Protein AF-A0A4R0RQE0-F1 (afdb_monomer)

Sequence (458 aa):
MPELWSTIYSCPIVSGVEYAELEHSMERSRGAFLHVQITDGPADEEVDDTISNGTEISLQTEKSGNPRQTRRSALELLGCHHDRIGSLSLTQRVEHMKDVLRVIPLNGPPLVTLNLYNRSLPNLHDDPPLMPDLSASQLLHLSLDGYCLSWPTRPFPTSLVTLQISEWRIFRTIRRRPWQELFDALGNLPQLTALKLSDDTLSPRDESQPFEFPLIKSTISFPRLSFVRLEGNVFAIVYFLEHLVAPPSTRLFLYLKNQFDTAITPRLVTSSTSITHIERTLGPFVLNISPSSFSALGLHTPVPSTTSLPLLSESPLDTAHLRINMMGVDFIDSWDESAAHFHLPELLQMCPYPWVRSARAIHIESNMLFSNKEAWRGLLRSTPHLQYIRAENMNFARAVFPSLLSESEDPNAKLGQDVLRPRTQQTESPILYSDVSGQAPSDGASADWRVVCDVQGA

Radius of gyration: 27.17 Å; Cα contacts (8 Å, |Δi|>4): 748; chains: 1; bounding box: 64×48×82 Å

Foldseek 3Di:
DVLVQQQPADAQADDPVCLVVVLVNLVSNVPAAEAEAEAEDDPPPDDPPPDDRGHYYYYYQDPDDPSVVSLVSVLVSCLVVLQRHQHYAYHEALVSVVSSCVSNPQLDPDHAYYHYAHPDPDPLPDDFSEDPQNQNGQYQYYAAHNHAYDQDQQSHHLNHAEYHYYQHEDRPPDPDDSLVSVQRNPQRRQNYAEYHYAYPHVPPPPPPDDPPDDDDDAAGEHANHAEYEYHEDLVSVLVNLVRYHYDLNHAYHYHHEADDDLVCLVSSLVSLCVRNVPCVNQPAWEWEDELFKTFTARPPLPDDDPPDDDPDDDDSSNRTSYMHGYDYPPCPPDPPPVPRPRCLLSVLSNQLDPVNLRHQEYEYEDPPQPPDLVSVLSNVVSNPNHAEYEYQDPCCVPPRVVVSPDDDPPVPPDDPPDDDDDPDDDDDDDDDDDDDDDDDDDDDDDRDHDYDYDDDDD

Structure (mmCIF, N/CA/C/O backbone):
data_AF-A0A4R0RQE0-F1
#
_entry.id   AF-A0A4R0RQE0-F1
#
loop_
_atom_site.group_PDB
_atom_site.id
_atom_site.type_symbol
_atom_site.label_atom_id
_atom_site.label_alt_id
_atom_site.label_comp_id
_atom_site.label_asym_id
_atom_site.label_entity_id
_atom_site.label_seq_id
_atom_site.pdbx_PDB_ins_code
_atom_site.Cartn_x
_atom_site.Cartn_y
_atom_site.Cartn_z
_atom_site.occupancy
_atom_site.B_iso_or_equiv
_atom_site.auth_seq_id
_atom_site.auth_comp_id
_atom_site.auth_asym_id
_atom_site.auth_atom_id
_atom_site.pdbx_PDB_model_num
ATOM 1 N N . MET A 1 1 ? -37.431 -6.409 6.593 1.00 37.78 1 MET A N 1
ATOM 2 C CA . MET A 1 1 ? -37.309 -4.967 6.910 1.00 37.78 1 MET A CA 1
ATOM 3 C C . MET A 1 1 ? -36.306 -4.584 8.019 1.00 37.78 1 MET A C 1
ATOM 5 O O . MET A 1 1 ? -36.105 -3.386 8.125 1.00 37.78 1 MET A O 1
ATOM 9 N N . PRO A 1 2 ? -35.616 -5.469 8.780 1.00 39.28 2 PRO A N 1
ATOM 10 C CA . PRO A 1 2 ? -34.507 -5.033 9.655 1.00 39.28 2 PRO A CA 1
ATOM 11 C C . PRO A 1 2 ? -33.279 -4.512 8.880 1.00 39.28 2 PRO A C 1
ATOM 13 O O . PRO A 1 2 ? -32.592 -3.614 9.344 1.00 39.28 2 PRO A O 1
ATOM 16 N N . GLU A 1 3 ? -33.051 -5.019 7.665 1.00 35.47 3 GLU A N 1
ATOM 17 C CA . GLU A 1 3 ? -31.907 -4.669 6.798 1.00 35.47 3 GLU A CA 1
ATOM 18 C C . GLU A 1 3 ? -31.978 -3.257 6.188 1.00 35.47 3 GLU A C 1
ATOM 20 O O . GLU A 1 3 ? -30.983 -2.754 5.689 1.00 35.47 3 GLU A O 1
ATOM 25 N N . LEU A 1 4 ? -33.138 -2.589 6.234 1.00 35.00 4 LEU A N 1
ATOM 26 C CA . LEU A 1 4 ? -33.285 -1.203 5.756 1.00 35.00 4 LEU A CA 1
ATOM 27 C C . LEU A 1 4 ? -32.888 -0.160 6.815 1.00 35.00 4 LEU A C 1
ATOM 29 O O . LEU A 1 4 ? -32.762 1.014 6.491 1.00 35.00 4 LEU A O 1
ATOM 33 N N . TRP A 1 5 ? -32.700 -0.580 8.071 1.00 37.88 5 TRP A N 1
ATOM 34 C CA . TRP A 1 5 ? -32.386 0.306 9.200 1.00 37.88 5 TRP A CA 1
ATOM 35 C C . TRP A 1 5 ? -30.919 0.219 9.637 1.00 37.88 5 TRP A C 1
ATOM 37 O O . TRP A 1 5 ? -30.485 1.031 10.448 1.00 37.88 5 TRP A O 1
ATOM 47 N N . SER A 1 6 ? -30.137 -0.722 9.091 1.00 35.84 6 SER A N 1
ATOM 48 C CA . SER A 1 6 ? -28.689 -0.825 9.343 1.00 35.84 6 SER A CA 1
ATOM 49 C C . SER A 1 6 ? -27.877 0.317 8.726 1.00 35.84 6 SER A C 1
ATOM 51 O O . SER A 1 6 ? -26.696 0.447 9.024 1.00 35.84 6 SER A O 1
ATOM 53 N N . THR A 1 7 ? -28.511 1.158 7.907 1.00 40.38 7 THR A N 1
ATOM 54 C CA . THR A 1 7 ? -27.878 2.264 7.180 1.00 40.38 7 THR A CA 1
ATOM 55 C C . THR A 1 7 ? -28.512 3.606 7.553 1.00 40.38 7 THR A C 1
ATOM 57 O O . THR A 1 7 ? -28.863 4.419 6.701 1.00 40.38 7 THR A O 1
ATOM 60 N N . ILE A 1 8 ? -28.716 3.851 8.850 1.00 40.59 8 ILE A N 1
ATOM 61 C CA . ILE A 1 8 ? -28.938 5.221 9.322 1.00 40.59 8 ILE A CA 1
ATOM 62 C C . ILE A 1 8 ? -27.568 5.903 9.345 1.00 40.59 8 ILE A C 1
ATOM 64 O O . ILE A 1 8 ? -26.802 5.738 10.293 1.00 40.59 8 ILE A O 1
ATOM 68 N N . TYR A 1 9 ? -27.275 6.656 8.283 1.00 42.78 9 TYR A N 1
ATOM 69 C CA . TYR A 1 9 ? -26.238 7.684 8.282 1.00 42.78 9 TYR A CA 1
ATOM 70 C C . TYR A 1 9 ? -26.744 8.849 9.126 1.00 42.78 9 TYR A C 1
ATOM 72 O O . TYR A 1 9 ? -27.347 9.797 8.628 1.00 42.78 9 TYR A O 1
ATOM 80 N N . SER A 1 10 ? -26.583 8.744 10.437 1.00 44.75 10 SER A N 1
ATOM 81 C CA . SER A 1 10 ? -26.655 9.915 11.294 1.00 44.75 10 SER A CA 1
ATOM 82 C C . SER A 1 10 ? -25.232 10.429 11.410 1.00 44.75 10 SER A C 1
ATOM 84 O O . SER A 1 10 ? -24.414 9.750 12.009 1.00 44.75 10 SER A O 1
ATOM 86 N N . CYS A 1 11 ? -24.929 11.609 10.882 1.00 47.50 11 CYS A N 1
ATOM 87 C CA . CYS A 1 11 ? -23.716 12.333 11.252 1.00 47.50 11 CYS A CA 1
ATOM 88 C C . CYS A 1 11 ? -24.108 13.388 12.298 1.00 47.50 11 CYS A C 1
ATOM 90 O O . CYS A 1 11 ? -24.221 14.563 11.947 1.00 47.50 11 CYS A O 1
ATOM 92 N N . PRO A 1 12 ? -24.453 13.003 13.550 1.00 50.38 12 PRO A N 1
ATOM 93 C CA . PRO A 1 12 ? -24.689 13.997 14.573 1.00 50.38 12 PRO A CA 1
ATOM 94 C C . PRO A 1 12 ? -23.328 14.604 14.891 1.00 50.38 12 PRO A C 1
ATOM 96 O O . PRO A 1 12 ? -22.506 13.991 15.568 1.00 50.38 12 PRO A O 1
ATOM 99 N N . ILE A 1 13 ? -23.086 15.812 14.395 1.00 53.03 13 ILE A N 1
ATOM 100 C CA . ILE A 1 13 ? -22.146 16.714 15.056 1.00 53.03 13 ILE A CA 1
ATOM 101 C C . ILE A 1 13 ? -22.686 16.843 16.489 1.00 53.03 13 ILE A C 1
ATOM 103 O O . ILE A 1 13 ? -23.894 16.885 16.670 1.00 53.03 13 ILE A O 1
ATOM 107 N N . VAL A 1 14 ? -21.849 16.744 17.525 1.00 51.34 14 VAL A N 1
ATOM 108 C CA . VAL A 1 14 ? -22.350 16.702 18.911 1.00 51.34 14 VAL A CA 1
ATOM 109 C C . VAL A 1 14 ? -22.119 18.040 19.602 1.00 51.34 14 VAL A C 1
ATOM 111 O O . VAL A 1 14 ? -21.090 18.256 20.243 1.00 51.34 14 VAL A O 1
ATOM 114 N N . SER A 1 15 ? -23.113 18.917 19.512 1.00 48.75 15 SER A N 1
ATOM 115 C CA . SER A 1 15 ? -23.389 20.028 20.426 1.00 48.75 15 SER A CA 1
ATOM 116 C C . SER A 1 15 ? -24.237 19.559 21.612 1.00 48.75 15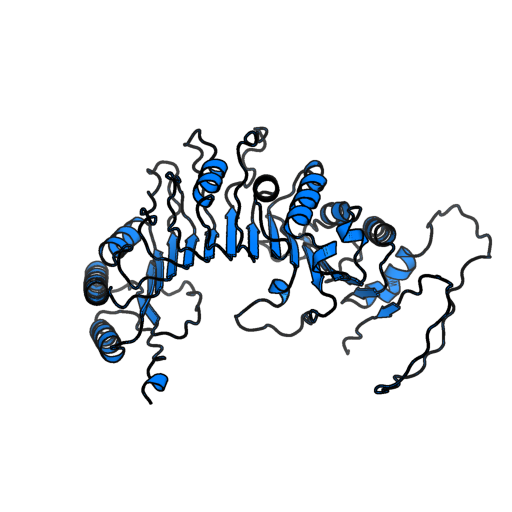 SER A C 1
ATOM 118 O O . SER A 1 15 ? -24.804 18.467 21.617 1.00 48.75 15 SER A O 1
ATOM 120 N N . GLY A 1 16 ? -24.352 20.371 22.666 1.00 47.84 16 GLY A N 1
ATOM 121 C CA . GLY A 1 16 ? -25.086 20.000 23.889 1.00 47.84 16 GLY A CA 1
ATOM 122 C C . GLY A 1 16 ? -26.558 19.582 23.694 1.00 47.84 16 GLY A C 1
ATOM 123 O O . GLY A 1 16 ? -27.100 18.900 24.561 1.00 47.84 16 GLY A O 1
ATOM 124 N N . VAL A 1 17 ? -27.198 19.949 22.574 1.00 50.62 17 VAL A N 1
ATOM 125 C CA . VAL A 1 17 ? -28.558 19.507 22.192 1.00 50.62 17 VAL A CA 1
ATOM 126 C C . VAL A 1 17 ? -28.527 18.157 21.453 1.00 50.62 17 VAL A C 1
ATOM 128 O O . VAL A 1 17 ? -29.452 17.359 21.572 1.00 50.62 17 VAL A O 1
ATOM 131 N N . GLU A 1 18 ? -27.421 17.854 20.779 1.00 61.12 18 GLU A N 1
ATOM 132 C CA . GLU A 1 18 ? -27.212 16.671 19.938 1.00 61.12 18 GLU A CA 1
ATOM 133 C C . GLU A 1 18 ? -26.720 15.446 20.740 1.00 61.12 18 GLU A C 1
ATOM 135 O O . GLU A 1 18 ? -26.704 14.333 20.222 1.00 61.12 18 GLU A O 1
ATOM 140 N N . TYR A 1 19 ? -26.399 15.585 22.037 1.00 67.19 19 TYR A N 1
ATOM 141 C CA . TYR A 1 19 ? -26.085 14.428 22.898 1.00 67.19 19 TYR A CA 1
ATOM 142 C C . TYR A 1 19 ? -27.281 13.476 23.057 1.00 67.19 19 TYR A C 1
ATOM 144 O O . TYR A 1 19 ? -27.121 12.260 22.981 1.00 67.19 19 TYR A O 1
ATOM 152 N N . ALA A 1 20 ? -28.490 14.021 23.234 1.00 72.62 20 ALA A N 1
ATOM 153 C CA . ALA A 1 20 ? -29.706 13.210 23.295 1.00 72.62 20 ALA A CA 1
ATOM 154 C C . ALA A 1 20 ? -29.992 12.529 21.946 1.00 72.62 20 ALA A C 1
ATOM 156 O O . ALA A 1 20 ? -30.505 11.414 21.911 1.00 72.62 20 ALA A O 1
ATOM 157 N N . GLU A 1 21 ? -29.632 13.173 20.832 1.00 73.00 21 GLU A N 1
ATOM 158 C CA . GLU A 1 21 ? -29.744 12.582 19.498 1.00 73.00 21 GLU A CA 1
ATOM 159 C C . GLU A 1 21 ? -28.718 11.468 19.277 1.00 73.00 21 GLU A C 1
ATOM 161 O O . GLU A 1 21 ? -29.057 10.446 18.679 1.00 73.00 21 GLU A O 1
ATOM 166 N N . LEU A 1 22 ? -27.498 11.618 19.802 1.00 76.88 22 LEU A N 1
ATOM 167 C CA . LEU A 1 22 ? -26.476 10.575 19.805 1.00 76.88 22 LEU A CA 1
ATOM 168 C C . LEU A 1 22 ? -26.928 9.359 20.621 1.00 76.88 22 LEU A C 1
ATOM 170 O O . LEU A 1 22 ? -26.889 8.239 20.113 1.00 76.88 22 LEU A O 1
ATOM 174 N N . GLU A 1 23 ? -27.390 9.578 21.855 1.00 81.50 23 GLU A N 1
ATOM 175 C CA . GLU A 1 23 ? -27.935 8.525 22.720 1.00 81.50 23 GLU A CA 1
ATOM 176 C C . GLU A 1 23 ? -29.096 7.812 22.019 1.00 81.50 23 GLU A C 1
ATOM 178 O O . GLU A 1 23 ? -29.069 6.594 21.841 1.00 81.50 23 GLU A O 1
ATOM 183 N N . HIS A 1 24 ? -30.051 8.571 21.479 1.00 81.88 24 HIS A N 1
ATOM 184 C CA . HIS A 1 24 ? -31.185 8.023 20.735 1.00 81.88 24 HIS A CA 1
ATOM 185 C C . HIS A 1 24 ? -30.769 7.258 19.469 1.00 81.88 24 HIS A C 1
ATOM 187 O O . HIS A 1 24 ? -31.365 6.233 19.132 1.00 81.88 24 HIS A O 1
ATOM 193 N N . SER A 1 25 ? -29.730 7.708 18.762 1.00 77.50 25 SER A N 1
ATOM 194 C CA . SER A 1 25 ? -29.188 7.023 17.579 1.00 77.50 25 SER A CA 1
ATOM 195 C C . SER A 1 25 ? -28.476 5.717 17.957 1.00 77.50 25 SER A C 1
ATOM 197 O O . SER A 1 25 ? -28.657 4.686 17.296 1.00 77.50 25 SER A O 1
ATOM 199 N N . MET A 1 26 ? -27.735 5.705 19.068 1.00 82.75 26 MET A N 1
ATOM 200 C CA . MET A 1 26 ? -27.133 4.490 19.626 1.00 82.75 26 MET A CA 1
ATOM 201 C C . MET A 1 26 ? -28.192 3.493 20.114 1.00 82.75 26 MET A C 1
ATOM 203 O O . MET A 1 26 ? -28.044 2.284 19.904 1.00 82.75 26 MET A O 1
ATOM 207 N N . GLU A 1 27 ? -29.284 3.976 20.709 1.00 84.88 27 GLU A N 1
ATOM 208 C CA . GLU A 1 27 ? -30.410 3.140 21.125 1.00 84.88 27 GLU A CA 1
ATOM 209 C C . GLU A 1 27 ? -31.197 2.574 19.937 1.00 84.88 27 GLU A C 1
ATOM 211 O O . GLU A 1 27 ? -31.591 1.406 19.959 1.00 84.88 27 GLU A O 1
ATOM 216 N N . ARG A 1 28 ? -31.408 3.360 18.876 1.00 79.25 28 ARG A N 1
ATOM 217 C CA . ARG A 1 28 ? -32.103 2.903 17.660 1.00 79.25 28 ARG A CA 1
ATOM 218 C C . ARG A 1 28 ? -31.314 1.867 16.873 1.00 79.25 28 ARG A C 1
ATOM 220 O O . ARG A 1 28 ? -31.914 0.967 16.295 1.00 79.25 28 ARG A O 1
ATOM 227 N N . SER A 1 29 ? -29.989 1.962 16.879 1.00 77.44 29 SER A N 1
ATOM 228 C CA . SER A 1 29 ? -29.105 1.022 16.182 1.00 77.44 29 SER A CA 1
ATOM 229 C C . SER A 1 29 ? -28.918 -0.313 16.919 1.00 77.44 29 SER A C 1
ATOM 231 O O . SER A 1 29 ? -28.085 -1.110 16.495 1.00 77.44 29 SER A O 1
ATOM 233 N N . ARG A 1 30 ? -29.652 -0.580 18.017 1.00 78.06 30 ARG A N 1
ATOM 234 C CA . ARG A 1 30 ? -29.543 -1.802 18.843 1.00 78.06 30 ARG A CA 1
ATOM 235 C C . ARG A 1 30 ? -29.341 -3.065 17.991 1.00 78.06 30 ARG A C 1
ATOM 237 O O . ARG A 1 30 ? -30.239 -3.496 17.274 1.00 78.06 30 ARG A O 1
ATOM 244 N N . GLY A 1 31 ? -28.153 -3.662 18.121 1.00 79.50 31 GLY A N 1
ATOM 245 C CA . GLY A 1 31 ? -27.734 -4.879 17.413 1.00 79.50 31 GLY A CA 1
ATOM 246 C C . GLY A 1 31 ? -26.785 -4.659 16.227 1.00 79.50 31 GLY A C 1
ATOM 247 O O . GLY A 1 31 ? -26.146 -5.614 15.801 1.00 79.50 31 GLY A O 1
ATOM 248 N N . ALA A 1 32 ? -26.644 -3.430 15.723 1.00 84.00 32 ALA A N 1
ATOM 249 C CA . ALA A 1 32 ? -25.681 -3.090 14.677 1.00 84.00 32 ALA A CA 1
ATOM 250 C C . ALA A 1 32 ? -24.304 -2.731 15.261 1.00 84.00 32 ALA A C 1
ATOM 252 O O . ALA A 1 32 ? -24.217 -2.156 16.358 1.00 84.00 32 ALA A O 1
ATOM 253 N N . PHE A 1 33 ? -23.250 -3.042 14.497 1.00 84.88 33 PHE A N 1
ATOM 254 C CA . PHE A 1 33 ? -21.893 -2.565 14.758 1.00 84.88 33 PHE A CA 1
ATOM 255 C C . PHE A 1 33 ? -21.801 -1.057 14.519 1.00 84.88 33 PHE A C 1
ATOM 257 O O . PHE A 1 33 ? -22.399 -0.525 13.584 1.00 84.88 33 PHE A O 1
ATOM 264 N N . LEU A 1 34 ? -21.042 -0.386 15.378 1.00 86.50 34 LEU A N 1
ATOM 265 C CA . LEU A 1 34 ? -20.809 1.050 15.318 1.00 86.50 34 LEU A CA 1
ATOM 266 C C . LEU A 1 34 ? -19.472 1.339 14.631 1.00 86.50 34 LEU A C 1
ATOM 268 O O . LEU A 1 34 ? -18.457 0.701 14.939 1.00 86.50 34 LEU A O 1
ATOM 272 N N . HIS A 1 35 ? -19.487 2.327 13.737 1.00 86.75 35 HIS A N 1
ATOM 273 C CA . HIS A 1 35 ? -18.301 2.951 13.165 1.00 86.75 35 HIS A CA 1
ATOM 274 C C . HIS A 1 35 ? -18.147 4.323 13.811 1.00 86.75 35 HIS A C 1
ATOM 276 O O . HIS A 1 35 ? -18.991 5.195 13.641 1.00 86.75 35 HIS A O 1
ATOM 282 N N . VAL A 1 36 ? -17.099 4.506 14.606 1.00 88.00 36 VAL A N 1
ATOM 283 C CA . VAL A 1 36 ? -16.913 5.724 15.397 1.00 88.00 36 VAL A CA 1
ATOM 284 C C . VAL A 1 36 ? -15.718 6.485 14.854 1.00 88.00 36 VAL A C 1
ATOM 286 O O . VAL A 1 36 ? -14.610 5.954 14.829 1.00 88.00 36 VAL A O 1
ATOM 289 N N . GLN A 1 37 ? -15.933 7.732 14.458 1.00 88.31 37 GLN A N 1
ATOM 290 C CA . GLN A 1 37 ? -14.903 8.675 14.059 1.00 88.31 37 GLN A CA 1
ATOM 291 C C . GLN A 1 37 ? -14.837 9.816 15.072 1.00 88.31 37 GLN A C 1
ATOM 293 O O . GLN A 1 37 ? -15.849 10.401 15.441 1.00 88.31 37 GLN A O 1
ATOM 298 N N . ILE A 1 38 ? -13.642 10.133 15.558 1.00 87.25 38 ILE A N 1
ATOM 299 C CA . ILE A 1 38 ? -13.433 11.222 16.514 1.00 87.25 38 ILE A CA 1
ATOM 300 C C . ILE A 1 38 ? -12.306 12.101 15.990 1.00 87.25 38 ILE A C 1
ATOM 302 O O . ILE A 1 38 ? -11.178 11.636 15.830 1.00 87.25 38 ILE A O 1
ATOM 306 N N . THR A 1 39 ? -12.595 13.374 15.741 1.00 85.50 39 THR A N 1
ATOM 307 C CA . THR A 1 39 ? -11.654 14.324 15.133 1.00 85.50 39 THR A CA 1
ATOM 308 C C . THR A 1 39 ? -11.435 15.533 16.043 1.00 85.50 39 THR A C 1
ATOM 310 O O . THR A 1 39 ? -12.397 16.158 16.487 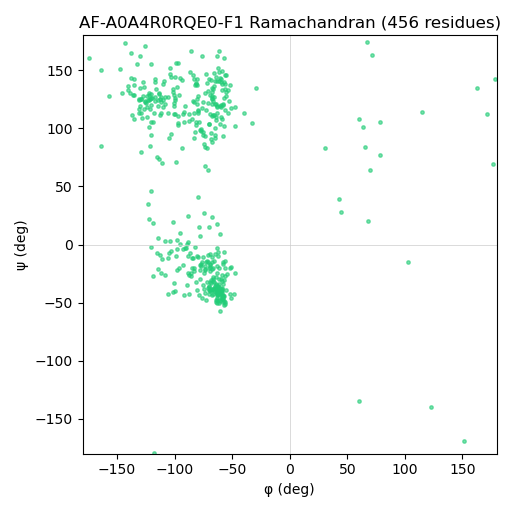1.00 85.50 39 THR A O 1
ATOM 313 N N . ASP A 1 40 ? -10.175 15.898 16.297 1.00 81.00 40 ASP A N 1
ATOM 314 C CA . ASP A 1 40 ? -9.812 17.165 16.939 1.00 81.00 40 ASP A CA 1
ATOM 315 C C . ASP A 1 40 ? -9.445 18.185 15.853 1.00 81.00 40 ASP A C 1
ATOM 317 O O . ASP A 1 40 ? -8.345 18.150 15.293 1.00 81.00 40 ASP A O 1
ATOM 321 N N . GLY A 1 41 ? -10.344 19.116 15.553 1.00 68.38 41 GLY A N 1
ATOM 322 C CA . GLY A 1 41 ? -10.088 20.156 14.562 1.00 68.38 41 GLY A CA 1
ATOM 323 C C . GLY A 1 41 ? -11.210 21.185 14.483 1.00 68.38 41 GLY A C 1
ATOM 324 O O . GLY A 1 41 ? -12.316 20.916 14.954 1.00 68.38 41 GLY A O 1
ATOM 325 N N . PRO A 1 42 ? -10.942 22.383 13.935 1.00 61.59 42 PRO A N 1
ATOM 326 C CA . PRO A 1 42 ? -12.017 23.267 13.508 1.00 61.59 42 PRO A CA 1
ATOM 327 C C . PRO A 1 42 ? -12.861 22.542 12.449 1.00 61.59 42 PRO A C 1
ATOM 329 O O . PRO A 1 42 ? -12.298 21.887 11.579 1.00 61.59 42 PRO A O 1
ATOM 332 N N . ALA A 1 43 ? -14.187 22.693 12.501 1.00 56.50 43 ALA A N 1
ATOM 333 C CA . ALA A 1 43 ? -15.133 22.077 11.557 1.00 56.50 43 ALA A CA 1
ATOM 334 C C . ALA A 1 43 ? -14.891 22.437 10.070 1.00 56.50 43 ALA A C 1
ATOM 336 O O . ALA A 1 43 ? -15.553 21.895 9.195 1.00 56.50 43 ALA A O 1
ATOM 337 N N . ASP A 1 44 ? -13.958 23.354 9.800 1.00 55.03 44 ASP A N 1
ATOM 338 C CA . ASP A 1 44 ? -13.636 23.883 8.476 1.00 55.03 44 ASP A CA 1
ATOM 339 C C . ASP A 1 44 ? -12.563 23.053 7.733 1.00 55.03 44 ASP A C 1
ATOM 341 O O . ASP A 1 44 ? -12.324 23.292 6.553 1.00 55.03 44 ASP A O 1
ATOM 345 N N . GLU A 1 45 ? -11.891 22.102 8.396 1.00 58.78 45 GLU A N 1
ATOM 346 C CA . GLU A 1 45 ? -11.039 21.124 7.705 1.00 58.78 45 GLU A CA 1
ATOM 347 C C . GLU A 1 45 ? -11.923 19.988 7.186 1.00 58.78 45 GLU A C 1
ATOM 349 O O . GLU A 1 45 ? -12.507 19.258 7.990 1.00 58.78 45 GLU A O 1
ATOM 354 N N . GLU A 1 46 ? -12.034 19.866 5.858 1.00 54.03 46 GLU A N 1
ATOM 355 C CA . GLU A 1 46 ? -12.800 18.809 5.190 1.00 54.03 46 GLU A CA 1
ATOM 356 C C . GLU A 1 46 ? -12.455 17.445 5.801 1.00 54.03 46 GLU A C 1
ATOM 358 O O . GLU A 1 46 ? -11.304 17.002 5.815 1.00 54.03 46 GLU A O 1
ATOM 363 N N . VAL A 1 47 ? -13.468 16.800 6.375 1.00 54.81 47 VAL A N 1
ATOM 364 C CA . VAL A 1 47 ? -13.366 15.418 6.824 1.00 54.81 47 VAL A CA 1
ATOM 365 C C . VAL A 1 47 ? -13.422 14.560 5.567 1.00 54.81 47 VAL A C 1
ATOM 367 O O . VAL A 1 47 ? -14.380 14.661 4.807 1.00 54.81 47 VAL A O 1
ATOM 370 N N . ASP A 1 48 ? -12.398 13.739 5.336 1.00 51.97 48 ASP A N 1
ATOM 371 C CA . ASP A 1 48 ? -12.442 12.714 4.291 1.00 51.97 48 ASP A CA 1
ATOM 372 C C . ASP A 1 48 ? -13.606 11.760 4.609 1.00 51.97 48 ASP A C 1
ATOM 374 O O . ASP A 1 48 ? -13.514 10.933 5.522 1.00 51.97 48 ASP A O 1
ATOM 378 N N . ASP A 1 49 ? -14.718 11.907 3.884 1.00 47.31 49 ASP A N 1
ATOM 379 C CA . ASP A 1 49 ? -15.910 11.068 4.013 1.00 47.31 49 ASP A CA 1
ATOM 380 C C . ASP A 1 49 ? -15.585 9.646 3.531 1.00 47.31 49 ASP A C 1
ATOM 382 O O . ASP A 1 49 ? -15.760 9.278 2.363 1.00 47.31 49 ASP A O 1
ATOM 386 N N . THR A 1 50 ? -15.093 8.799 4.434 1.00 47.75 50 THR A N 1
ATOM 387 C CA . THR A 1 50 ? -14.975 7.368 4.152 1.00 47.75 50 THR A CA 1
ATOM 388 C C . THR A 1 50 ? -16.347 6.715 4.261 1.00 47.75 50 THR A C 1
ATOM 390 O O . THR A 1 50 ? -16.796 6.376 5.351 1.00 47.75 50 THR A O 1
ATOM 393 N N . ILE A 1 51 ? -16.999 6.500 3.116 1.00 45.16 51 ILE A N 1
ATOM 394 C CA . ILE A 1 51 ? -18.299 5.822 3.010 1.00 45.16 51 ILE A CA 1
ATOM 395 C C . ILE A 1 51 ? -18.203 4.417 3.629 1.00 45.16 51 ILE A C 1
ATOM 397 O O . ILE A 1 51 ? -17.692 3.479 3.013 1.00 45.16 51 ILE A O 1
ATOM 401 N N . SER A 1 52 ? -18.709 4.254 4.853 1.00 47.06 52 SER A N 1
ATOM 402 C CA . SER A 1 52 ? -18.887 2.946 5.493 1.00 47.06 52 SER A CA 1
ATOM 403 C C . SER A 1 52 ? -20.361 2.530 5.440 1.00 47.06 52 SER A C 1
ATOM 405 O O . SER A 1 52 ? -21.253 3.364 5.548 1.00 47.06 52 SER A O 1
ATOM 407 N N . ASN A 1 53 ? -20.649 1.237 5.262 1.00 45.09 53 ASN A N 1
ATOM 408 C CA . ASN A 1 53 ? -22.024 0.708 5.199 1.00 45.09 53 ASN A CA 1
ATOM 409 C C . ASN A 1 53 ? -22.688 0.541 6.588 1.00 45.09 53 ASN A C 1
ATOM 411 O O . ASN A 1 53 ? -23.676 -0.187 6.703 1.00 45.09 53 ASN A O 1
ATOM 415 N N . GLY A 1 54 ? -22.139 1.148 7.645 1.00 56.34 54 GLY A N 1
ATOM 416 C CA . GLY A 1 54 ? -22.643 1.034 9.016 1.00 56.34 54 GLY A CA 1
ATOM 417 C C . GLY A 1 54 ? -23.106 2.365 9.608 1.00 56.34 54 GLY A C 1
ATOM 418 O O . GLY A 1 54 ? -23.058 3.404 8.956 1.00 56.34 54 GLY A O 1
ATOM 419 N N . THR A 1 55 ? -23.569 2.334 10.863 1.00 58.19 55 THR A N 1
ATOM 420 C CA . THR A 1 55 ? -23.889 3.563 11.604 1.00 58.19 55 THR A CA 1
ATOM 421 C C . THR A 1 55 ? -22.587 4.281 11.933 1.00 58.19 55 THR A C 1
ATOM 423 O O . THR A 1 55 ? -21.839 3.855 12.818 1.00 58.19 55 THR A O 1
ATOM 426 N N . GLU A 1 56 ? -22.323 5.344 11.188 1.00 65.94 56 GLU A N 1
ATOM 427 C CA . GLU A 1 56 ? -21.211 6.250 11.419 1.00 65.94 56 GLU A CA 1
ATOM 428 C C . GLU A 1 56 ? -21.561 7.237 12.533 1.00 65.94 56 GLU A C 1
ATOM 430 O O . GLU A 1 56 ? -22.681 7.730 12.610 1.00 65.94 56 GLU A O 1
ATOM 435 N N . ILE A 1 57 ? -20.624 7.490 13.439 1.00 68.88 57 ILE A N 1
ATOM 436 C CA . ILE A 1 57 ? -20.757 8.469 14.514 1.00 68.88 57 ILE A CA 1
ATOM 437 C C . ILE A 1 57 ? -19.524 9.355 14.443 1.00 68.88 57 ILE A C 1
ATOM 439 O O . ILE A 1 57 ? -18.437 8.896 14.784 1.00 68.88 57 ILE A O 1
ATOM 443 N N . SER A 1 58 ? -19.694 10.607 14.024 1.00 69.75 58 SER A N 1
ATOM 444 C CA . SER A 1 58 ? -18.609 11.587 13.960 1.00 69.75 58 SER A CA 1
ATOM 445 C C . SER A 1 58 ? -18.674 12.530 15.158 1.00 69.75 58 SER A C 1
ATOM 447 O O . SER A 1 58 ? -19.601 13.320 15.302 1.00 69.75 58 SER A O 1
ATOM 449 N N . LEU A 1 59 ? -17.693 12.444 16.053 1.00 68.75 59 LEU A N 1
ATOM 450 C CA . LEU A 1 59 ? -17.573 13.334 17.202 1.00 68.75 59 LEU A CA 1
ATOM 451 C C . LEU A 1 59 ? -16.599 14.469 16.877 1.00 68.75 59 LEU A C 1
ATOM 453 O O . LEU A 1 59 ? -15.378 14.283 16.909 1.00 68.75 59 LEU A O 1
ATOM 457 N N . GLN A 1 60 ? -17.148 15.656 16.623 1.00 66.19 60 GLN A N 1
ATOM 458 C CA . GLN A 1 60 ? -16.389 16.897 16.473 1.00 66.19 60 GLN A CA 1
ATOM 459 C C . GLN A 1 60 ? -16.477 17.737 17.753 1.00 66.19 60 GLN A C 1
ATOM 461 O O . GLN A 1 60 ? -17.549 17.916 18.328 1.00 66.19 60 GLN A O 1
ATOM 466 N N . THR A 1 61 ? -15.347 18.263 18.228 1.00 58.78 61 THR A N 1
ATOM 467 C CA . THR A 1 61 ? -15.328 19.165 19.389 1.00 58.78 61 THR A CA 1
ATOM 468 C C . THR A 1 61 ? -15.721 20.587 18.979 1.00 58.78 61 THR A C 1
ATOM 470 O O . THR A 1 61 ? -14.983 21.232 18.236 1.00 58.78 61 THR A O 1
ATOM 473 N N . GLU A 1 62 ? -16.841 21.102 19.492 1.00 57.09 62 GLU A N 1
ATOM 474 C CA . GLU A 1 62 ? -17.299 22.473 19.217 1.00 57.09 62 GLU A CA 1
ATOM 475 C C . GLU A 1 62 ? -16.334 23.574 19.699 1.00 57.09 62 GLU A C 1
ATOM 477 O O . GLU A 1 62 ? -15.656 23.446 20.724 1.00 57.09 62 GLU A O 1
ATOM 482 N N . LYS A 1 63 ? -16.371 24.726 19.008 1.00 58.88 63 LYS A N 1
ATOM 483 C CA . LYS A 1 63 ? -15.732 25.984 19.446 1.00 58.88 63 LYS A CA 1
ATOM 484 C C . LYS A 1 63 ? -16.533 26.721 20.539 1.00 58.88 63 LYS A C 1
ATOM 486 O O . LYS A 1 63 ? -15.941 27.515 21.268 1.00 58.88 63 LYS A O 1
ATOM 491 N N . SER A 1 64 ? -17.843 26.485 20.679 1.00 48.66 64 SER A N 1
ATOM 492 C CA . SER A 1 64 ? -18.721 27.199 21.625 1.00 48.66 64 SER A CA 1
ATOM 493 C C . SER A 1 64 ? -19.395 26.254 22.624 1.00 48.66 64 SER A C 1
ATOM 495 O O . SER A 1 64 ? -20.337 25.559 22.281 1.00 48.66 64 SER A O 1
ATOM 497 N N . GLY A 1 65 ? -18.936 26.249 23.878 1.00 63.03 65 GLY A N 1
ATOM 498 C CA . GLY A 1 65 ? -19.472 25.404 24.953 1.00 63.03 65 GLY A CA 1
ATOM 499 C C . GLY A 1 65 ? -18.405 25.075 26.000 1.00 63.03 65 GLY A C 1
ATOM 500 O O . GLY A 1 65 ? -17.326 25.665 25.986 1.00 63.03 65 GLY A O 1
ATOM 501 N N . ASN A 1 66 ? -18.680 24.133 26.910 1.00 70.25 66 ASN A N 1
ATOM 502 C CA . ASN A 1 66 ? -17.643 23.499 27.735 1.00 70.25 66 ASN A CA 1
ATOM 503 C C . ASN A 1 66 ? -17.187 22.198 27.040 1.00 70.25 66 ASN A C 1
ATOM 505 O O . ASN A 1 66 ? -17.681 21.123 27.392 1.00 70.25 66 ASN A O 1
ATOM 509 N N . PRO A 1 67 ? -16.263 22.255 26.058 1.00 69.81 67 PRO A N 1
ATOM 510 C CA . PRO A 1 67 ? -15.927 21.123 25.184 1.00 69.81 67 PRO A CA 1
ATOM 511 C C . PRO A 1 67 ? -15.421 19.903 25.957 1.00 69.81 67 PRO A C 1
ATOM 513 O O . PRO A 1 67 ? -15.592 18.767 25.524 1.00 69.81 67 PRO A O 1
ATOM 516 N N . ARG A 1 68 ? -14.836 20.119 27.142 1.00 76.50 68 ARG A N 1
ATOM 517 C CA . ARG A 1 68 ? -14.380 19.037 28.020 1.00 76.50 68 ARG A CA 1
ATOM 518 C C . ARG A 1 68 ? -15.536 18.206 28.563 1.00 76.50 68 ARG A C 1
ATOM 520 O O . ARG A 1 68 ? -15.395 16.994 28.683 1.00 76.50 68 ARG A O 1
ATOM 527 N N . GLN A 1 69 ? -16.655 18.845 28.902 1.00 77.50 69 GLN A N 1
ATOM 528 C CA . GLN A 1 69 ? -17.818 18.152 29.446 1.00 77.50 69 GLN A CA 1
ATOM 529 C C . GLN A 1 69 ? -18.527 17.348 28.356 1.00 77.50 69 GLN A C 1
ATOM 531 O O . GLN A 1 69 ? -18.744 16.158 28.555 1.00 77.50 69 GLN A O 1
ATOM 536 N N . THR A 1 70 ? -18.782 17.949 27.189 1.00 71.69 70 THR A N 1
ATOM 537 C CA . THR A 1 70 ? -19.388 17.251 26.042 1.00 71.69 70 THR A CA 1
ATOM 538 C C . THR A 1 70 ? -18.537 16.061 25.603 1.00 71.69 70 THR A C 1
ATOM 540 O O . THR A 1 70 ? -19.053 14.955 25.467 1.00 71.69 70 THR A O 1
ATOM 543 N N . ARG A 1 71 ? -17.212 16.246 25.482 1.00 80.00 71 ARG A N 1
ATOM 544 C CA . ARG A 1 71 ? -16.275 15.156 25.173 1.00 80.00 71 ARG A CA 1
ATOM 545 C C . ARG A 1 71 ? -16.348 14.042 26.212 1.00 80.00 71 ARG A C 1
ATOM 547 O O . ARG A 1 71 ? -16.420 12.877 25.846 1.00 80.00 71 ARG A O 1
ATOM 554 N N . ARG A 1 72 ? -16.329 14.383 27.504 1.00 85.06 72 ARG A N 1
ATOM 555 C CA . ARG A 1 72 ? -16.394 13.391 28.581 1.00 85.06 72 ARG A CA 1
ATOM 556 C C . ARG A 1 72 ? -17.692 12.588 28.531 1.00 85.06 72 ARG A C 1
ATOM 558 O O . ARG A 1 72 ? -17.617 11.369 28.584 1.00 85.06 72 ARG A O 1
ATOM 565 N N . SER A 1 73 ? -18.841 13.245 28.387 1.00 82.38 73 SER A N 1
ATOM 566 C CA . SER A 1 73 ? -20.136 12.563 28.291 1.00 82.38 73 SER A CA 1
ATOM 567 C C . SER A 1 73 ? -20.219 11.674 27.049 1.00 82.38 73 SER A C 1
ATOM 569 O O . SER A 1 73 ? -20.651 10.532 27.150 1.00 82.38 73 SER A O 1
ATOM 571 N N . ALA A 1 74 ? -19.738 12.142 25.891 1.00 83.88 74 ALA A N 1
ATOM 572 C CA . ALA A 1 74 ? -19.694 11.330 24.675 1.00 83.88 74 ALA A CA 1
ATOM 573 C C . ALA A 1 74 ? -18.791 10.093 24.834 1.00 83.88 74 ALA A C 1
ATOM 575 O O . ALA A 1 74 ? -19.153 9.004 24.395 1.00 83.88 74 ALA A O 1
ATOM 576 N N . LEU A 1 75 ? -17.642 10.233 25.504 1.00 87.31 75 LEU A N 1
ATOM 577 C CA . LEU A 1 75 ? -16.777 9.097 25.821 1.00 87.31 75 LEU A CA 1
ATOM 578 C C . LEU A 1 75 ? -17.431 8.141 26.819 1.00 87.31 75 LEU A C 1
ATOM 580 O O . LEU A 1 75 ? -17.366 6.938 26.608 1.00 87.31 75 LEU A O 1
ATOM 584 N N . GLU A 1 76 ? -18.086 8.641 27.867 1.00 89.06 76 GLU A N 1
ATOM 585 C CA . GLU A 1 76 ? -18.834 7.806 28.816 1.00 89.06 76 GLU A CA 1
ATOM 586 C C . GLU A 1 76 ? -19.911 6.980 28.090 1.00 89.06 76 GLU A C 1
ATOM 588 O O . GLU A 1 76 ? -19.985 5.767 28.290 1.00 89.06 76 GLU A O 1
ATOM 593 N N . LEU A 1 77 ? -20.653 7.598 27.165 1.00 86.50 77 LEU A N 1
ATOM 594 C CA . LEU A 1 77 ? -21.642 6.915 26.330 1.00 86.50 77 LEU A CA 1
ATOM 595 C C . LEU A 1 77 ? -21.007 5.856 25.412 1.00 86.50 77 LEU A C 1
ATOM 597 O O . LEU A 1 77 ? -21.484 4.723 25.353 1.00 86.50 77 LEU A O 1
ATOM 601 N N . LEU A 1 78 ? -19.900 6.184 24.736 1.00 88.19 78 LEU A N 1
ATOM 602 C CA . LEU A 1 78 ? -19.144 5.217 23.930 1.00 88.19 78 LEU A CA 1
ATOM 603 C C . LEU A 1 78 ? -18.618 4.052 24.777 1.00 88.19 78 LEU A C 1
ATOM 605 O O . LEU A 1 78 ? -18.647 2.910 24.330 1.00 88.19 78 LEU A O 1
ATOM 609 N N . GLY A 1 79 ? -18.189 4.319 26.010 1.00 89.62 79 GLY A N 1
ATOM 610 C CA . GLY A 1 79 ? -17.773 3.299 26.970 1.00 89.62 79 GLY A CA 1
ATOM 611 C C . GLY A 1 79 ? -18.906 2.345 27.340 1.00 89.62 79 GLY A C 1
ATOM 612 O O . GLY A 1 79 ? -18.681 1.141 27.457 1.00 89.62 79 GLY A O 1
ATOM 613 N N . CYS A 1 80 ? -20.141 2.839 27.454 1.00 90.25 80 CYS A N 1
ATOM 614 C CA . CYS A 1 80 ? -21.321 1.998 27.674 1.00 90.25 80 CYS A CA 1
ATOM 615 C C . CYS A 1 80 ? -21.665 1.095 26.476 1.00 90.25 80 CYS A C 1
ATOM 617 O O . CYS A 1 80 ? -22.335 0.083 26.669 1.00 90.25 80 CYS A O 1
ATOM 619 N N . HIS A 1 81 ? -21.199 1.436 25.271 1.00 89.12 81 HIS A N 1
ATOM 620 C CA . HIS A 1 81 ? -21.471 0.711 24.025 1.00 89.12 81 HIS A CA 1
ATOM 621 C C . HIS A 1 81 ? -20.209 0.148 23.349 1.00 89.12 81 HIS A C 1
ATOM 623 O O . HIS A 1 81 ? -20.231 -0.165 22.156 1.00 89.12 81 HIS A O 1
ATOM 629 N N . HIS A 1 82 ? -19.097 0.026 24.082 1.00 90.38 82 HIS A N 1
ATOM 630 C CA . HIS A 1 82 ? -17.811 -0.407 23.524 1.00 90.38 82 HIS A CA 1
ATOM 631 C C . HIS A 1 82 ? -17.873 -1.810 22.900 1.00 90.38 82 HIS A C 1
ATOM 633 O O . HIS A 1 82 ? -17.176 -2.086 21.927 1.00 90.38 82 HIS A O 1
ATOM 639 N N . ASP A 1 83 ? -18.755 -2.666 23.415 1.00 91.00 83 ASP A N 1
ATOM 640 C CA . ASP A 1 83 ? -19.048 -4.021 22.941 1.00 91.00 83 ASP A CA 1
ATOM 641 C C . ASP A 1 83 ? -19.675 -4.062 21.538 1.00 91.00 83 ASP A C 1
ATOM 643 O O . ASP A 1 83 ? -19.821 -5.136 20.954 1.00 91.00 83 ASP A O 1
ATOM 647 N N . ARG A 1 84 ? -20.035 -2.902 20.980 1.00 90.12 84 ARG A N 1
ATOM 648 C CA . ARG A 1 84 ? -20.603 -2.750 19.635 1.00 90.12 84 ARG A CA 1
ATOM 649 C C . ARG A 1 84 ? -19.684 -2.014 18.666 1.00 90.12 84 ARG A C 1
ATOM 651 O O . ARG A 1 84 ? -19.993 -1.969 17.476 1.00 90.12 84 ARG A O 1
ATOM 658 N N . ILE A 1 85 ? -18.583 -1.425 19.130 1.00 90.94 85 ILE A N 1
ATOM 659 C CA . ILE A 1 85 ? -17.689 -0.620 18.286 1.00 90.94 85 ILE A CA 1
ATOM 660 C C . ILE A 1 85 ? -16.819 -1.555 17.444 1.00 90.94 85 ILE A C 1
ATOM 662 O O . ILE A 1 85 ? -15.822 -2.091 17.918 1.00 90.94 85 ILE A O 1
ATOM 666 N N . GLY A 1 86 ? -17.214 -1.762 16.185 1.00 90.44 86 GLY A N 1
ATOM 667 C CA . GLY A 1 86 ? -16.489 -2.613 15.236 1.00 90.44 86 GLY A CA 1
ATOM 668 C C . GLY A 1 86 ? -15.367 -1.874 14.503 1.00 90.44 86 GLY A C 1
ATOM 669 O O . GLY A 1 86 ? -14.394 -2.492 14.067 1.00 90.44 86 GLY A O 1
ATOM 670 N N . SER A 1 87 ? -15.478 -0.550 14.393 1.00 92.81 87 SER A N 1
ATOM 671 C CA . SER A 1 87 ? -14.498 0.308 13.730 1.00 92.81 87 SER A CA 1
ATOM 672 C C . SER A 1 87 ? -14.312 1.605 14.503 1.00 92.81 87 SER A C 1
ATOM 674 O O . SER A 1 87 ? -15.294 2.263 14.845 1.00 92.81 87 SER A O 1
ATOM 676 N N . LEU A 1 88 ? -13.060 1.993 14.733 1.00 92.81 88 LEU A N 1
ATOM 677 C CA . LEU A 1 88 ? -12.694 3.226 15.423 1.00 92.81 88 LEU A CA 1
ATOM 678 C C . LEU A 1 88 ? -11.673 4.012 14.594 1.00 92.81 88 LEU A C 1
ATOM 680 O O . LEU A 1 88 ? -10.619 3.480 14.256 1.00 92.81 88 LEU A O 1
ATOM 684 N N . SER A 1 89 ? -11.971 5.273 14.295 1.00 92.81 89 SER A N 1
ATOM 685 C CA . SER A 1 89 ? -11.094 6.208 13.591 1.00 92.81 89 SER A CA 1
ATOM 686 C C . SER A 1 89 ? -10.828 7.431 14.464 1.00 92.81 89 SER A C 1
ATOM 688 O O . SER A 1 89 ? -11.757 8.148 14.828 1.00 92.81 89 SER A O 1
ATOM 690 N N . LEU A 1 90 ? -9.573 7.662 14.848 1.00 91.69 90 LEU A N 1
ATOM 691 C CA . LEU A 1 90 ? -9.174 8.764 15.723 1.00 91.69 90 LEU A CA 1
ATOM 692 C C . LEU A 1 90 ? -8.225 9.700 14.990 1.00 91.69 90 LEU A C 1
ATOM 694 O O . LEU A 1 90 ? -7.080 9.345 14.741 1.00 91.69 90 LEU A O 1
ATOM 698 N N . THR A 1 91 ? -8.673 10.921 14.739 1.00 89.88 91 THR A N 1
ATOM 699 C CA . THR A 1 91 ? -7.922 11.972 14.048 1.00 89.88 91 THR A CA 1
ATOM 700 C C . THR A 1 91 ? -7.670 13.110 15.030 1.00 89.88 91 THR A C 1
ATOM 702 O O . THR A 1 91 ? -8.369 14.120 15.057 1.00 89.88 91 THR A O 1
ATOM 705 N N . GLN A 1 92 ? -6.731 12.896 15.947 1.00 86.50 92 GLN A N 1
ATOM 706 C CA . GLN A 1 92 ? -6.619 13.640 17.205 1.00 86.50 92 GLN A CA 1
ATOM 707 C C . GLN A 1 92 ? -5.167 13.897 17.610 1.00 86.50 92 GLN A C 1
ATOM 709 O O . GLN A 1 92 ? -4.226 13.390 17.002 1.00 86.50 92 GLN A O 1
ATOM 714 N N . ARG A 1 93 ? -4.975 14.679 18.676 1.00 84.31 93 ARG A N 1
ATOM 715 C CA . ARG A 1 93 ? -3.678 14.733 19.368 1.00 84.31 93 ARG A CA 1
ATOM 716 C C . ARG A 1 93 ? -3.462 13.445 20.170 1.00 84.31 93 ARG A C 1
ATOM 718 O O . ARG A 1 93 ? -4.408 12.917 20.750 1.00 84.31 93 ARG A O 1
ATOM 725 N N . VAL A 1 94 ? -2.216 12.980 20.303 1.00 83.81 94 VAL A N 1
ATOM 726 C CA . VAL A 1 94 ? -1.906 11.735 21.046 1.00 83.81 94 VAL A CA 1
ATOM 727 C C . VAL A 1 94 ? -2.500 11.696 22.460 1.00 83.81 94 VAL A C 1
ATOM 729 O O . VAL A 1 94 ? -3.006 10.661 22.891 1.00 83.81 94 VAL A O 1
ATOM 732 N N . GLU A 1 95 ? -2.434 12.801 23.206 1.00 83.31 95 GLU A N 1
ATOM 733 C CA . GLU A 1 95 ? -2.952 12.869 24.582 1.00 83.31 95 GLU A CA 1
ATOM 734 C C . GLU A 1 95 ? -4.443 12.521 24.644 1.00 83.31 95 GLU A C 1
ATOM 736 O O . GLU A 1 95 ? -4.876 11.728 25.475 1.00 83.31 95 GLU A O 1
ATOM 741 N N . HIS A 1 96 ? -5.200 13.054 23.692 1.00 85.75 96 HIS A N 1
ATOM 742 C CA . HIS A 1 96 ? -6.632 12.858 23.548 1.00 85.75 96 HIS A CA 1
ATOM 743 C C . HIS A 1 96 ? -6.983 11.434 23.105 1.00 85.75 96 HIS A C 1
ATOM 745 O O . HIS A 1 96 ? -7.954 10.862 23.600 1.00 85.75 96 HIS A O 1
ATOM 751 N N . MET A 1 97 ? -6.165 10.833 22.238 1.00 87.75 97 MET A N 1
ATOM 752 C CA . MET A 1 97 ? 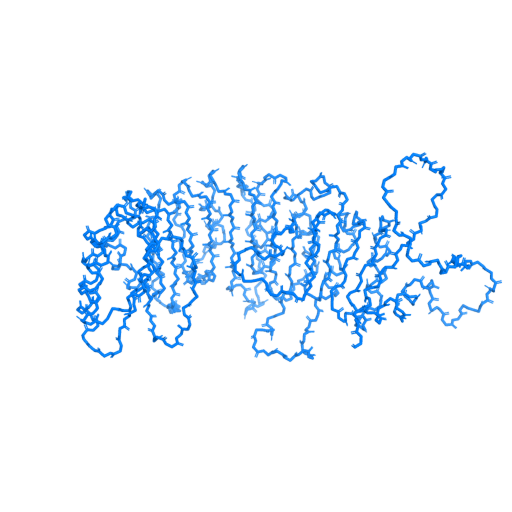-6.330 9.438 21.816 1.00 87.75 97 MET A CA 1
ATOM 753 C C . MET A 1 97 ? -6.167 8.472 22.986 1.00 87.75 97 MET A C 1
ATOM 755 O O . MET A 1 97 ? -6.928 7.515 23.096 1.00 87.75 97 MET A O 1
ATOM 759 N N . LYS A 1 98 ? -5.213 8.725 23.893 1.00 87.06 98 LYS A N 1
ATOM 760 C CA . LYS A 1 98 ? -5.023 7.887 25.089 1.00 87.06 98 LYS A CA 1
ATOM 761 C C . LYS A 1 98 ? -6.284 7.841 25.947 1.00 87.06 98 LYS A C 1
ATOM 763 O O . LYS A 1 98 ? -6.613 6.781 26.469 1.00 87.06 98 LYS A O 1
ATOM 768 N N . ASP A 1 99 ? -6.994 8.958 26.073 1.00 87.44 99 ASP A N 1
ATOM 769 C CA . ASP A 1 99 ? -8.246 9.001 26.826 1.00 87.44 99 ASP A CA 1
ATOM 770 C C . ASP A 1 99 ? -9.356 8.198 26.142 1.00 87.44 99 ASP A C 1
ATOM 772 O O . ASP A 1 99 ? -10.073 7.467 26.820 1.00 87.44 99 ASP A O 1
ATOM 776 N N . VAL A 1 100 ? -9.449 8.246 24.809 1.00 88.62 100 VAL A N 1
ATOM 777 C CA . VAL A 1 100 ? -10.407 7.422 24.052 1.00 88.62 100 VAL A CA 1
ATOM 778 C C . VAL A 1 100 ? -10.096 5.931 24.205 1.00 88.62 100 VAL A C 1
ATOM 780 O O . VAL A 1 100 ? -10.972 5.140 24.545 1.00 88.62 100 VAL A O 1
ATOM 783 N N . LEU A 1 101 ? -8.835 5.545 24.006 1.00 89.50 101 LEU A N 1
ATOM 784 C CA . LEU A 1 101 ? -8.388 4.149 24.046 1.00 89.50 101 LEU A CA 1
ATOM 785 C C . LEU A 1 101 ? -8.422 3.536 25.456 1.00 89.50 101 LEU A C 1
ATOM 787 O O . LEU A 1 101 ? -8.397 2.316 25.600 1.00 89.50 101 LEU A O 1
ATOM 791 N N . ARG A 1 102 ? -8.497 4.358 26.512 1.00 88.69 102 ARG A N 1
ATOM 792 C CA . ARG A 1 102 ? -8.789 3.890 27.879 1.00 88.69 102 ARG A CA 1
ATOM 793 C C . ARG A 1 102 ? -10.244 3.467 28.049 1.00 88.69 102 ARG A C 1
ATOM 795 O O . ARG A 1 102 ? -10.520 2.589 28.860 1.00 88.69 102 ARG A O 1
ATOM 802 N N . VAL A 1 103 ? -11.154 4.123 27.334 1.00 88.19 103 VAL A N 1
ATOM 803 C CA . VAL A 1 103 ? -12.599 3.902 27.443 1.00 88.19 103 VAL A CA 1
ATOM 804 C C . VAL A 1 103 ? -13.069 2.806 26.488 1.00 88.19 103 VAL A C 1
ATOM 806 O O . VAL A 1 103 ? -13.950 2.030 26.844 1.00 88.19 103 VAL A O 1
ATOM 809 N N . ILE A 1 104 ? -12.455 2.711 25.306 1.00 87.19 104 ILE A N 1
ATOM 810 C CA . ILE A 1 104 ? -12.727 1.670 24.312 1.00 87.19 104 ILE A CA 1
ATOM 811 C C . ILE A 1 104 ? -11.583 0.644 24.372 1.00 87.19 104 ILE A C 1
ATOM 813 O O . ILE A 1 104 ? -10.529 0.870 23.771 1.00 87.19 104 ILE A O 1
ATOM 817 N N . PRO A 1 105 ? -11.736 -0.464 25.123 1.00 83.56 105 PRO A N 1
ATOM 818 C CA . PRO A 1 105 ? -10.659 -1.421 25.328 1.00 83.56 105 PRO A CA 1
ATOM 819 C C . PRO A 1 105 ? -10.304 -2.146 24.026 1.00 83.56 105 PRO A C 1
ATOM 821 O O . PRO A 1 105 ? -11.130 -2.820 23.420 1.00 83.56 105 PRO A O 1
ATOM 824 N N . LEU A 1 106 ? -9.029 -2.083 23.647 1.00 86.81 106 LEU A N 1
ATOM 825 C CA . LEU A 1 106 ? -8.495 -2.720 22.434 1.00 86.81 106 LEU A CA 1
ATOM 826 C C . LEU A 1 106 ? -8.454 -4.257 22.506 1.00 86.81 106 LEU A C 1
ATOM 828 O O . LEU A 1 106 ? -8.384 -4.929 21.481 1.00 86.81 106 LEU A O 1
ATOM 832 N N . ASN A 1 107 ? -8.495 -4.813 23.720 1.00 82.94 107 ASN A N 1
ATOM 833 C CA . ASN A 1 107 ? -8.389 -6.254 23.977 1.00 82.94 107 ASN A CA 1
ATOM 834 C C . ASN A 1 107 ? -9.757 -6.950 24.113 1.00 82.94 107 ASN A C 1
ATOM 836 O O . ASN A 1 107 ? -9.816 -8.104 24.538 1.00 82.94 107 ASN A O 1
ATOM 840 N N . GLY A 1 108 ? -10.855 -6.259 23.795 1.00 76.44 108 GLY A N 1
ATOM 841 C CA . GLY A 1 108 ? -12.202 -6.826 23.800 1.00 76.44 108 GLY A CA 1
ATOM 842 C C . GLY A 1 108 ? -12.720 -7.111 22.384 1.00 76.44 108 GLY A C 1
ATOM 843 O O . GLY A 1 108 ? -12.341 -6.411 21.445 1.00 76.44 108 GLY A O 1
ATOM 844 N N . PRO A 1 109 ? -13.611 -8.101 22.194 1.00 71.31 109 PRO A N 1
ATOM 845 C CA . PRO A 1 109 ? -14.496 -8.091 21.030 1.00 71.31 109 PRO A CA 1
ATOM 846 C C . PRO A 1 109 ? -15.413 -6.852 21.128 1.00 71.31 109 PRO A C 1
ATOM 848 O O . PRO A 1 109 ? -15.831 -6.532 22.243 1.00 71.31 109 PRO A O 1
ATOM 851 N N . PRO A 1 110 ? -15.731 -6.135 20.029 1.00 83.81 110 PRO A N 1
ATOM 852 C CA . PRO A 1 110 ? -15.695 -6.555 18.629 1.00 83.81 110 PRO A CA 1
ATOM 853 C C . PRO A 1 110 ? -14.788 -5.692 17.729 1.00 83.81 110 PRO A C 1
ATOM 855 O O . PRO A 1 110 ? -15.027 -5.634 16.526 1.00 83.81 110 PRO A O 1
ATOM 858 N N . LEU A 1 111 ? -13.810 -4.963 18.273 1.00 92.88 111 LEU A N 1
ATOM 859 C CA . LEU A 1 111 ? -13.068 -3.984 17.478 1.00 92.88 111 LEU A CA 1
ATOM 860 C C . LEU A 1 111 ? -12.234 -4.677 16.384 1.00 92.88 111 LEU A C 1
ATOM 862 O O . LEU A 1 111 ? -11.259 -5.369 16.671 1.00 92.88 111 LEU A O 1
ATOM 866 N N . VAL A 1 112 ? -12.628 -4.478 15.123 1.00 93.25 112 VAL A N 1
ATOM 867 C CA . VAL A 1 112 ? -12.009 -5.085 13.934 1.00 93.25 112 VAL A CA 1
ATOM 868 C C . VAL A 1 112 ? -11.060 -4.109 13.243 1.00 93.25 112 VAL A C 1
ATOM 870 O O . VAL A 1 112 ? -9.989 -4.511 12.783 1.00 93.25 112 VAL A O 1
ATOM 873 N N . THR A 1 113 ? -11.457 -2.836 13.168 1.00 94.06 113 THR A N 1
ATOM 874 C CA . THR A 1 113 ? -10.732 -1.786 12.442 1.00 94.06 113 THR A CA 1
ATOM 875 C C . THR A 1 113 ? -10.327 -0.663 13.382 1.00 94.06 113 THR A C 1
ATOM 877 O O . THR A 1 113 ? -11.163 -0.130 14.111 1.00 94.06 113 THR A O 1
ATOM 880 N N . LEU A 1 114 ? -9.053 -0.284 13.336 1.00 95.00 114 LEU A N 1
ATOM 881 C CA . LEU A 1 114 ? -8.510 0.838 14.087 1.00 95.00 114 LEU A CA 1
ATOM 882 C C . LEU A 1 114 ? -7.694 1.739 13.160 1.00 95.00 114 LEU A C 1
ATOM 884 O O . LEU A 1 114 ? -6.657 1.329 12.643 1.00 95.00 114 LEU A O 1
ATOM 888 N N . ASN A 1 115 ? -8.147 2.976 12.993 1.00 94.12 115 ASN A N 1
ATOM 889 C CA . ASN A 1 115 ? -7.430 4.021 12.278 1.00 94.12 115 ASN A CA 1
ATOM 890 C C . ASN A 1 115 ? -7.011 5.090 13.278 1.00 94.12 115 ASN A C 1
ATOM 892 O O . ASN A 1 115 ? -7.835 5.618 14.021 1.00 94.12 115 ASN A O 1
ATOM 896 N N . LEU A 1 116 ? -5.726 5.400 13.310 1.00 92.75 116 LEU A N 1
ATOM 897 C CA . LEU A 1 116 ? -5.165 6.400 14.193 1.00 92.75 116 LEU A CA 1
ATOM 898 C C . LEU A 1 116 ? -4.371 7.401 13.357 1.00 92.75 116 LEU A C 1
ATOM 900 O O . LEU A 1 116 ? -3.367 7.035 12.757 1.00 92.75 116 LEU A O 1
ATOM 904 N N . TYR A 1 117 ? -4.803 8.655 13.354 1.00 90.50 117 TYR A N 1
ATOM 905 C CA . TYR A 1 117 ? -4.163 9.767 12.666 1.00 90.50 117 TYR A CA 1
ATOM 906 C C . TYR A 1 117 ? -3.749 10.831 13.682 1.00 90.50 117 TYR A C 1
ATOM 908 O O . TYR A 1 117 ? -4.582 11.547 14.252 1.00 90.50 117 TYR A O 1
ATOM 916 N N . ASN A 1 118 ? -2.452 10.906 13.961 1.00 87.69 118 ASN A N 1
ATOM 917 C CA . ASN A 1 118 ? -1.909 11.851 14.922 1.00 87.69 118 ASN A CA 1
ATOM 918 C C . ASN A 1 118 ? -1.648 13.211 14.261 1.00 87.69 118 ASN A C 1
ATOM 920 O O . ASN A 1 118 ? -0.669 13.393 13.545 1.00 87.69 118 ASN A O 1
ATOM 924 N N . ARG A 1 119 ? -2.476 14.201 14.601 1.00 82.00 119 ARG A N 1
ATOM 925 C CA . ARG A 1 119 ? -2.331 15.591 14.125 1.00 82.00 119 ARG A CA 1
ATOM 926 C C . ARG A 1 119 ? -1.183 16.353 14.781 1.00 82.00 119 ARG A C 1
ATOM 928 O O . ARG A 1 119 ? -0.779 17.411 14.300 1.00 82.00 119 ARG A O 1
ATOM 935 N N . SER A 1 120 ? -0.687 15.882 15.923 1.00 79.69 120 SER A N 1
ATOM 936 C CA . SER A 1 120 ? 0.396 16.565 16.619 1.00 79.69 120 SER A CA 1
ATOM 937 C C . SER A 1 120 ? 1.723 16.227 15.962 1.00 79.69 120 SER A C 1
ATOM 939 O O . SER A 1 120 ? 2.187 15.094 16.080 1.00 79.69 120 SER A O 1
ATOM 941 N N . LEU A 1 121 ? 2.381 17.231 15.379 1.00 68.00 121 LEU A N 1
ATOM 942 C CA . LEU A 1 121 ? 3.818 17.182 15.122 1.00 68.00 121 LEU A CA 1
ATOM 943 C C . LEU A 1 121 ? 4.517 17.017 16.477 1.00 68.00 121 LEU A C 1
ATOM 945 O O . LEU A 1 121 ? 4.472 17.945 17.289 1.00 68.00 121 LEU A O 1
ATOM 949 N N . PRO A 1 122 ? 5.119 15.857 16.773 1.00 63.97 122 PRO A N 1
ATOM 950 C CA . PRO A 1 122 ? 5.775 15.685 18.052 1.00 63.97 122 PRO A CA 1
ATOM 951 C C . PRO A 1 122 ? 6.989 16.613 18.093 1.00 63.97 122 PRO A C 1
ATOM 953 O O . PRO A 1 122 ? 7.779 16.655 17.142 1.00 63.97 122 PRO A O 1
ATOM 956 N N . ASN A 1 123 ? 7.142 17.377 19.177 1.00 69.62 123 ASN A N 1
ATOM 957 C CA . ASN A 1 123 ? 8.373 18.131 19.364 1.00 69.62 123 ASN A CA 1
ATOM 958 C C . ASN A 1 123 ? 9.530 17.137 19.459 1.00 69.62 123 ASN A C 1
ATOM 960 O O . ASN A 1 123 ? 9.427 16.106 20.120 1.00 69.62 123 ASN A O 1
ATOM 964 N N . LEU A 1 124 ? 10.668 17.480 18.854 1.00 64.38 124 LEU A N 1
ATOM 965 C CA . LEU A 1 124 ? 11.899 16.677 18.897 1.00 64.38 124 LEU A CA 1
ATOM 966 C C . LEU A 1 124 ? 12.409 16.371 20.318 1.00 64.38 124 LEU A C 1
ATOM 968 O O . LEU A 1 124 ? 13.285 15.522 20.474 1.00 64.38 124 LEU A O 1
ATOM 972 N N . HIS A 1 125 ? 11.895 17.077 21.325 1.00 69.50 125 HIS A N 1
ATOM 973 C CA . HIS A 1 125 ? 12.315 16.992 22.720 1.00 69.50 125 HIS A CA 1
ATOM 974 C C . HIS A 1 125 ? 11.335 16.246 23.629 1.00 69.50 125 HIS A C 1
ATOM 976 O O . HIS A 1 125 ? 11.710 15.945 24.760 1.00 69.50 125 HIS A O 1
ATOM 982 N N . ASP A 1 126 ? 10.122 15.951 23.160 1.00 69.12 126 ASP A N 1
ATOM 983 C CA . ASP A 1 126 ? 9.137 15.234 23.966 1.00 69.12 126 ASP A CA 1
ATOM 984 C C . ASP A 1 126 ? 9.391 13.725 23.870 1.00 69.12 126 ASP A C 1
ATOM 986 O O . ASP A 1 126 ? 9.820 13.218 22.826 1.00 69.12 126 ASP A O 1
ATOM 990 N N . ASP A 1 127 ? 9.138 12.999 24.965 1.00 68.25 127 ASP A N 1
ATOM 991 C CA . ASP A 1 127 ? 9.225 11.540 24.958 1.00 68.25 127 ASP A CA 1
ATOM 992 C C . ASP A 1 127 ? 8.345 10.988 23.828 1.00 68.25 127 ASP A C 1
ATOM 994 O O . ASP A 1 127 ? 7.188 11.411 23.687 1.00 68.25 127 ASP A O 1
ATOM 998 N N . PRO A 1 128 ? 8.863 10.051 23.009 1.00 65.56 128 PRO A N 1
ATOM 999 C CA . PRO A 1 128 ? 8.116 9.527 21.886 1.00 65.56 128 PRO A CA 1
ATOM 1000 C C . PRO A 1 128 ? 6.782 8.977 22.394 1.00 65.56 128 PRO A C 1
ATOM 1002 O O . PRO A 1 128 ? 6.761 8.235 23.385 1.00 65.56 128 PRO A O 1
ATOM 1005 N N . PRO A 1 129 ? 5.659 9.337 21.755 1.00 64.69 129 PRO A N 1
ATOM 1006 C CA . PRO A 1 129 ? 4.370 8.814 22.147 1.00 64.69 129 PRO A CA 1
ATOM 1007 C C . PRO A 1 129 ? 4.396 7.288 22.039 1.00 64.69 129 PRO A C 1
ATOM 1009 O O . PRO A 1 129 ? 4.416 6.731 20.947 1.00 64.69 129 PRO A O 1
ATOM 1012 N N . LEU A 1 130 ? 4.419 6.611 23.191 1.00 67.50 130 LEU A N 1
ATOM 1013 C CA . LEU A 1 130 ? 4.365 5.155 23.242 1.00 67.50 130 LEU A CA 1
ATOM 1014 C C . LEU A 1 130 ? 3.055 4.695 22.606 1.00 67.50 130 LEU A C 1
ATOM 1016 O O . LEU A 1 130 ? 1.968 5.048 23.077 1.00 67.50 130 LEU A O 1
ATOM 1020 N N . MET A 1 131 ? 3.183 3.914 21.538 1.00 74.75 131 MET A N 1
ATOM 1021 C CA . MET A 1 131 ? 2.069 3.200 20.936 1.00 74.75 131 MET A CA 1
ATOM 1022 C C . MET A 1 131 ? 1.412 2.317 21.998 1.00 74.75 131 MET A C 1
ATOM 1024 O O . MET A 1 131 ? 2.133 1.684 22.779 1.00 74.75 131 MET A O 1
ATOM 1028 N N . PRO A 1 132 ? 0.073 2.246 22.048 1.00 78.62 132 PRO A N 1
ATOM 1029 C CA . PRO A 1 132 ? -0.575 1.203 22.824 1.00 78.62 132 PRO A CA 1
ATOM 1030 C C . PRO A 1 132 ? -0.086 -0.163 22.330 1.00 78.62 132 PRO A C 1
ATOM 1032 O O . PRO A 1 132 ? 0.075 -0.376 21.130 1.00 78.62 132 PRO A O 1
ATOM 1035 N N . ASP A 1 133 ? 0.155 -1.086 23.255 1.00 83.69 133 ASP A N 1
ATOM 1036 C CA . ASP A 1 133 ? 0.453 -2.467 22.892 1.00 83.69 133 ASP A CA 1
ATOM 1037 C C . ASP A 1 133 ? -0.805 -3.100 22.281 1.00 83.69 133 ASP A C 1
ATOM 1039 O O . ASP A 1 133 ? -1.810 -3.290 22.968 1.00 83.69 133 ASP A O 1
ATOM 1043 N N . LEU A 1 134 ? -0.758 -3.378 20.975 1.00 89.81 134 LEU A N 1
ATOM 1044 C CA . LEU A 1 134 ? -1.863 -3.981 20.228 1.00 89.81 134 LEU A CA 1
ATOM 1045 C C . LEU A 1 134 ? -1.721 -5.501 20.112 1.00 89.81 134 LEU A C 1
ATOM 1047 O O . LEU A 1 134 ? -2.575 -6.136 19.494 1.00 89.81 134 LEU A O 1
ATOM 1051 N N . SER A 1 135 ? -0.670 -6.099 20.680 1.00 89.06 135 SER A N 1
ATOM 1052 C CA . SER A 1 135 ? -0.328 -7.513 20.479 1.00 89.06 135 SER A CA 1
ATOM 1053 C C . SER A 1 135 ? -1.434 -8.484 20.909 1.00 89.06 135 SER A C 1
ATOM 1055 O O . SER A 1 135 ? -1.597 -9.539 20.293 1.00 89.06 135 SER A O 1
ATOM 1057 N N . ALA A 1 136 ? -2.217 -8.117 21.927 1.00 88.88 136 ALA A N 1
ATOM 1058 C CA . ALA A 1 136 ? -3.327 -8.910 22.457 1.00 88.88 136 ALA A CA 1
ATOM 1059 C C . ALA A 1 136 ? -4.693 -8.613 21.801 1.00 88.88 136 ALA A C 1
ATOM 1061 O O . ALA A 1 136 ? -5.682 -9.267 22.138 1.00 88.88 136 ALA A O 1
ATOM 1062 N N . SER A 1 137 ? -4.764 -7.648 20.879 1.00 91.12 137 SER A N 1
ATOM 1063 C CA . SER A 1 137 ? -6.015 -7.278 20.207 1.00 91.12 137 SER A CA 1
ATOM 1064 C C . SER A 1 137 ? -6.421 -8.290 19.124 1.00 91.12 137 SER A C 1
ATOM 1066 O O . SER A 1 137 ? -5.609 -9.087 18.654 1.00 91.12 137 SER A O 1
ATOM 1068 N N . GLN A 1 138 ? -7.691 -8.251 18.710 1.00 92.75 138 GLN A N 1
ATOM 1069 C CA . GLN A 1 138 ? -8.228 -9.062 17.604 1.00 92.75 138 GLN A CA 1
ATOM 1070 C C . GLN A 1 138 ? -8.376 -8.258 16.303 1.00 92.75 138 GLN A C 1
ATOM 1072 O O . GLN A 1 138 ? -9.130 -8.648 15.411 1.00 92.75 138 GLN A O 1
ATOM 1077 N N . LEU A 1 139 ? -7.666 -7.130 16.191 1.00 94.56 139 LEU A N 1
ATOM 1078 C CA . LEU A 1 139 ? -7.767 -6.246 15.034 1.00 94.56 139 LEU A CA 1
ATOM 1079 C C . LEU A 1 139 ? -7.405 -6.994 13.746 1.00 94.56 139 LEU A C 1
ATOM 1081 O O . LEU A 1 139 ? -6.429 -7.751 13.690 1.00 94.56 139 LEU A O 1
ATOM 1085 N N . LEU A 1 140 ? -8.188 -6.743 12.699 1.00 95.12 140 LEU A N 1
ATOM 1086 C CA . LEU A 1 140 ? -7.909 -7.197 11.337 1.00 95.12 140 LEU A CA 1
ATOM 1087 C C . LEU A 1 140 ? -7.321 -6.064 10.496 1.00 95.12 140 LEU A C 1
ATOM 1089 O O . LEU A 1 140 ? -6.479 -6.316 9.635 1.00 95.12 140 LEU A O 1
ATOM 1093 N N . HIS A 1 141 ? -7.730 -4.824 10.761 1.00 96.00 141 HIS A N 1
ATOM 1094 C CA . HIS A 1 141 ? -7.329 -3.656 9.988 1.00 96.00 141 HIS A CA 1
ATOM 1095 C C . HIS A 1 141 ? -6.729 -2.598 10.910 1.00 96.00 141 HIS A C 1
ATOM 1097 O O . HIS A 1 141 ? -7.375 -2.157 11.861 1.00 96.00 141 HIS A O 1
ATOM 1103 N N . LEU A 1 142 ? -5.488 -2.202 10.628 1.00 95.62 142 LEU A N 1
ATOM 1104 C CA . LEU A 1 142 ? -4.781 -1.170 11.377 1.00 95.62 142 LEU A CA 1
ATOM 1105 C C . LEU A 1 142 ? -4.202 -0.134 10.419 1.00 95.62 142 LEU A C 1
ATOM 1107 O O . LEU A 1 142 ? -3.419 -0.485 9.533 1.00 95.62 142 LEU A O 1
ATOM 1111 N N . SER A 1 143 ? -4.544 1.130 10.644 1.00 94.38 143 SER A N 1
ATOM 1112 C CA . SER A 1 143 ? -3.912 2.277 9.999 1.00 94.38 143 SER A CA 1
ATOM 1113 C C . SER A 1 143 ? -3.311 3.191 11.059 1.00 94.38 143 SER A C 1
ATOM 1115 O O . SER A 1 143 ? -4.000 3.593 11.996 1.00 94.38 143 SER A O 1
ATOM 1117 N N . LEU A 1 144 ? -2.024 3.492 10.928 1.00 92.12 144 LEU A N 1
ATOM 1118 C CA . LEU A 1 144 ? -1.277 4.392 11.799 1.00 92.12 144 LEU A CA 1
ATOM 1119 C C . LEU A 1 144 ? -0.702 5.518 10.949 1.00 92.12 144 LEU A C 1
ATOM 1121 O O . LEU A 1 144 ? 0.029 5.247 10.002 1.00 92.12 144 LEU A O 1
ATOM 1125 N N . ASP A 1 145 ? -0.986 6.761 11.307 1.00 89.12 145 ASP A N 1
ATOM 1126 C CA . ASP A 1 145 ? -0.520 7.930 10.571 1.00 89.12 145 ASP A CA 1
ATOM 1127 C C . ASP A 1 145 ? 0.010 9.018 11.514 1.00 89.12 145 ASP A C 1
ATOM 1129 O O . ASP A 1 145 ? -0.558 9.262 12.583 1.00 89.12 145 ASP A O 1
ATOM 1133 N N . GLY A 1 146 ? 1.134 9.636 11.153 1.00 82.19 146 GLY A N 1
ATOM 1134 C CA . GLY A 1 146 ? 1.769 10.702 11.933 1.00 82.19 146 GLY A CA 1
ATOM 1135 C C . GLY A 1 146 ? 2.368 1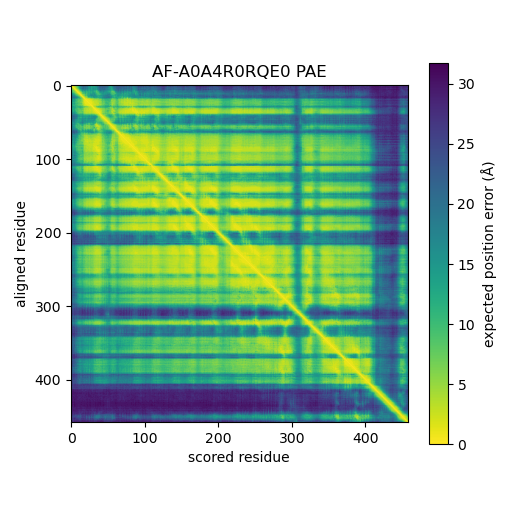0.252 13.274 1.00 82.19 146 GLY A C 1
ATOM 1136 O O . GLY A 1 146 ? 2.557 11.064 14.187 1.00 82.19 146 GLY A O 1
ATOM 1137 N N . TYR A 1 147 ? 2.651 8.959 13.453 1.00 76.38 147 TYR A N 1
ATOM 1138 C CA . TYR A 1 147 ? 3.206 8.434 14.704 1.00 76.38 147 TYR A CA 1
ATOM 1139 C C . TYR A 1 147 ? 4.733 8.352 14.698 1.00 76.38 147 TYR A C 1
ATOM 1141 O O . TYR A 1 147 ? 5.362 7.920 13.735 1.00 76.38 147 TYR A O 1
ATOM 1149 N N . CYS A 1 148 ? 5.339 8.674 15.839 1.00 68.88 148 CYS A N 1
ATOM 1150 C CA . CYS A 1 148 ? 6.726 8.324 16.115 1.00 68.88 148 CYS A CA 1
ATOM 1151 C C . CYS A 1 148 ? 6.774 7.052 16.948 1.00 68.88 148 CYS A C 1
ATOM 1153 O O . CYS A 1 148 ? 6.398 7.069 18.120 1.00 68.88 148 CYS A O 1
ATOM 1155 N N . LEU A 1 149 ? 7.239 5.960 16.355 1.00 66.88 149 LEU A N 1
ATOM 1156 C CA . LEU A 1 149 ? 7.105 4.640 16.954 1.00 66.88 149 LEU A CA 1
ATOM 1157 C C . LEU A 1 149 ? 8.486 4.092 17.299 1.00 66.88 149 LEU A C 1
ATOM 1159 O O . LEU A 1 149 ? 9.335 3.912 16.429 1.00 66.88 149 LEU A O 1
ATOM 1163 N N . SER A 1 150 ? 8.707 3.833 18.588 1.00 70.44 150 SER A N 1
ATOM 1164 C CA . SER A 1 150 ? 9.631 2.783 18.998 1.00 70.44 150 SER A CA 1
ATOM 1165 C C . SER A 1 150 ? 8.853 1.477 18.936 1.00 70.44 150 SER A C 1
ATOM 1167 O O . SER A 1 150 ? 7.782 1.353 19.533 1.00 70.44 150 SER A O 1
ATOM 1169 N N . TRP A 1 151 ? 9.348 0.516 18.165 1.00 74.38 151 TRP A N 1
ATOM 1170 C CA . TRP A 1 151 ? 8.639 -0.740 17.972 1.00 74.38 151 TRP A CA 1
ATOM 1171 C C . TRP A 1 151 ? 9.116 -1.739 19.027 1.00 74.38 151 TRP A C 1
ATOM 1173 O O . TRP A 1 151 ? 10.242 -2.239 18.925 1.00 74.38 151 TRP A O 1
ATOM 1183 N N . PRO A 1 152 ? 8.319 -2.038 20.075 1.00 71.81 152 PRO A N 1
ATOM 1184 C CA . PRO A 1 152 ? 8.653 -3.141 20.959 1.00 71.81 152 PRO A CA 1
ATOM 1185 C C . PRO A 1 152 ? 8.662 -4.446 20.157 1.00 71.81 152 PRO A C 1
ATOM 1187 O O . PRO A 1 152 ? 8.180 -4.526 19.028 1.00 71.81 152 PRO A O 1
ATOM 1190 N N . THR A 1 153 ? 9.215 -5.504 20.738 1.00 69.88 153 THR A N 1
ATOM 1191 C CA . THR A 1 153 ? 9.212 -6.816 20.090 1.00 69.88 153 THR A CA 1
ATOM 1192 C C . THR A 1 153 ? 7.767 -7.304 19.954 1.00 69.88 153 THR A C 1
ATOM 1194 O O . THR A 1 153 ? 7.157 -7.683 20.946 1.00 69.88 153 THR A O 1
ATOM 1197 N N . ARG A 1 154 ? 7.252 -7.337 18.714 1.00 83.06 154 ARG A N 1
ATOM 1198 C CA . ARG A 1 154 ? 5.897 -7.801 18.333 1.00 83.06 154 ARG A CA 1
ATOM 1199 C C . ARG A 1 154 ? 4.749 -6.879 18.796 1.00 83.06 154 ARG A C 1
ATOM 1201 O O . ARG A 1 154 ? 3.897 -7.315 19.561 1.00 83.06 154 ARG A O 1
ATOM 1208 N N . PRO A 1 155 ? 4.679 -5.634 18.296 1.00 88.19 155 PRO A N 1
ATOM 1209 C CA . PRO A 1 155 ? 3.660 -4.663 18.705 1.00 88.19 155 PRO A CA 1
ATOM 1210 C C . PRO A 1 155 ? 2.280 -4.929 18.092 1.00 88.19 155 PRO A C 1
ATOM 1212 O O . PRO A 1 155 ? 1.291 -4.342 18.523 1.00 88.19 155 PRO A O 1
ATOM 1215 N N . PHE A 1 156 ? 2.212 -5.767 17.058 1.00 92.81 156 PHE A N 1
ATOM 1216 C CA . PHE A 1 156 ? 1.018 -5.963 16.249 1.00 92.81 156 PHE A CA 1
ATOM 1217 C C . PHE A 1 156 ? 0.303 -7.278 16.583 1.00 92.81 156 PHE A C 1
ATOM 1219 O O . PHE A 1 156 ? 0.964 -8.281 16.877 1.00 92.81 156 PHE A O 1
ATOM 1226 N N . PRO A 1 157 ? -1.034 -7.310 16.479 1.00 93.62 157 PRO A N 1
ATOM 1227 C CA . PRO A 1 157 ? -1.804 -8.531 16.654 1.00 93.62 157 PRO A CA 1
ATOM 1228 C C . PRO A 1 157 ? -1.570 -9.502 15.493 1.00 93.62 157 PRO A C 1
ATOM 1230 O O . PRO A 1 157 ? -1.479 -9.117 14.329 1.00 93.62 157 PRO A O 1
ATOM 1233 N N . THR A 1 158 ? -1.521 -10.798 15.794 1.00 94.81 158 THR A N 1
ATOM 1234 C CA . THR A 1 158 ? -1.279 -11.845 14.777 1.00 94.81 158 THR A CA 1
ATOM 1235 C C . THR A 1 158 ? -2.460 -12.067 13.820 1.00 94.81 158 THR A C 1
ATOM 1237 O O . THR A 1 158 ? -2.286 -12.682 12.766 1.00 94.81 158 THR A O 1
ATOM 1240 N N . SER A 1 159 ? -3.648 -11.562 14.171 1.00 95.25 159 SER A N 1
ATOM 1241 C CA . SER A 1 159 ? -4.876 -11.601 13.364 1.00 95.25 159 SER A CA 1
ATOM 1242 C C . SER A 1 159 ? -4.886 -10.607 12.205 1.00 95.25 159 SER A C 1
ATOM 1244 O O . SER A 1 159 ? -5.771 -10.673 11.357 1.00 95.25 159 SER A O 1
ATOM 1246 N N . LEU A 1 160 ? -3.926 -9.685 12.171 1.00 96.56 160 LEU A N 1
ATOM 1247 C CA . LEU A 1 160 ? -3.947 -8.530 11.290 1.00 96.56 160 LEU A CA 1
ATOM 1248 C C . LEU A 1 160 ? -3.850 -8.933 9.810 1.00 96.56 160 LEU A C 1
ATOM 1250 O O . LEU A 1 160 ? -2.947 -9.659 9.393 1.00 96.56 160 LEU A O 1
ATOM 1254 N N . VAL A 1 161 ? -4.807 -8.438 9.029 1.00 96.62 161 VAL A N 1
ATOM 1255 C CA . VAL A 1 161 ? -4.986 -8.696 7.595 1.00 96.62 161 VAL A CA 1
ATOM 1256 C C . VAL A 1 161 ? -4.457 -7.525 6.774 1.00 96.62 161 VAL A C 1
ATOM 1258 O O . VAL A 1 161 ? -3.783 -7.739 5.767 1.00 96.62 161 VAL A O 1
ATOM 1261 N N . THR A 1 162 ? -4.708 -6.288 7.209 1.00 96.38 162 THR A N 1
ATOM 1262 C CA . THR A 1 162 ? -4.205 -5.090 6.525 1.00 96.38 162 THR A CA 1
ATOM 1263 C C . THR A 1 162 ? -3.476 -4.169 7.487 1.00 96.38 162 THR A C 1
ATOM 1265 O O . THR A 1 162 ? -4.047 -3.763 8.502 1.00 96.38 162 THR A O 1
ATOM 1268 N N . LEU A 1 163 ? -2.249 -3.794 7.129 1.00 96.19 163 LEU A N 1
ATOM 1269 C CA . LEU A 1 163 ? -1.441 -2.836 7.872 1.00 96.19 163 LEU A CA 1
ATOM 1270 C C . LEU A 1 163 ? -1.114 -1.634 6.998 1.00 96.19 163 LEU A C 1
ATOM 1272 O O . LEU A 1 163 ? -0.535 -1.795 5.923 1.00 96.19 163 LEU A O 1
ATOM 1276 N N . GLN A 1 164 ? -1.431 -0.445 7.491 1.00 94.25 164 GLN A N 1
ATOM 1277 C CA . GLN A 1 164 ? -0.998 0.816 6.917 1.00 94.25 164 GLN A CA 1
ATOM 1278 C C . GLN A 1 164 ? -0.234 1.624 7.964 1.00 94.25 164 GLN A C 1
ATOM 1280 O O . GLN A 1 164 ? -0.705 1.804 9.083 1.00 94.25 164 GLN A O 1
ATOM 1285 N N . ILE A 1 165 ? 0.958 2.082 7.597 1.00 91.81 165 ILE A N 1
ATOM 1286 C CA . ILE A 1 165 ? 1.774 2.991 8.399 1.00 91.81 165 ILE A CA 1
ATOM 1287 C C . ILE A 1 165 ? 2.207 4.127 7.479 1.00 91.81 165 ILE A C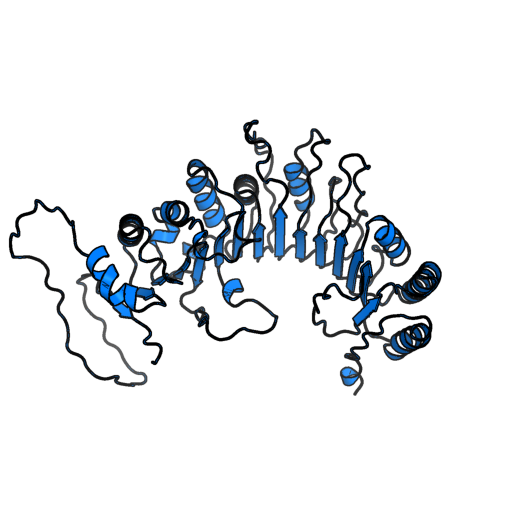 1
ATOM 1289 O O . ILE A 1 165 ? 2.963 3.896 6.535 1.00 91.81 165 ILE A O 1
ATOM 1293 N N . SER A 1 166 ? 1.715 5.328 7.748 1.00 88.81 166 SER A N 1
ATOM 1294 C CA . SER A 1 166 ? 1.975 6.545 6.982 1.00 88.81 166 SER A CA 1
ATOM 1295 C C . SER A 1 166 ? 2.620 7.616 7.858 1.00 88.81 166 SER A C 1
ATOM 1297 O O . SER A 1 166 ? 2.518 7.562 9.084 1.00 88.81 166 SER A O 1
ATOM 1299 N N . GLU A 1 167 ? 3.351 8.534 7.217 1.00 79.88 167 GLU A N 1
ATOM 1300 C CA . GLU A 1 167 ? 3.988 9.722 7.816 1.00 79.88 167 GLU A CA 1
ATOM 1301 C C . GLU A 1 167 ? 4.721 9.478 9.147 1.00 79.88 167 GLU A C 1
ATOM 1303 O O . GLU A 1 167 ? 4.851 10.361 10.003 1.00 79.88 167 GLU A O 1
ATOM 1308 N N . TRP A 1 168 ? 5.214 8.259 9.349 1.00 75.75 168 TRP A N 1
ATOM 1309 C CA . TRP A 1 168 ? 5.844 7.888 10.602 1.00 75.75 168 TRP A CA 1
ATOM 1310 C C . TRP A 1 168 ? 7.213 8.545 10.674 1.00 75.75 168 TRP A C 1
ATOM 1312 O O . TRP A 1 168 ? 8.003 8.481 9.731 1.00 75.75 168 TRP A O 1
ATOM 1322 N N . ARG A 1 169 ? 7.499 9.206 11.799 1.00 68.94 169 ARG A N 1
ATOM 1323 C CA . ARG A 1 169 ? 8.768 9.910 11.963 1.00 68.94 169 ARG A CA 1
ATOM 1324 C C . ARG A 1 169 ? 9.749 9.110 12.781 1.00 68.94 169 ARG A C 1
ATOM 1326 O O . ARG A 1 169 ? 9.488 8.703 13.913 1.00 68.94 169 ARG A O 1
ATOM 1333 N N . ILE A 1 170 ? 10.936 8.967 12.219 1.00 61.00 170 ILE A N 1
ATOM 1334 C CA . ILE A 1 170 ? 12.088 8.446 12.929 1.00 61.00 170 ILE A CA 1
ATOM 1335 C C . ILE A 1 170 ? 12.672 9.574 13.779 1.00 61.00 170 ILE A C 1
ATOM 1337 O O . ILE A 1 170 ? 13.244 10.536 13.259 1.00 61.00 170 ILE A O 1
ATOM 1341 N N . PHE A 1 171 ? 12.600 9.453 15.103 1.00 54.72 171 PHE A N 1
ATOM 1342 C CA . PHE A 1 171 ? 13.386 10.331 15.962 1.00 54.72 171 PHE A CA 1
ATOM 1343 C C . PHE A 1 171 ? 14.879 10.033 15.796 1.00 54.72 171 PHE A C 1
ATOM 1345 O O . PHE A 1 171 ? 15.352 8.944 16.121 1.00 54.72 171 PHE A O 1
ATOM 1352 N N . ARG A 1 172 ? 15.646 11.048 15.380 1.00 52.81 172 ARG A N 1
ATOM 1353 C CA . ARG A 1 172 ? 17.121 11.011 15.317 1.00 52.81 172 ARG A CA 1
ATOM 1354 C C . ARG A 1 172 ? 17.790 10.710 16.666 1.00 52.81 172 ARG A C 1
ATOM 1356 O O . ARG A 1 172 ? 18.983 10.424 16.709 1.00 52.81 172 ARG A O 1
ATOM 1363 N N . THR A 1 173 ? 17.056 10.816 17.774 1.00 49.47 173 THR A N 1
ATOM 1364 C CA . THR A 1 173 ? 17.587 10.641 19.132 1.00 49.47 173 THR A CA 1
ATOM 1365 C C . THR A 1 173 ? 17.868 9.180 19.476 1.00 49.47 173 THR A C 1
ATOM 1367 O O . THR A 1 173 ? 18.738 8.904 20.305 1.00 49.47 173 THR A O 1
ATOM 1370 N N . ILE A 1 174 ? 17.199 8.225 18.824 1.00 54.59 174 ILE A N 1
ATOM 1371 C CA . ILE A 1 174 ? 17.428 6.806 19.078 1.00 54.59 174 ILE A CA 1
ATOM 1372 C C . ILE A 1 174 ? 18.579 6.350 18.177 1.00 54.59 174 ILE A C 1
ATOM 1374 O O . ILE A 1 174 ? 18.436 6.254 16.966 1.00 54.59 174 ILE A O 1
ATOM 1378 N N . ARG A 1 175 ? 19.729 5.997 18.770 1.00 55.66 175 ARG A N 1
ATOM 1379 C CA . ARG A 1 175 ? 20.895 5.395 18.076 1.00 55.66 175 ARG A CA 1
ATOM 1380 C C . ARG A 1 175 ? 20.605 4.043 17.389 1.00 55.66 175 ARG A C 1
ATOM 1382 O O . ARG A 1 175 ? 21.535 3.337 17.003 1.00 55.66 175 ARG A O 1
ATOM 1389 N N . ARG A 1 176 ? 19.344 3.621 17.312 1.00 58.19 176 ARG A N 1
ATOM 1390 C CA . ARG A 1 176 ? 18.922 2.349 16.728 1.00 58.19 176 ARG A CA 1
ATOM 1391 C C . ARG A 1 176 ? 18.434 2.569 15.309 1.00 58.19 176 ARG A C 1
ATOM 1393 O O . ARG A 1 176 ? 18.042 3.666 14.944 1.00 58.19 176 ARG A O 1
ATOM 1400 N N . ARG A 1 177 ? 18.491 1.506 14.509 1.00 70.88 177 ARG A N 1
ATOM 1401 C CA . ARG A 1 177 ? 18.049 1.503 13.116 1.00 70.88 177 ARG A CA 1
ATOM 1402 C C . ARG A 1 177 ? 16.526 1.305 13.099 1.00 70.88 177 ARG A C 1
ATOM 1404 O O . ARG A 1 177 ? 16.080 0.166 13.189 1.00 70.88 177 ARG A O 1
ATOM 1411 N N . PRO A 1 178 ? 15.728 2.374 13.003 1.00 72.06 178 PRO A N 1
ATOM 1412 C CA . PRO A 1 178 ? 14.269 2.336 13.193 1.00 72.06 178 PRO A CA 1
ATOM 1413 C C . PRO A 1 178 ? 13.566 1.436 12.173 1.00 72.06 178 PRO A C 1
ATOM 1415 O O . PRO A 1 178 ? 12.607 0.744 12.491 1.00 72.06 178 PRO A O 1
ATOM 1418 N N . TRP A 1 179 ? 14.096 1.391 10.953 1.00 75.44 179 TRP A N 1
ATOM 1419 C CA . TRP A 1 179 ? 13.628 0.519 9.889 1.00 75.44 179 TRP A CA 1
ATOM 1420 C C . TRP A 1 179 ? 13.824 -0.952 10.212 1.00 75.44 179 TRP A C 1
ATOM 1422 O O . TRP A 1 179 ? 12.976 -1.763 9.868 1.00 75.44 179 TRP A O 1
ATOM 1432 N N . GLN A 1 180 ? 14.918 -1.295 10.893 1.00 77.88 180 GLN A N 1
ATOM 1433 C CA . GLN A 1 180 ? 15.149 -2.660 11.340 1.00 77.88 180 GLN A CA 1
ATOM 1434 C C . GLN A 1 180 ? 14.161 -3.039 12.446 1.00 77.88 180 GLN A C 1
ATOM 1436 O O . GLN A 1 180 ? 13.616 -4.132 12.403 1.00 77.88 180 GLN A O 1
ATOM 1441 N N . GLU A 1 181 ? 13.864 -2.127 13.376 1.00 81.12 181 GLU A N 1
ATOM 1442 C CA . GLU A 1 181 ? 12.847 -2.371 14.406 1.00 81.12 181 GLU A CA 1
ATOM 1443 C C . GLU A 1 181 ? 11.448 -2.553 13.799 1.00 81.12 181 GLU A C 1
ATOM 1445 O O . GLU A 1 181 ? 10.741 -3.485 14.176 1.00 81.12 181 GLU A O 1
ATOM 1450 N N . LEU A 1 182 ? 11.072 -1.720 12.819 1.00 84.88 182 LEU A N 1
ATOM 1451 C CA . LEU A 1 182 ? 9.829 -1.895 12.065 1.00 84.88 182 LEU A CA 1
ATOM 1452 C C . LEU A 1 182 ? 9.821 -3.245 11.339 1.00 84.88 182 LEU A C 1
ATOM 1454 O O . LEU A 1 182 ? 8.864 -4.003 11.442 1.00 84.88 182 LEU A O 1
ATOM 1458 N N . PHE A 1 183 ? 10.899 -3.571 10.630 1.00 85.69 183 PHE A N 1
ATOM 1459 C CA . PHE A 1 183 ? 11.023 -4.824 9.893 1.00 85.69 183 PHE A CA 1
ATOM 1460 C C . PHE A 1 183 ? 10.882 -6.051 10.813 1.00 85.69 183 PHE A C 1
ATOM 1462 O O . PHE A 1 183 ? 10.119 -6.970 10.514 1.00 85.69 183 PHE A O 1
ATOM 1469 N N . ASP A 1 184 ? 11.537 -6.028 11.976 1.00 85.25 184 ASP A N 1
ATOM 1470 C CA . ASP A 1 184 ? 11.438 -7.075 12.995 1.00 85.25 184 ASP A CA 1
ATOM 1471 C C . ASP A 1 184 ? 10.020 -7.154 13.596 1.00 85.25 184 ASP A C 1
ATOM 1473 O O . ASP A 1 184 ? 9.500 -8.249 13.843 1.00 85.25 184 ASP A O 1
ATOM 1477 N N . ALA A 1 185 ? 9.358 -6.009 13.795 1.00 87.56 185 ALA A N 1
ATOM 1478 C CA . ALA A 1 185 ? 7.983 -5.931 14.284 1.00 87.56 185 ALA A CA 1
ATOM 1479 C C . ALA A 1 185 ? 6.970 -6.559 13.314 1.00 87.56 185 ALA A C 1
ATOM 1481 O O . ALA A 1 185 ? 6.006 -7.187 13.758 1.00 87.56 185 ALA A O 1
ATOM 1482 N N . LEU A 1 186 ? 7.210 -6.446 12.006 1.00 91.31 186 LEU A N 1
ATOM 1483 C CA . LEU A 1 186 ? 6.354 -7.023 10.969 1.00 91.31 186 LEU A CA 1
ATOM 1484 C C . LEU A 1 186 ? 6.483 -8.551 10.853 1.00 91.31 186 LEU A C 1
ATOM 1486 O O . LEU A 1 186 ? 5.566 -9.204 10.359 1.00 91.31 186 LEU A O 1
ATOM 1490 N N . GLY A 1 187 ? 7.583 -9.147 11.329 1.00 90.06 187 GLY A N 1
ATOM 1491 C CA . GLY A 1 187 ? 7.925 -10.557 11.095 1.00 90.06 187 GLY A CA 1
ATOM 1492 C C . GLY A 1 187 ? 6.961 -11.613 11.663 1.00 90.06 187 GLY A C 1
ATOM 1493 O O . GLY A 1 187 ? 7.185 -12.800 11.447 1.00 90.06 187 GLY A O 1
ATOM 1494 N N . ASN A 1 188 ? 5.901 -11.225 12.383 1.00 86.69 188 ASN A N 1
ATOM 1495 C CA . ASN A 1 188 ? 4.938 -12.143 13.011 1.00 86.69 188 ASN A CA 1
ATOM 1496 C C . ASN A 1 188 ? 3.482 -11.909 12.561 1.00 86.69 188 ASN A C 1
ATOM 1498 O O . ASN A 1 188 ? 2.558 -12.087 13.353 1.00 86.69 188 ASN A O 1
ATOM 1502 N N . LEU A 1 189 ? 3.268 -11.530 11.297 1.00 95.19 189 LEU A N 1
ATOM 1503 C CA . LEU A 1 189 ? 1.936 -11.263 10.736 1.00 95.19 189 LEU A CA 1
ATOM 1504 C C . LEU A 1 189 ? 1.553 -12.293 9.653 1.00 95.19 189 LEU A C 1
ATOM 1506 O O . LEU A 1 189 ? 1.558 -11.980 8.463 1.00 95.19 189 LEU A O 1
ATOM 1510 N N . PRO A 1 190 ? 1.215 -13.544 10.027 1.00 94.75 190 PRO A N 1
ATOM 1511 C CA . PRO A 1 190 ? 0.978 -14.621 9.060 1.00 94.75 190 PRO A CA 1
ATOM 1512 C C . PRO A 1 190 ? -0.297 -14.432 8.223 1.00 94.75 190 PRO A C 1
ATOM 1514 O O . PRO A 1 190 ? -0.442 -15.066 7.176 1.00 94.75 190 PRO A O 1
ATOM 1517 N N . GLN A 1 191 ? -1.229 -13.598 8.694 1.00 96.38 191 GLN A N 1
ATOM 1518 C CA . GLN A 1 191 ? -2.508 -13.318 8.036 1.00 96.38 191 GLN A CA 1
ATOM 1519 C C . GLN A 1 191 ? -2.468 -12.104 7.107 1.00 96.38 191 GLN A C 1
ATOM 1521 O O . GLN A 1 191 ? -3.459 -11.837 6.431 1.00 96.38 191 GLN A O 1
ATOM 1526 N N . LEU A 1 192 ? -1.336 -11.398 7.043 1.00 97.12 192 LEU A N 1
ATOM 1527 C CA . LEU A 1 192 ? -1.231 -10.139 6.321 1.00 97.12 192 LEU A CA 1
ATOM 1528 C C . LEU A 1 192 ? -1.427 -10.347 4.813 1.00 97.12 192 LEU A C 1
ATOM 1530 O O . LEU A 1 192 ? -0.671 -11.079 4.170 1.00 97.12 192 LEU A O 1
ATOM 1534 N N . THR A 1 193 ? -2.434 -9.680 4.252 1.00 95.94 193 THR A N 1
ATOM 1535 C CA . THR A 1 193 ? -2.754 -9.683 2.818 1.00 95.94 193 THR A CA 1
ATOM 1536 C C . THR A 1 193 ? -2.424 -8.357 2.145 1.00 95.94 193 THR A C 1
ATOM 1538 O O . THR A 1 193 ? -2.134 -8.358 0.945 1.00 95.94 193 THR A O 1
ATOM 1541 N N . ALA A 1 194 ? -2.420 -7.251 2.895 1.00 95.12 194 ALA A N 1
ATOM 1542 C CA . ALA A 1 194 ? -2.061 -5.928 2.399 1.00 95.12 194 ALA A CA 1
ATOM 1543 C C . ALA A 1 194 ? -1.122 -5.196 3.367 1.00 95.12 194 ALA A C 1
ATOM 1545 O O . ALA A 1 194 ? -1.425 -5.049 4.552 1.00 95.12 194 ALA A O 1
ATOM 1546 N N . LEU A 1 195 ? -0.003 -4.700 2.837 1.00 95.38 195 LEU A N 1
ATOM 1547 C CA . LEU A 1 195 ? 0.973 -3.891 3.564 1.00 95.38 195 LEU A CA 1
ATOM 1548 C C . LEU A 1 195 ? 1.165 -2.550 2.853 1.00 95.38 195 LEU A C 1
ATOM 1550 O O . LEU A 1 195 ? 1.507 -2.523 1.672 1.00 95.38 195 LEU A O 1
ATOM 1554 N N . LYS A 1 196 ? 0.966 -1.443 3.566 1.00 93.94 196 LYS A N 1
ATOM 1555 C CA . LYS A 1 196 ? 1.225 -0.084 3.085 1.00 93.94 196 LYS A CA 1
ATOM 1556 C C . LYS A 1 196 ? 2.184 0.610 4.041 1.00 93.94 196 LYS A C 1
ATOM 1558 O O . LYS A 1 196 ? 1.855 0.778 5.209 1.00 93.94 196 LYS A O 1
ATOM 1563 N N . LEU A 1 197 ? 3.349 1.006 3.551 1.00 92.00 197 LEU A N 1
ATOM 1564 C CA . LEU A 1 197 ? 4.339 1.757 4.316 1.00 92.00 197 LEU A CA 1
ATOM 1565 C C . LEU A 1 197 ? 4.663 3.036 3.548 1.00 92.00 197 LEU A C 1
ATOM 1567 O O . LEU A 1 197 ? 5.098 2.947 2.404 1.00 92.00 197 LEU A O 1
ATOM 1571 N N . SER A 1 198 ? 4.460 4.198 4.161 1.00 88.50 198 SER A N 1
ATOM 1572 C CA . SER A 1 198 ? 4.884 5.493 3.626 1.00 88.50 198 SER A CA 1
ATOM 1573 C C . SER A 1 198 ? 5.827 6.165 4.602 1.00 88.50 198 SER A C 1
ATOM 1575 O O . SER A 1 198 ? 5.452 6.414 5.744 1.00 88.50 198 SER A O 1
ATOM 1577 N N . ASP A 1 199 ? 7.045 6.451 4.159 1.00 78.62 199 ASP A N 1
ATOM 1578 C CA . ASP A 1 199 ? 8.025 7.215 4.916 1.00 78.62 199 ASP A CA 1
ATOM 1579 C C . ASP A 1 199 ? 8.290 8.578 4.274 1.00 78.62 199 ASP A C 1
ATOM 1581 O O . ASP A 1 199 ? 8.902 8.695 3.210 1.00 78.62 199 ASP A O 1
ATOM 1585 N N . ASP A 1 200 ? 7.882 9.616 4.993 1.00 67.75 200 ASP A N 1
ATOM 1586 C CA . ASP A 1 200 ? 8.069 11.014 4.607 1.00 67.75 200 ASP A CA 1
ATOM 1587 C C . ASP A 1 200 ? 9.285 11.639 5.303 1.00 67.75 200 ASP A C 1
ATOM 1589 O O . ASP A 1 200 ? 9.650 12.788 5.051 1.00 67.75 200 ASP A O 1
ATOM 1593 N N . THR A 1 201 ? 9.944 10.893 6.193 1.00 57.12 201 THR A N 1
ATOM 1594 C CA . THR A 1 201 ? 10.970 11.438 7.088 1.00 57.12 201 THR A CA 1
ATOM 1595 C C . THR A 1 201 ? 12.399 11.233 6.644 1.00 57.12 201 THR A C 1
ATOM 1597 O O . THR A 1 201 ? 13.297 11.885 7.179 1.00 57.12 201 THR A O 1
ATOM 1600 N N . LEU A 1 202 ? 12.616 10.419 5.616 1.00 50.84 202 LEU A N 1
ATOM 1601 C CA . LEU A 1 202 ? 13.914 10.265 4.970 1.00 50.84 202 LEU A CA 1
ATOM 1602 C C . LEU A 1 202 ? 14.164 11.259 3.827 1.00 50.84 202 LEU A C 1
ATOM 1604 O O . LEU A 1 202 ? 14.993 10.994 2.951 1.00 50.84 202 LEU A O 1
ATOM 1608 N N . SER A 1 203 ? 13.504 12.419 3.840 1.00 51.84 203 SER A N 1
ATOM 1609 C CA . SER A 1 203 ? 13.963 13.551 3.036 1.00 51.84 203 SER A CA 1
ATOM 1610 C C . SER A 1 203 ? 15.414 13.874 3.422 1.00 51.84 203 SER A C 1
ATOM 1612 O O . SER A 1 203 ? 15.700 14.044 4.616 1.00 51.84 203 SER A O 1
ATOM 1614 N N . PRO A 1 204 ? 16.345 13.931 2.454 1.00 47.81 204 PRO A N 1
ATOM 1615 C CA . PRO A 1 204 ? 17.776 14.082 2.690 1.00 47.81 204 PRO A CA 1
ATOM 1616 C C . PRO A 1 204 ? 18.096 15.514 3.136 1.00 47.81 204 PRO A C 1
ATOM 1618 O O . PRO A 1 204 ? 18.734 16.280 2.434 1.00 47.81 204 PRO A O 1
ATOM 1621 N N . ARG A 1 205 ? 17.654 15.923 4.330 1.00 50.22 205 ARG A N 1
ATOM 1622 C CA . ARG A 1 205 ? 18.104 17.194 4.918 1.00 50.22 205 ARG A CA 1
ATOM 1623 C C . ARG A 1 205 ? 19.549 17.133 5.411 1.00 50.22 205 ARG A C 1
ATOM 1625 O O . ARG A 1 205 ? 20.133 18.178 5.654 1.00 50.22 205 ARG A O 1
ATOM 1632 N N . ASP A 1 206 ? 20.120 15.936 5.541 1.00 49.62 206 ASP A N 1
ATOM 1633 C CA . ASP A 1 206 ? 21.537 15.728 5.844 1.00 49.62 206 ASP A CA 1
ATOM 1634 C C . ASP A 1 206 ? 22.152 14.752 4.833 1.00 49.62 206 ASP A C 1
ATOM 1636 O O . ASP A 1 206 ? 22.354 13.576 5.119 1.00 49.62 206 ASP A O 1
ATOM 1640 N N . GLU A 1 207 ? 22.481 15.250 3.642 1.00 51.41 207 GLU A N 1
ATOM 1641 C CA . GLU A 1 207 ? 23.283 14.539 2.626 1.00 51.41 207 GLU A CA 1
ATOM 1642 C C . GLU A 1 207 ? 24.715 14.210 3.101 1.00 51.41 207 GLU A C 1
ATOM 1644 O O . GLU A 1 207 ? 25.480 13.540 2.412 1.00 51.41 207 GLU A O 1
ATOM 1649 N N . SER A 1 208 ? 25.107 14.694 4.282 1.00 52.28 208 SER A N 1
ATOM 1650 C CA . SER A 1 208 ? 26.483 14.651 4.777 1.00 52.28 208 SER A CA 1
ATOM 1651 C C . SER A 1 208 ? 26.905 13.315 5.393 1.00 52.28 208 SER A C 1
ATOM 1653 O O . SER A 1 208 ? 28.095 13.128 5.656 1.00 52.28 208 SER A O 1
ATOM 1655 N N . GLN A 1 209 ? 25.978 12.377 5.623 1.00 54.84 209 GLN A N 1
ATOM 1656 C CA . GLN A 1 209 ? 26.318 11.047 6.129 1.00 54.84 209 GLN A CA 1
ATOM 1657 C C . GLN A 1 209 ? 25.998 9.965 5.095 1.00 54.84 209 GLN A C 1
ATOM 1659 O O . GLN A 1 209 ? 24.848 9.861 4.664 1.00 54.84 209 GLN A O 1
ATOM 1664 N N . PRO A 1 210 ? 26.979 9.123 4.712 1.00 55.91 210 PRO A N 1
ATOM 1665 C CA . PRO A 1 210 ? 26.690 7.950 3.905 1.00 55.91 210 PRO A CA 1
ATOM 1666 C C . PRO A 1 210 ? 25.706 7.074 4.684 1.00 55.91 210 PRO A C 1
ATOM 1668 O O . PRO A 1 210 ? 25.992 6.647 5.804 1.00 55.91 210 PRO A O 1
ATOM 1671 N N . PHE A 1 211 ? 24.527 6.837 4.109 1.00 58.69 211 PHE A N 1
ATOM 1672 C CA . PHE A 1 211 ? 23.533 5.940 4.685 1.00 58.69 211 PHE A CA 1
ATOM 1673 C C . PHE A 1 211 ? 24.097 4.512 4.699 1.00 58.69 211 PHE A C 1
ATOM 1675 O O . PHE A 1 211 ? 23.970 3.758 3.736 1.00 58.69 211 PHE A O 1
ATOM 1682 N N . GLU A 1 212 ? 24.741 4.123 5.799 1.00 58.06 212 GLU A N 1
ATOM 1683 C CA . GLU A 1 212 ? 25.115 2.733 6.042 1.00 58.06 212 GLU A CA 1
ATOM 1684 C C . GLU A 1 212 ? 23.862 1.933 6.402 1.00 58.06 212 GLU A C 1
ATOM 1686 O O . GLU A 1 212 ? 23.438 1.860 7.564 1.00 58.06 212 GLU A O 1
ATOM 1691 N N . PHE A 1 213 ? 23.257 1.316 5.387 1.00 60.22 213 PHE A N 1
ATOM 1692 C CA . PHE A 1 213 ? 22.170 0.376 5.612 1.00 60.22 213 PHE A CA 1
ATOM 1693 C C . PHE A 1 213 ? 22.641 -0.786 6.489 1.00 60.22 213 PHE A C 1
ATOM 1695 O O . PHE A 1 213 ? 23.784 -1.243 6.373 1.00 60.22 213 PHE A O 1
ATOM 1702 N N . PRO A 1 214 ? 21.780 -1.275 7.397 1.00 60.25 214 PRO A N 1
ATOM 1703 C CA . PRO A 1 214 ? 22.100 -2.446 8.184 1.00 60.25 214 PRO A CA 1
ATOM 1704 C C . PRO A 1 214 ? 22.534 -3.623 7.325 1.00 60.25 214 PRO A C 1
ATOM 1706 O O . PRO A 1 214 ? 21.893 -3.945 6.330 1.00 60.25 214 PRO A O 1
ATOM 1709 N N . LEU A 1 215 ? 23.588 -4.311 7.776 1.00 64.62 215 LEU A N 1
ATOM 1710 C CA . LEU A 1 215 ? 23.872 -5.656 7.301 1.00 64.62 215 LEU A CA 1
ATOM 1711 C C . LEU A 1 215 ? 22.638 -6.533 7.521 1.00 64.62 215 LEU A C 1
ATOM 1713 O O . LEU A 1 215 ? 22.106 -6.615 8.631 1.00 64.62 215 LEU A O 1
ATOM 1717 N N . ILE A 1 216 ? 22.247 -7.180 6.432 1.00 60.44 216 ILE A N 1
ATOM 1718 C CA . ILE A 1 216 ? 21.160 -8.141 6.297 1.00 60.44 216 ILE A CA 1
ATOM 1719 C C . ILE A 1 216 ? 21.297 -9.228 7.367 1.00 60.44 216 ILE A C 1
ATOM 1721 O O . ILE A 1 216 ? 22.293 -9.953 7.385 1.00 60.44 216 ILE A O 1
ATOM 1725 N N . LYS A 1 217 ? 20.318 -9.344 8.273 1.00 67.38 217 LYS A N 1
ATOM 1726 C CA . LYS A 1 217 ? 20.312 -10.394 9.313 1.00 67.38 217 LYS A CA 1
ATOM 1727 C C . LYS A 1 217 ? 19.217 -11.440 9.128 1.00 67.38 217 LYS A C 1
ATOM 1729 O O . LYS A 1 217 ? 19.386 -12.558 9.606 1.00 67.38 217 LYS A O 1
ATOM 1734 N N . SER A 1 218 ? 18.123 -11.104 8.450 1.00 78.94 218 SER A N 1
ATOM 1735 C CA . SER A 1 218 ? 16.952 -11.976 8.334 1.00 78.94 218 SER A CA 1
ATOM 1736 C C . SER A 1 218 ? 16.025 -11.528 7.208 1.00 78.94 218 SER A C 1
ATOM 1738 O O . SER A 1 218 ? 15.931 -10.343 6.905 1.00 78.94 218 SER A O 1
ATOM 1740 N N . THR A 1 219 ? 15.319 -12.485 6.612 1.00 90.50 219 THR A N 1
ATOM 1741 C CA . THR A 1 219 ? 14.155 -12.239 5.757 1.00 90.50 219 THR A CA 1
ATOM 1742 C C . THR A 1 219 ? 12.872 -12.411 6.574 1.00 90.50 219 THR A C 1
ATOM 1744 O O . THR A 1 219 ? 12.866 -13.119 7.585 1.00 90.50 219 THR A O 1
ATOM 1747 N N . ILE A 1 220 ? 11.779 -11.782 6.141 1.00 91.56 220 ILE A N 1
ATOM 1748 C CA . ILE A 1 220 ? 10.433 -11.996 6.695 1.00 91.56 220 ILE A CA 1
ATOM 1749 C C . ILE A 1 220 ? 9.528 -12.563 5.610 1.00 91.56 220 ILE A C 1
ATOM 1751 O O . ILE A 1 220 ? 9.612 -12.158 4.453 1.00 91.56 220 ILE A O 1
ATOM 1755 N N . SER A 1 221 ? 8.672 -13.517 5.973 1.00 93.50 221 SER A N 1
ATOM 1756 C CA . SER A 1 221 ? 7.775 -14.177 5.025 1.00 93.50 221 SER A CA 1
ATOM 1757 C C . SER A 1 221 ? 6.320 -13.844 5.316 1.00 93.50 221 SER A C 1
ATOM 1759 O O . SER A 1 221 ? 5.852 -14.018 6.440 1.00 93.50 221 SER A O 1
ATOM 1761 N N . PHE A 1 222 ? 5.601 -13.423 4.276 1.00 95.44 222 PHE A N 1
ATOM 1762 C CA . PHE A 1 222 ? 4.169 -13.147 4.314 1.00 95.44 222 PHE A CA 1
ATOM 1763 C C . PHE A 1 222 ? 3.444 -14.027 3.291 1.00 95.44 222 PHE A C 1
ATOM 1765 O O . PHE A 1 222 ? 3.188 -13.594 2.169 1.00 95.44 222 PHE A O 1
ATOM 1772 N N . PRO A 1 223 ? 3.087 -15.273 3.640 1.00 95.25 223 PRO A N 1
ATOM 1773 C CA . PRO A 1 223 ? 2.579 -16.253 2.676 1.00 95.25 223 PRO A CA 1
ATOM 1774 C C . PRO A 1 223 ? 1.216 -15.894 2.064 1.00 95.25 223 PRO A C 1
ATOM 1776 O O . PRO A 1 223 ? 0.808 -16.519 1.089 1.00 95.25 223 PRO A O 1
ATOM 1779 N N . ARG A 1 224 ? 0.495 -14.922 2.635 1.00 95.31 224 ARG A N 1
ATOM 1780 C CA . ARG A 1 224 ? -0.826 -14.466 2.171 1.00 95.31 224 ARG A CA 1
ATOM 1781 C C . ARG A 1 224 ? -0.796 -13.079 1.529 1.00 95.31 224 ARG A C 1
ATOM 1783 O O . ARG A 1 224 ? -1.848 -12.566 1.152 1.00 95.31 224 ARG A O 1
ATOM 1790 N N . LEU A 1 225 ? 0.385 -12.478 1.396 1.00 94.88 225 LEU A N 1
ATOM 1791 C CA . LEU A 1 225 ? 0.511 -11.111 0.916 1.00 94.88 225 LEU A CA 1
ATOM 1792 C C . LEU A 1 225 ? 0.086 -11.018 -0.547 1.00 94.88 225 LEU A C 1
ATOM 1794 O O . LEU A 1 225 ? 0.612 -11.701 -1.421 1.00 94.88 225 LEU A O 1
ATOM 1798 N N . SER A 1 226 ? -0.880 -10.155 -0.814 1.00 91.81 226 SER A N 1
ATOM 1799 C CA . SER A 1 226 ? -1.443 -9.927 -2.148 1.00 91.81 226 SER A CA 1
ATOM 1800 C C . SER A 1 226 ? -1.143 -8.524 -2.666 1.00 91.81 226 SER A C 1
ATOM 1802 O O . SER A 1 226 ? -1.169 -8.288 -3.873 1.00 91.81 226 SER A O 1
ATOM 1804 N N . PHE A 1 227 ? -0.838 -7.595 -1.760 1.00 92.25 227 PHE A N 1
ATOM 1805 C CA . PHE A 1 227 ? -0.632 -6.193 -2.073 1.00 92.25 227 PHE A CA 1
ATOM 1806 C C . PHE A 1 227 ? 0.435 -5.581 -1.166 1.00 92.25 227 PHE A C 1
ATOM 1808 O O . PHE A 1 227 ? 0.371 -5.702 0.059 1.00 92.25 227 PHE A O 1
ATOM 1815 N N . VAL A 1 228 ? 1.389 -4.889 -1.780 1.00 93.88 228 VAL A N 1
ATOM 1816 C CA . VAL A 1 228 ? 2.425 -4.117 -1.099 1.00 93.88 228 VAL A CA 1
ATOM 1817 C C . VAL A 1 228 ? 2.490 -2.730 -1.715 1.00 93.88 228 VAL A C 1
ATOM 1819 O O . VAL A 1 228 ? 2.707 -2.597 -2.918 1.00 93.88 228 VAL A O 1
ATOM 1822 N N . ARG A 1 229 ? 2.357 -1.694 -0.888 1.00 92.81 229 ARG A N 1
ATOM 1823 C CA . ARG A 1 229 ? 2.671 -0.312 -1.253 1.00 92.81 229 ARG A CA 1
ATOM 1824 C C . ARG A 1 229 ? 3.810 0.191 -0.381 1.00 92.81 229 ARG A C 1
ATOM 1826 O O . ARG A 1 229 ? 3.685 0.175 0.839 1.00 92.81 229 ARG A O 1
ATOM 1833 N N . LEU A 1 230 ? 4.889 0.640 -1.006 1.00 92.31 230 LEU A N 1
ATOM 1834 C CA . LEU A 1 230 ? 6.019 1.268 -0.333 1.00 92.31 230 LEU A CA 1
ATOM 1835 C C . LEU A 1 230 ? 6.216 2.666 -0.910 1.00 92.31 230 LEU A C 1
ATOM 1837 O O . LEU A 1 230 ? 6.368 2.831 -2.118 1.00 92.31 230 LEU A O 1
ATOM 1841 N N . GLU A 1 231 ? 6.210 3.664 -0.048 1.00 89.25 231 GLU A N 1
ATOM 1842 C CA . GLU A 1 231 ? 6.343 5.068 -0.398 1.00 89.25 231 GLU A CA 1
ATOM 1843 C C . GLU A 1 231 ? 7.461 5.705 0.430 1.00 89.25 231 GLU A C 1
ATOM 1845 O O . GLU A 1 231 ? 7.623 5.383 1.606 1.00 89.25 231 GLU A O 1
ATOM 1850 N N . GLY A 1 232 ? 8.266 6.567 -0.192 1.00 86.31 232 GLY A N 1
ATOM 1851 C CA . GLY A 1 232 ? 9.356 7.276 0.472 1.00 86.31 232 GLY A CA 1
ATOM 1852 C C . GLY A 1 232 ? 10.722 7.048 -0.164 1.00 86.31 232 GLY A C 1
ATOM 1853 O O . GLY A 1 232 ? 10.880 7.052 -1.387 1.00 86.31 232 GLY A O 1
ATOM 1854 N N . ASN A 1 233 ? 11.739 6.895 0.683 1.00 82.31 233 ASN A N 1
ATOM 1855 C CA . ASN A 1 233 ? 13.135 6.790 0.270 1.00 82.31 233 ASN A CA 1
ATOM 1856 C C . ASN A 1 233 ? 13.431 5.476 -0.473 1.00 82.31 233 ASN A C 1
ATOM 1858 O O . ASN A 1 233 ? 13.174 4.382 0.036 1.00 82.31 233 ASN A O 1
ATOM 1862 N N . VAL A 1 234 ? 14.049 5.580 -1.656 1.00 84.50 234 VAL A N 1
ATOM 1863 C CA . VAL A 1 234 ? 14.329 4.421 -2.521 1.00 84.50 234 VAL A CA 1
ATOM 1864 C C . VAL A 1 234 ? 15.170 3.344 -1.839 1.00 84.50 234 VAL A C 1
ATOM 1866 O O . VAL A 1 234 ? 14.959 2.161 -2.082 1.00 84.50 234 VAL A O 1
ATOM 1869 N N . PHE A 1 235 ? 16.103 3.709 -0.963 1.00 82.12 235 PHE A N 1
ATOM 1870 C CA . PHE A 1 235 ? 16.970 2.727 -0.331 1.00 82.12 235 PHE A CA 1
ATOM 1871 C C . PHE A 1 235 ? 16.231 1.923 0.739 1.00 82.12 235 PHE A C 1
ATOM 1873 O O . PHE A 1 235 ? 16.442 0.716 0.844 1.00 82.12 235 PHE A O 1
ATOM 1880 N N . ALA A 1 236 ? 15.340 2.566 1.501 1.00 81.31 236 ALA A N 1
ATOM 1881 C CA . ALA A 1 236 ? 14.459 1.861 2.426 1.00 81.31 236 ALA A CA 1
ATOM 1882 C C . ALA A 1 236 ? 13.531 0.910 1.662 1.00 81.31 236 ALA A C 1
ATOM 1884 O O . ALA A 1 236 ? 13.399 -0.254 2.031 1.00 81.31 236 ALA A O 1
ATOM 1885 N N . ILE A 1 237 ? 12.973 1.371 0.541 1.00 87.38 237 ILE A N 1
ATOM 1886 C CA . ILE A 1 237 ? 12.158 0.543 -0.350 1.00 87.38 237 ILE A CA 1
ATOM 1887 C C . ILE A 1 237 ? 12.953 -0.677 -0.831 1.00 87.38 237 ILE A C 1
ATOM 1889 O O . ILE A 1 237 ? 12.501 -1.803 -0.646 1.00 87.38 237 ILE A O 1
ATOM 1893 N N . VAL A 1 238 ? 14.155 -0.485 -1.381 1.00 87.94 238 VAL A N 1
ATOM 1894 C CA . VAL A 1 238 ? 15.026 -1.584 -1.833 1.00 87.94 238 VAL A CA 1
ATOM 1895 C C . VAL A 1 238 ? 15.336 -2.549 -0.696 1.00 87.94 238 VAL A C 1
ATOM 1897 O O . VAL A 1 238 ? 15.211 -3.755 -0.885 1.00 87.94 238 VAL A O 1
ATOM 1900 N N . TYR A 1 239 ? 15.665 -2.038 0.492 1.00 85.25 239 TYR A N 1
ATOM 1901 C CA . TYR A 1 239 ? 15.887 -2.873 1.667 1.00 85.25 239 TYR A CA 1
ATOM 1902 C C . TYR A 1 239 ? 14.661 -3.743 1.972 1.00 85.25 239 TYR A C 1
ATOM 1904 O O . TYR A 1 239 ? 14.800 -4.953 2.111 1.00 85.25 239 TYR A O 1
ATOM 1912 N N . PHE A 1 240 ? 13.452 -3.176 2.010 1.00 88.12 240 PHE A N 1
ATOM 1913 C CA . PHE A 1 240 ? 12.235 -3.967 2.220 1.00 88.12 240 PHE A CA 1
ATOM 1914 C C . PHE A 1 240 ? 12.054 -5.035 1.147 1.00 88.12 240 PHE A C 1
ATOM 1916 O O . PHE A 1 240 ? 11.797 -6.188 1.480 1.00 88.12 240 PHE A O 1
ATOM 1923 N N . LEU A 1 241 ? 12.224 -4.673 -0.124 1.00 90.88 241 LEU A N 1
ATOM 1924 C CA . LEU A 1 241 ? 12.029 -5.598 -1.237 1.00 90.88 241 LEU A CA 1
ATOM 1925 C C . LEU A 1 241 ? 13.034 -6.758 -1.227 1.00 90.88 241 LEU A C 1
ATOM 1927 O O . LEU A 1 241 ? 12.664 -7.884 -1.534 1.00 90.88 241 LEU A O 1
ATOM 1931 N N . GLU A 1 242 ? 14.289 -6.515 -0.847 1.00 90.12 242 GLU A N 1
ATOM 1932 C CA . GLU A 1 242 ? 15.324 -7.559 -0.782 1.00 90.12 242 GLU A CA 1
ATOM 1933 C C . GLU A 1 242 ? 15.081 -8.581 0.341 1.00 90.12 242 GLU A C 1
ATOM 1935 O O . GLU A 1 242 ? 15.589 -9.700 0.278 1.00 90.12 242 GLU A O 1
ATOM 1940 N N . HIS A 1 243 ? 14.315 -8.211 1.370 1.00 89.44 243 HIS A N 1
ATOM 1941 C CA . HIS A 1 243 ? 14.150 -9.027 2.577 1.00 89.44 243 HIS A CA 1
ATOM 1942 C C . HIS A 1 243 ? 12.725 -9.541 2.789 1.00 89.44 243 HIS A C 1
ATOM 1944 O O . HIS A 1 243 ? 12.484 -10.355 3.686 1.00 89.44 243 HIS A O 1
ATOM 1950 N N . LEU A 1 244 ? 11.780 -9.083 1.975 1.00 91.62 244 LEU A N 1
ATOM 1951 C CA . LEU A 1 244 ? 10.388 -9.491 2.015 1.00 91.62 244 LEU A CA 1
ATOM 1952 C C . LEU A 1 244 ? 10.168 -10.689 1.088 1.00 91.62 244 LEU A C 1
ATOM 1954 O O . LEU A 1 244 ? 10.351 -10.614 -0.123 1.00 91.62 244 LEU A O 1
ATOM 1958 N N . VAL A 1 245 ? 9.734 -11.804 1.667 1.00 93.00 245 VAL A N 1
ATOM 1959 C CA . VAL A 1 245 ? 9.350 -13.011 0.935 1.00 93.00 245 VAL A CA 1
ATOM 1960 C C . VAL A 1 245 ? 7.831 -13.046 0.829 1.00 93.00 245 VAL A C 1
ATOM 1962 O O . VAL A 1 245 ? 7.136 -13.243 1.829 1.00 93.00 245 VAL A O 1
ATOM 1965 N N . ALA A 1 246 ? 7.319 -12.884 -0.386 1.00 92.38 246 ALA A N 1
ATOM 1966 C CA . ALA A 1 246 ? 5.892 -12.857 -0.680 1.00 92.38 246 ALA A CA 1
ATOM 1967 C C . ALA A 1 246 ? 5.529 -13.801 -1.844 1.00 92.38 246 ALA A C 1
ATOM 1969 O O . ALA A 1 246 ? 6.417 -14.236 -2.584 1.00 92.38 246 ALA A O 1
ATOM 1970 N N . PRO A 1 247 ? 4.244 -14.168 -1.997 1.00 91.81 247 PRO A N 1
ATOM 1971 C CA . PRO A 1 247 ? 3.769 -14.931 -3.140 1.00 91.81 247 PRO A CA 1
ATOM 1972 C C . PRO A 1 247 ? 4.088 -14.254 -4.486 1.00 91.81 247 PRO A C 1
ATOM 1974 O O . PRO A 1 247 ? 3.958 -13.042 -4.607 1.00 91.81 247 PRO A O 1
ATOM 1977 N N . PRO A 1 248 ? 4.367 -15.020 -5.554 1.00 85.25 248 PRO A N 1
ATOM 1978 C CA . PRO A 1 248 ? 4.559 -14.476 -6.906 1.00 85.25 248 PRO A CA 1
ATOM 1979 C C . PRO A 1 248 ? 3.375 -13.667 -7.464 1.00 85.25 248 PRO A C 1
ATOM 1981 O O . PRO A 1 248 ? 3.517 -12.969 -8.459 1.00 85.25 248 PRO A O 1
ATOM 1984 N N . SER A 1 249 ? 2.185 -13.791 -6.875 1.00 84.56 249 SER A N 1
ATOM 1985 C CA . SER A 1 249 ? 0.986 -13.040 -7.262 1.00 84.56 249 SER A CA 1
ATOM 1986 C C . SER A 1 249 ? 0.849 -11.694 -6.542 1.00 84.56 249 SER A C 1
ATOM 1988 O O . SER A 1 249 ? -0.167 -11.021 -6.705 1.00 84.56 249 SER A O 1
ATOM 1990 N N . THR A 1 250 ? 1.807 -11.318 -5.690 1.00 88.94 250 THR A N 1
ATOM 1991 C CA . THR A 1 250 ? 1.755 -10.058 -4.949 1.00 88.94 250 THR A CA 1
ATOM 1992 C C . THR A 1 250 ? 1.890 -8.872 -5.900 1.00 88.94 250 THR A C 1
ATOM 1994 O O . THR A 1 250 ? 2.845 -8.780 -6.670 1.00 88.94 250 THR A O 1
ATOM 1997 N N . ARG A 1 251 ? 0.947 -7.930 -5.810 1.00 89.19 251 ARG A N 1
ATOM 1998 C CA . ARG A 1 251 ? 1.009 -6.645 -6.513 1.00 89.19 251 ARG A CA 1
ATOM 1999 C C . ARG A 1 251 ? 1.897 -5.670 -5.751 1.00 89.19 251 ARG A C 1
ATOM 2001 O O . ARG A 1 251 ? 1.804 -5.592 -4.523 1.00 89.19 251 ARG A O 1
ATOM 2008 N N . LEU A 1 252 ? 2.709 -4.905 -6.474 1.00 89.62 252 LEU A N 1
ATOM 2009 C CA . LEU A 1 252 ? 3.680 -3.986 -5.895 1.00 89.62 252 LEU A CA 1
ATOM 2010 C C . LEU A 1 252 ? 3.491 -2.550 -6.392 1.00 89.62 252 LEU A C 1
ATOM 2012 O O . LEU A 1 252 ? 3.490 -2.294 -7.593 1.00 89.62 252 LEU A O 1
ATOM 2016 N N . PHE A 1 253 ? 3.399 -1.610 -5.456 1.00 90.19 253 PHE A N 1
ATOM 2017 C CA . PHE A 1 253 ? 3.237 -0.180 -5.707 1.00 90.19 253 PHE A CA 1
ATOM 2018 C C . PHE A 1 253 ? 4.354 0.591 -5.013 1.00 90.19 253 PHE A C 1
ATOM 2020 O O . PHE A 1 253 ? 4.391 0.677 -3.790 1.00 90.19 253 PHE A O 1
ATOM 2027 N N . LEU A 1 254 ? 5.271 1.149 -5.789 1.00 90.81 254 LEU A N 1
ATOM 2028 C CA . LEU A 1 254 ? 6.413 1.906 -5.300 1.00 90.81 254 LEU A CA 1
ATOM 2029 C C . LEU A 1 254 ? 6.203 3.385 -5.604 1.00 90.81 254 LEU A C 1
ATOM 2031 O O . LEU A 1 254 ? 5.952 3.741 -6.751 1.00 90.81 254 LEU A O 1
ATOM 2035 N N . TYR A 1 255 ? 6.322 4.234 -4.593 1.00 88.38 255 TYR A N 1
ATOM 2036 C CA . TYR A 1 255 ? 6.280 5.688 -4.721 1.00 88.38 255 TYR A CA 1
ATOM 2037 C C . TYR A 1 255 ? 7.597 6.252 -4.193 1.00 88.38 255 TYR A C 1
ATOM 2039 O O . TYR A 1 255 ? 7.790 6.435 -2.995 1.00 88.38 255 TYR A O 1
ATOM 2047 N N . LEU A 1 256 ? 8.536 6.466 -5.103 1.00 87.12 256 LEU A N 1
ATOM 2048 C CA . LEU A 1 256 ? 9.861 6.981 -4.811 1.00 87.12 256 LEU A CA 1
ATOM 2049 C C . LEU A 1 256 ? 9.769 8.500 -4.660 1.00 87.12 256 LEU A C 1
ATOM 2051 O O . LEU A 1 256 ? 9.348 9.198 -5.586 1.00 87.12 256 LEU A O 1
ATOM 2055 N N . LYS A 1 257 ? 10.152 8.993 -3.483 1.00 78.44 257 LYS A N 1
ATOM 2056 C CA . LYS A 1 257 ? 10.299 10.423 -3.205 1.00 78.44 257 LYS A CA 1
ATOM 2057 C C . LYS A 1 257 ? 11.757 10.824 -3.404 1.00 78.44 257 LYS A C 1
ATOM 2059 O O . LYS A 1 257 ? 12.655 10.099 -2.969 1.00 78.44 257 LYS A O 1
ATOM 2064 N N . ASN A 1 258 ? 11.965 12.029 -3.934 1.00 72.12 258 ASN A N 1
ATOM 2065 C CA . ASN A 1 258 ? 13.270 12.632 -4.227 1.00 72.12 258 ASN A CA 1
ATOM 2066 C C . ASN A 1 258 ? 14.009 12.001 -5.421 1.00 72.12 258 ASN A C 1
ATOM 2068 O O . ASN A 1 258 ? 13.740 10.876 -5.843 1.00 72.12 258 ASN A O 1
ATOM 2072 N N . GLN A 1 259 ? 14.997 12.739 -5.928 1.00 71.00 259 GLN A N 1
ATOM 2073 C CA . GLN A 1 259 ? 16.011 12.187 -6.822 1.00 71.00 259 GLN A CA 1
ATOM 2074 C C . GLN A 1 259 ? 16.836 11.138 -6.076 1.00 71.00 259 GLN A C 1
ATOM 2076 O O . GLN A 1 259 ? 17.119 11.280 -4.884 1.00 71.00 259 GLN A O 1
ATOM 2081 N N . PHE A 1 260 ? 17.237 10.086 -6.781 1.00 74.19 260 PHE A N 1
ATOM 2082 C CA . PHE A 1 260 ? 18.080 9.050 -6.214 1.00 74.19 260 PHE A CA 1
ATOM 2083 C C . PHE A 1 260 ? 19.249 8.704 -7.126 1.00 74.19 260 PHE A C 1
ATOM 2085 O O . PHE A 1 260 ? 19.189 8.881 -8.342 1.00 74.19 260 PHE A O 1
ATOM 2092 N N . ASP A 1 261 ? 20.316 8.180 -6.524 1.00 78.19 261 ASP A N 1
ATOM 2093 C CA . ASP A 1 261 ? 21.479 7.720 -7.269 1.00 78.19 261 ASP A CA 1
ATOM 2094 C C . ASP A 1 261 ? 21.098 6.554 -8.185 1.00 78.19 261 ASP A C 1
ATOM 2096 O O . ASP A 1 261 ? 20.710 5.477 -7.732 1.00 78.19 261 ASP A O 1
ATOM 2100 N N . THR A 1 262 ? 21.276 6.765 -9.484 1.00 78.50 262 THR A N 1
ATOM 2101 C CA . THR A 1 262 ? 21.113 5.779 -10.559 1.00 78.50 262 THR A CA 1
ATOM 2102 C C . THR A 1 262 ? 21.796 4.431 -10.290 1.00 78.50 262 THR A C 1
ATOM 2104 O O . THR A 1 262 ? 21.340 3.396 -10.781 1.00 78.50 262 THR A O 1
ATOM 2107 N N . ALA A 1 263 ? 22.838 4.396 -9.453 1.00 83.81 263 ALA A N 1
ATOM 2108 C CA . ALA A 1 263 ? 23.486 3.165 -9.014 1.00 83.81 263 ALA A CA 1
ATOM 2109 C C . ALA A 1 263 ? 22.554 2.215 -8.229 1.00 83.81 263 ALA A C 1
ATOM 2111 O O . ALA A 1 263 ? 22.838 1.017 -8.150 1.00 83.81 263 ALA A O 1
ATOM 2112 N N . ILE A 1 264 ? 21.437 2.702 -7.667 1.00 83.88 264 ILE A N 1
ATOM 2113 C CA . ILE A 1 264 ? 20.446 1.877 -6.953 1.00 83.88 264 ILE A CA 1
ATOM 2114 C C . ILE A 1 264 ? 19.417 1.230 -7.891 1.00 83.88 264 ILE A C 1
ATOM 2116 O O . ILE A 1 264 ? 18.814 0.215 -7.532 1.00 83.88 264 ILE A O 1
ATOM 2120 N N . THR A 1 265 ? 19.246 1.763 -9.107 1.00 84.25 265 THR A N 1
ATOM 2121 C CA . THR A 1 265 ? 18.282 1.278 -10.106 1.00 84.25 265 THR A CA 1
ATOM 2122 C C . THR A 1 265 ? 18.382 -0.234 -10.348 1.00 84.25 265 THR A C 1
ATOM 2124 O O . THR A 1 265 ? 17.343 -0.898 -10.302 1.00 84.25 265 THR A O 1
ATOM 2127 N N . PRO A 1 266 ? 19.581 -0.839 -10.516 1.00 85.88 266 PRO A N 1
ATOM 2128 C CA . PRO A 1 266 ? 19.695 -2.287 -10.687 1.00 85.88 266 PRO A CA 1
ATOM 2129 C C . PRO A 1 266 ? 19.120 -3.090 -9.524 1.00 85.88 266 PRO A C 1
ATOM 2131 O O . PRO A 1 266 ? 18.438 -4.095 -9.740 1.00 85.88 266 PRO A O 1
ATOM 2134 N N . ARG A 1 267 ? 19.355 -2.640 -8.287 1.00 87.56 267 ARG A N 1
ATOM 2135 C CA . ARG A 1 267 ? 18.852 -3.311 -7.082 1.00 87.56 267 ARG A CA 1
ATOM 2136 C C . ARG A 1 267 ? 17.344 -3.158 -6.952 1.00 87.56 267 ARG A C 1
ATOM 2138 O O . ARG A 1 267 ? 16.660 -4.143 -6.681 1.00 87.56 267 ARG A O 1
ATOM 2145 N N . LEU A 1 268 ? 16.815 -1.966 -7.225 1.00 88.88 268 LEU A N 1
ATOM 2146 C CA . LEU A 1 268 ? 15.375 -1.701 -7.241 1.00 88.88 268 LEU A CA 1
ATOM 2147 C C . LEU A 1 268 ? 14.639 -2.594 -8.244 1.00 88.88 268 LEU A C 1
ATOM 2149 O O . LEU A 1 268 ? 13.651 -3.242 -7.891 1.00 88.88 268 LEU A O 1
ATOM 2153 N N . VAL A 1 269 ? 15.135 -2.669 -9.480 1.00 86.44 269 VAL A N 1
ATOM 2154 C CA . VAL A 1 269 ? 14.532 -3.509 -10.521 1.00 86.44 269 VAL A CA 1
ATOM 2155 C C . VAL A 1 269 ? 14.608 -4.989 -10.148 1.00 86.44 269 VAL A C 1
ATOM 2157 O O . VAL A 1 269 ? 13.608 -5.701 -10.226 1.00 86.44 269 VAL A O 1
ATOM 2160 N N . THR A 1 270 ? 15.775 -5.461 -9.713 1.00 87.00 270 THR A N 1
ATOM 2161 C CA . THR A 1 270 ? 15.963 -6.876 -9.359 1.00 87.00 270 THR A CA 1
ATOM 2162 C C . THR A 1 270 ? 15.044 -7.286 -8.206 1.00 87.00 270 THR A C 1
ATOM 2164 O O . THR A 1 270 ? 14.400 -8.330 -8.261 1.00 87.00 270 THR A O 1
ATOM 2167 N N . SER A 1 271 ? 14.907 -6.438 -7.188 1.00 88.50 271 SER A N 1
ATOM 2168 C CA . SER A 1 271 ? 14.107 -6.759 -6.000 1.00 88.50 271 SER A CA 1
ATOM 2169 C C . SER A 1 271 ? 12.601 -6.698 -6.279 1.00 88.50 271 SER A C 1
ATOM 2171 O O . SER A 1 271 ? 11.855 -7.590 -5.882 1.00 88.50 271 SER A O 1
ATOM 2173 N N . SER A 1 272 ? 12.142 -5.692 -7.032 1.00 86.06 272 SER A N 1
ATOM 2174 C CA . SER A 1 272 ? 10.728 -5.574 -7.430 1.00 86.06 272 SER A CA 1
ATOM 2175 C C . SER A 1 272 ? 10.273 -6.722 -8.338 1.00 86.06 272 SER A C 1
ATOM 2177 O O . SER A 1 272 ? 9.184 -7.274 -8.152 1.00 86.06 272 SER A O 1
ATOM 2179 N N . THR A 1 273 ? 11.117 -7.135 -9.285 1.00 82.25 273 THR A N 1
ATOM 2180 C CA . THR A 1 273 ? 10.836 -8.288 -10.157 1.00 82.25 273 THR A CA 1
ATOM 2181 C C . THR A 1 273 ? 10.883 -9.616 -9.413 1.00 82.25 273 THR A C 1
ATOM 2183 O O . THR A 1 273 ? 10.067 -10.490 -9.703 1.00 82.25 273 THR A O 1
ATOM 2186 N N . SER A 1 274 ? 11.773 -9.767 -8.429 1.00 83.25 274 SER A N 1
ATOM 2187 C CA . SER A 1 274 ? 11.832 -10.976 -7.603 1.00 83.25 274 SER A CA 1
ATOM 2188 C C . SER A 1 274 ? 10.568 -11.185 -6.770 1.00 83.25 274 SER A C 1
ATOM 2190 O O . SER A 1 274 ? 10.180 -12.327 -6.557 1.00 83.25 274 SER A O 1
ATOM 2192 N N . ILE A 1 275 ? 9.920 -10.116 -6.299 1.00 82.12 275 ILE A N 1
ATOM 2193 C CA . ILE A 1 275 ? 8.669 -10.227 -5.533 1.00 82.12 275 ILE A CA 1
ATOM 2194 C C . ILE A 1 275 ? 7.485 -10.529 -6.450 1.00 82.12 275 ILE A C 1
ATOM 2196 O O . ILE A 1 275 ? 6.677 -11.409 -6.168 1.00 82.12 275 ILE A O 1
ATOM 2200 N N . THR A 1 276 ? 7.383 -9.802 -7.559 1.00 78.50 276 THR A N 1
ATOM 2201 C CA . THR A 1 276 ? 6.209 -9.868 -8.443 1.00 78.50 276 THR A CA 1
ATOM 2202 C C . THR A 1 276 ? 6.253 -11.029 -9.433 1.00 78.50 276 THR A C 1
ATOM 2204 O O . THR A 1 276 ? 5.223 -11.378 -10.002 1.00 78.50 276 THR A O 1
ATOM 2207 N N . HIS A 1 277 ? 7.438 -11.594 -9.712 1.00 78.81 277 HIS A N 1
ATOM 2208 C CA . HIS A 1 277 ? 7.658 -12.592 -10.768 1.00 78.81 277 HIS A CA 1
ATOM 2209 C C . HIS A 1 277 ? 6.935 -12.243 -12.077 1.00 78.81 277 HIS A C 1
ATOM 2211 O O . HIS A 1 277 ? 6.368 -13.106 -12.751 1.00 78.81 277 HIS A O 1
ATOM 2217 N N . ILE A 1 278 ? 6.938 -10.955 -12.420 1.00 76.69 278 ILE A N 1
ATOM 2218 C CA . ILE A 1 278 ? 5.956 -10.363 -13.325 1.00 76.69 278 ILE A CA 1
ATOM 2219 C C . ILE A 1 278 ? 5.859 -11.062 -14.685 1.00 76.69 278 ILE A C 1
ATOM 2221 O O . ILE A 1 278 ? 4.760 -11.306 -15.172 1.00 76.69 278 ILE A O 1
ATOM 2225 N N . GLU A 1 279 ? 6.995 -11.477 -15.247 1.00 71.50 279 GLU A N 1
ATOM 2226 C CA . GLU A 1 279 ? 7.070 -12.187 -16.529 1.00 71.50 279 GLU A CA 1
ATOM 2227 C C . GLU A 1 279 ? 6.343 -13.540 -16.493 1.00 71.50 279 GLU A C 1
ATOM 2229 O O . GLU A 1 279 ? 5.717 -13.951 -17.469 1.00 71.50 279 GLU A O 1
ATOM 2234 N N . ARG A 1 280 ? 6.403 -14.236 -15.352 1.00 76.56 280 ARG A N 1
ATOM 2235 C CA . ARG A 1 280 ? 5.741 -15.528 -15.144 1.00 76.56 280 ARG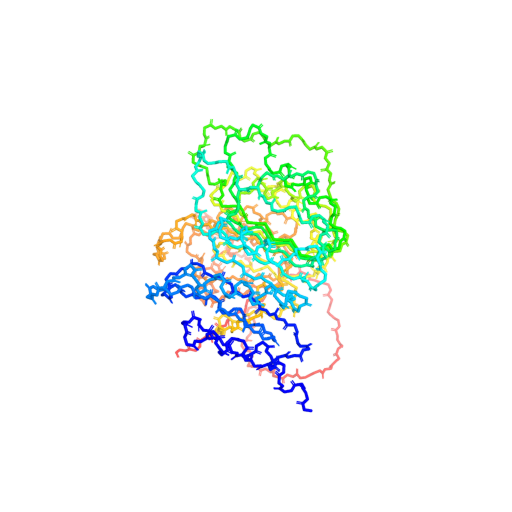 A CA 1
ATOM 2236 C C . ARG A 1 280 ? 4.262 -15.353 -14.829 1.00 76.56 280 ARG A C 1
ATOM 2238 O O . ARG A 1 280 ? 3.456 -16.168 -15.267 1.00 76.56 280 ARG A O 1
ATOM 2245 N N . THR A 1 281 ? 3.930 -14.333 -14.043 1.00 72.94 281 THR A N 1
ATOM 2246 C CA . THR A 1 281 ? 2.579 -14.126 -13.513 1.00 72.94 281 THR A CA 1
ATOM 2247 C C . THR A 1 281 ? 1.649 -13.506 -14.553 1.00 72.94 281 THR A C 1
ATOM 2249 O O . THR A 1 281 ? 0.520 -13.964 -14.705 1.00 72.94 281 THR A O 1
ATOM 2252 N N . LEU A 1 282 ? 2.111 -12.496 -15.294 1.00 69.75 282 LEU A N 1
ATOM 2253 C CA . LEU A 1 282 ? 1.279 -11.786 -16.268 1.00 69.75 282 LEU A CA 1
ATOM 2254 C C . LEU A 1 282 ? 1.279 -12.411 -17.664 1.00 69.75 282 LEU A C 1
ATOM 2256 O O . LEU A 1 282 ? 0.345 -12.184 -18.432 1.00 69.75 282 LEU A O 1
ATOM 2260 N N . GLY A 1 283 ? 2.326 -13.157 -18.027 1.00 78.69 283 GLY A N 1
ATOM 2261 C CA . GLY A 1 283 ? 2.565 -13.493 -19.426 1.00 78.69 283 GLY A CA 1
ATOM 2262 C C . GLY A 1 283 ? 2.756 -12.209 -20.248 1.00 78.69 283 GLY A C 1
ATOM 2263 O O . GLY A 1 283 ? 3.502 -11.328 -19.825 1.00 78.69 283 GLY A O 1
ATOM 2264 N N . PRO A 1 284 ? 2.126 -12.065 -21.424 1.00 78.56 284 PRO A N 1
ATOM 2265 C CA . PRO A 1 284 ? 2.216 -10.822 -22.171 1.00 78.56 284 PRO A CA 1
ATOM 2266 C C . PRO A 1 284 ? 1.430 -9.685 -21.502 1.00 78.56 284 PRO A C 1
ATOM 2268 O O . PRO A 1 284 ? 0.270 -9.842 -21.122 1.00 78.56 284 PRO A O 1
ATOM 2271 N N . PHE A 1 285 ? 2.073 -8.524 -21.375 1.00 83.62 285 PHE A N 1
ATOM 2272 C CA . PHE A 1 285 ? 1.560 -7.397 -20.600 1.00 83.62 285 PHE A CA 1
ATOM 2273 C C . PHE A 1 285 ? 1.769 -6.050 -21.310 1.00 83.62 285 PHE A C 1
ATOM 2275 O O . PHE A 1 285 ? 2.541 -5.940 -22.274 1.00 83.62 285 PHE A O 1
ATOM 2282 N N . VAL A 1 286 ? 1.050 -5.035 -20.826 1.00 84.75 286 VAL A N 1
ATOM 2283 C CA . VAL A 1 286 ? 1.127 -3.640 -21.267 1.00 84.75 286 VAL A CA 1
ATOM 2284 C C . VAL A 1 286 ? 1.985 -2.858 -20.283 1.00 84.75 286 VAL A C 1
ATOM 2286 O O . VAL A 1 286 ? 1.716 -2.853 -19.082 1.00 84.75 286 VAL A O 1
ATOM 2289 N N . LEU A 1 287 ? 3.003 -2.180 -20.798 1.00 86.25 287 LEU A N 1
ATOM 2290 C CA . LEU A 1 287 ? 3.788 -1.213 -20.053 1.00 86.25 287 LEU A CA 1
ATOM 2291 C C . LEU A 1 287 ? 3.189 0.174 -20.263 1.00 86.25 287 LEU A C 1
ATOM 2293 O O . LEU A 1 287 ? 3.231 0.720 -21.360 1.00 86.25 287 LEU A O 1
ATOM 2297 N N . ASN A 1 288 ? 2.630 0.742 -19.212 1.00 85.75 288 ASN A N 1
ATOM 2298 C CA . ASN A 1 288 ? 2.122 2.097 -19.212 1.00 85.75 288 ASN A CA 1
ATOM 2299 C C . ASN A 1 288 ? 3.178 3.044 -18.631 1.00 85.75 288 ASN A C 1
ATOM 2301 O O . ASN A 1 288 ? 3.743 2.778 -17.568 1.00 85.75 288 ASN A O 1
ATOM 2305 N N . ILE A 1 289 ? 3.476 4.109 -19.366 1.00 82.94 289 ILE A N 1
ATOM 2306 C CA . ILE A 1 289 ? 4.580 5.031 -19.124 1.00 82.94 289 ILE A CA 1
ATOM 2307 C C . ILE A 1 289 ? 4.008 6.435 -19.044 1.00 82.94 289 ILE A C 1
ATOM 2309 O O . ILE A 1 289 ? 3.401 6.920 -19.996 1.00 82.94 289 ILE A O 1
ATOM 2313 N N . SER A 1 290 ? 4.266 7.099 -17.929 1.00 79.44 290 SER A N 1
ATOM 2314 C CA . SER A 1 290 ? 3.927 8.494 -17.701 1.00 79.44 290 SER A CA 1
ATOM 2315 C C . SER A 1 290 ? 5.179 9.275 -17.276 1.00 79.44 290 SER A C 1
ATOM 2317 O O . SER A 1 290 ? 6.223 8.671 -17.010 1.00 79.44 290 SER A O 1
ATOM 2319 N N . PRO A 1 291 ? 5.117 10.616 -17.204 1.00 72.94 291 PRO A N 1
ATOM 2320 C CA . PRO A 1 291 ? 6.271 11.443 -16.847 1.00 72.94 291 PRO A CA 1
ATOM 2321 C C . PRO A 1 291 ? 6.943 11.136 -15.522 1.00 72.94 291 PRO A C 1
ATOM 2323 O O . PRO A 1 291 ? 8.138 11.376 -15.356 1.00 72.94 291 PRO A O 1
ATOM 2326 N N . SER A 1 292 ? 6.168 10.588 -14.603 1.00 75.00 292 SER A N 1
ATOM 2327 C CA . SER A 1 292 ? 6.603 10.231 -13.269 1.00 75.00 292 SER A CA 1
ATOM 2328 C C . SER A 1 292 ? 6.436 8.747 -12.990 1.00 75.00 292 SER A C 1
ATOM 2330 O O . SER A 1 292 ? 6.804 8.321 -11.909 1.00 75.00 292 SER A O 1
ATOM 2332 N N . SER A 1 293 ? 5.906 7.912 -13.893 1.00 82.25 293 SER A N 1
ATOM 2333 C CA . SER A 1 293 ? 5.638 6.520 -13.519 1.00 82.25 293 SER A CA 1
ATOM 2334 C C . SER A 1 293 ? 5.780 5.474 -14.618 1.00 82.25 293 SER A C 1
ATOM 2336 O O . SER A 1 293 ? 5.519 5.722 -15.790 1.00 82.25 293 SER A O 1
ATOM 2338 N N . PHE A 1 294 ? 6.128 4.260 -14.191 1.00 84.88 294 PHE A N 1
ATOM 2339 C CA . PHE A 1 294 ? 5.899 3.020 -14.921 1.00 84.88 294 PHE A CA 1
ATOM 2340 C C . PHE A 1 294 ? 4.822 2.203 -14.237 1.00 84.88 294 PHE A C 1
ATOM 2342 O O . PHE A 1 294 ? 4.823 2.051 -13.016 1.00 84.88 294 PHE A O 1
ATOM 2349 N N . SER A 1 295 ? 3.957 1.580 -15.023 1.00 85.38 295 SER A N 1
ATOM 2350 C CA . SER A 1 295 ? 3.102 0.507 -14.535 1.00 85.38 295 SER A CA 1
ATOM 2351 C C . SER A 1 295 ? 3.013 -0.638 -15.530 1.00 85.38 295 SER A C 1
ATOM 2353 O O . SER A 1 295 ? 3.019 -0.438 -16.739 1.00 85.38 295 SER A O 1
ATOM 2355 N N . ALA A 1 296 ? 2.954 -1.857 -15.011 1.00 84.62 296 ALA A N 1
ATOM 2356 C CA . ALA A 1 296 ? 2.763 -3.071 -15.781 1.00 84.62 296 ALA A CA 1
ATOM 2357 C C . ALA A 1 296 ? 1.369 -3.637 -15.494 1.00 84.62 296 ALA A C 1
ATOM 2359 O O . ALA A 1 296 ? 1.028 -3.981 -14.355 1.00 84.62 296 ALA A O 1
ATOM 2360 N N . LEU A 1 297 ? 0.569 -3.707 -16.553 1.00 82.88 297 LEU A N 1
ATOM 2361 C CA . LEU A 1 297 ? -0.836 -4.102 -16.550 1.00 82.88 297 LEU A CA 1
ATOM 2362 C C . LEU A 1 297 ? -0.997 -5.377 -17.382 1.00 82.88 297 LEU A C 1
ATOM 2364 O O . LEU A 1 297 ? -0.355 -5.524 -18.422 1.00 82.88 297 LEU A O 1
ATOM 2368 N N . GLY A 1 298 ? -1.868 -6.295 -16.964 1.00 79.00 298 GLY A N 1
ATOM 2369 C CA . GLY A 1 298 ? -2.215 -7.444 -17.804 1.00 79.00 298 GLY A CA 1
ATOM 2370 C C . GLY A 1 298 ? -2.859 -6.988 -19.120 1.00 79.00 298 GLY A C 1
ATOM 2371 O O . GLY A 1 298 ? -3.555 -5.979 -19.151 1.00 79.00 298 GLY A O 1
ATOM 2372 N N . LEU A 1 299 ? -2.666 -7.730 -20.217 1.00 71.31 299 LEU A N 1
ATOM 2373 C CA . LEU A 1 299 ? -3.253 -7.379 -21.527 1.00 71.31 299 LEU A CA 1
ATOM 2374 C C . LEU A 1 299 ? -4.781 -7.249 -21.518 1.00 71.31 299 LEU A C 1
ATOM 2376 O O . LEU A 1 299 ? -5.342 -6.497 -22.308 1.00 71.31 299 LEU A O 1
ATOM 2380 N N . HIS A 1 300 ? -5.447 -8.011 -20.651 1.00 70.94 300 HIS A N 1
ATOM 2381 C CA . HIS A 1 300 ? -6.904 -8.007 -20.516 1.00 70.94 300 HIS A CA 1
ATOM 2382 C C . HIS A 1 300 ? -7.408 -6.984 -19.499 1.00 70.94 300 HIS A C 1
ATOM 2384 O O . HIS A 1 300 ? -8.616 -6.849 -19.322 1.00 70.94 300 HIS A O 1
ATOM 2390 N N . THR A 1 301 ? -6.503 -6.273 -18.828 1.00 63.03 301 THR A N 1
ATOM 2391 C CA . THR A 1 301 ? -6.875 -5.189 -17.935 1.00 63.03 301 THR A CA 1
ATOM 2392 C C . THR A 1 301 ? -7.337 -4.015 -18.800 1.00 63.03 301 THR A C 1
ATOM 2394 O O . THR A 1 301 ? -6.533 -3.499 -19.582 1.00 63.03 301 THR A O 1
ATOM 2397 N N . PRO A 1 302 ? -8.613 -3.595 -18.723 1.00 56.31 302 PRO A N 1
ATOM 2398 C CA . PRO A 1 302 ? -9.080 -2.453 -19.492 1.00 56.31 302 PRO A CA 1
ATOM 2399 C C . PRO A 1 302 ? -8.259 -1.230 -19.078 1.00 56.31 302 PRO A C 1
ATOM 2401 O O . PRO A 1 302 ? -8.251 -0.851 -17.908 1.00 56.31 302 PRO A O 1
ATOM 2404 N N . VAL A 1 303 ? -7.530 -0.640 -20.028 1.00 55.16 303 VAL A N 1
ATOM 2405 C CA . VAL A 1 303 ? -6.784 0.594 -19.770 1.00 55.16 303 VAL A CA 1
ATOM 2406 C C . VAL A 1 303 ? -7.816 1.678 -19.454 1.00 55.16 303 VAL A C 1
ATOM 2408 O O . VAL A 1 303 ? -8.685 1.927 -20.299 1.00 55.16 303 VAL A O 1
ATOM 2411 N N . PRO A 1 304 ? -7.769 2.304 -18.265 1.00 51.66 304 PRO A N 1
ATOM 2412 C CA . PRO A 1 304 ? -8.685 3.381 -17.931 1.00 51.66 304 PRO A CA 1
ATOM 2413 C C . PRO A 1 304 ? -8.540 4.489 -18.962 1.00 51.66 304 PRO A C 1
ATOM 2415 O O . PRO A 1 304 ? -7.462 5.040 -19.157 1.00 51.66 304 PRO A O 1
ATOM 2418 N N . SER A 1 305 ? -9.634 4.799 -19.647 1.00 46.19 305 SER A N 1
ATOM 2419 C CA . SER A 1 305 ? -9.691 6.008 -20.457 1.00 46.19 305 SER A CA 1
ATOM 2420 C C . SER A 1 305 ? -9.733 7.179 -19.478 1.00 46.19 305 SER A C 1
ATOM 2422 O O . SER A 1 305 ? -10.616 7.231 -18.624 1.00 46.19 305 SER A O 1
ATOM 2424 N N . THR A 1 306 ? -8.771 8.091 -19.574 1.00 43.25 306 THR A N 1
ATOM 2425 C CA . THR A 1 306 ? -8.514 9.238 -18.678 1.00 43.25 306 THR A CA 1
ATOM 2426 C C . THR A 1 306 ? -9.643 10.288 -18.620 1.00 43.25 306 THR A C 1
ATOM 2428 O O . THR A 1 306 ? -9.441 11.402 -18.154 1.00 43.25 306 THR A O 1
ATOM 2431 N N . THR A 1 307 ? -10.862 9.958 -19.057 1.00 38.38 307 THR A N 1
ATOM 2432 C CA . THR A 1 307 ? -11.975 10.900 -19.278 1.00 38.38 307 THR A CA 1
ATOM 2433 C C . THR A 1 307 ? -13.184 10.724 -18.357 1.00 38.38 307 THR A C 1
ATOM 2435 O O . THR A 1 307 ? -14.156 11.462 -18.492 1.00 38.38 307 THR A O 1
ATOM 2438 N N . SER A 1 308 ? -13.138 9.834 -17.364 1.00 29.88 308 SER A N 1
ATOM 2439 C CA . SER A 1 308 ? -14.164 9.797 -16.313 1.00 29.88 308 SER A CA 1
ATOM 2440 C C . SER A 1 308 ? -13.535 9.611 -14.939 1.00 29.88 308 SER A C 1
ATOM 2442 O O . SER A 1 308 ? -13.006 8.539 -14.649 1.00 29.88 308 SER A O 1
ATOM 2444 N N . LEU A 1 309 ? -13.615 10.649 -14.101 1.00 29.62 309 LEU A N 1
ATOM 2445 C CA . LEU A 1 309 ? -13.388 10.573 -12.656 1.00 29.62 309 LEU A CA 1
ATOM 2446 C C . LEU A 1 309 ? -14.299 9.484 -12.060 1.00 29.62 309 LEU A C 1
ATOM 2448 O O . LEU A 1 309 ? -15.519 9.669 -12.067 1.00 29.62 309 LEU A O 1
ATOM 2452 N N . PRO A 1 310 ? -13.766 8.364 -11.543 1.00 28.28 310 PRO A N 1
ATOM 2453 C CA . PRO A 1 310 ? -14.556 7.444 -10.749 1.00 28.28 310 PRO A CA 1
ATOM 2454 C C . PRO A 1 310 ? -14.581 7.961 -9.309 1.00 28.28 310 PRO A C 1
ATOM 2456 O O . PRO A 1 310 ? -13.533 8.156 -8.691 1.00 28.28 310 PRO A O 1
ATOM 2459 N N . LEU A 1 311 ? -15.784 8.171 -8.775 1.00 27.92 311 LEU A N 1
ATOM 2460 C CA . LEU A 1 311 ? -15.991 8.296 -7.337 1.00 27.92 311 LEU A CA 1
ATOM 2461 C C . LEU A 1 311 ? -15.490 7.015 -6.644 1.00 27.92 311 LEU A C 1
ATOM 2463 O O . LEU A 1 311 ? -15.989 5.930 -6.926 1.00 27.92 311 LEU A O 1
ATOM 2467 N N . LEU A 1 312 ? -14.511 7.185 -5.752 1.00 38.94 312 LEU A N 1
ATOM 2468 C CA . LEU A 1 312 ? -14.260 6.417 -4.523 1.00 38.94 312 LEU A CA 1
ATOM 2469 C C . LEU A 1 312 ? -14.687 4.933 -4.525 1.00 38.94 312 LEU A C 1
ATOM 2471 O O . LEU A 1 312 ? -15.731 4.587 -3.985 1.00 38.94 312 LEU A O 1
ATOM 2475 N N . SER A 1 313 ? -13.842 4.055 -5.072 1.00 36.50 313 SER A N 1
ATOM 2476 C CA . SER A 1 313 ? -13.496 2.719 -4.539 1.00 36.50 313 SER A CA 1
ATOM 2477 C C . SER A 1 313 ? -12.660 1.997 -5.599 1.00 36.50 313 SER A C 1
ATOM 2479 O O . SER A 1 313 ? -13.158 1.707 -6.680 1.00 36.50 313 SER A O 1
ATOM 2481 N N . GLU A 1 314 ? -11.382 1.771 -5.294 1.00 38.56 314 GLU A N 1
ATOM 2482 C CA . GLU A 1 314 ? -10.337 1.251 -6.190 1.00 38.56 314 GLU A CA 1
ATOM 2483 C C . GLU A 1 314 ? -10.067 2.132 -7.423 1.00 38.56 314 GLU A C 1
ATOM 2485 O O . GLU A 1 314 ? -10.837 2.225 -8.379 1.00 38.56 314 GLU A O 1
ATOM 2490 N N . SER A 1 315 ? -8.914 2.805 -7.416 1.00 47.62 315 SER A N 1
ATOM 2491 C CA . SER A 1 315 ? -8.451 3.503 -8.611 1.00 47.62 315 SER A CA 1
ATOM 2492 C C . SER A 1 315 ? -8.283 2.459 -9.721 1.00 47.62 315 SER A C 1
ATOM 2494 O O . SER A 1 315 ? -7.780 1.372 -9.446 1.00 47.62 315 SER A O 1
ATOM 2496 N N . PRO A 1 316 ? -8.581 2.754 -10.997 1.00 48.22 316 PRO A N 1
ATOM 2497 C CA . PRO A 1 316 ? -8.230 1.860 -12.104 1.00 48.22 316 PRO A CA 1
ATOM 2498 C C . PRO A 1 316 ? -6.744 1.447 -12.113 1.00 48.22 316 PRO A C 1
ATOM 2500 O O . PRO A 1 316 ? -6.364 0.422 -12.681 1.00 48.22 316 PRO A O 1
ATOM 2503 N N . LEU A 1 317 ? -5.907 2.233 -11.429 1.00 53.56 317 LEU A N 1
ATOM 2504 C CA . LEU A 1 317 ? -4.493 1.996 -11.168 1.00 53.56 317 LEU A CA 1
ATOM 2505 C C . LEU A 1 317 ? -4.218 0.829 -10.199 1.00 53.56 317 LEU A C 1
ATOM 2507 O O . LEU A 1 317 ? -3.109 0.302 -10.218 1.00 53.56 317 LEU A O 1
ATOM 2511 N N . ASP A 1 318 ? -5.198 0.377 -9.412 1.00 58.28 318 ASP A N 1
ATOM 2512 C CA . ASP A 1 318 ? -5.080 -0.762 -8.486 1.00 58.28 318 ASP A CA 1
ATOM 2513 C C . ASP A 1 318 ? -4.988 -2.112 -9.219 1.00 58.28 318 ASP A C 1
ATOM 2515 O O . ASP A 1 318 ? -4.659 -3.141 -8.629 1.00 58.28 318 ASP A O 1
ATOM 2519 N N . THR A 1 319 ? -5.202 -2.128 -10.534 1.00 66.12 319 THR A N 1
ATOM 2520 C CA . THR A 1 319 ? -5.073 -3.329 -11.371 1.00 66.12 319 THR A CA 1
ATOM 2521 C C . THR A 1 319 ? -3.635 -3.622 -11.823 1.00 66.12 319 THR A C 1
ATOM 2523 O O . THR A 1 319 ? -3.353 -4.718 -12.323 1.00 66.12 319 THR A O 1
ATOM 2526 N N . ALA A 1 320 ? -2.705 -2.677 -11.634 1.00 72.06 320 ALA A N 1
ATOM 2527 C CA . ALA A 1 320 ? -1.296 -2.879 -11.954 1.00 72.06 320 ALA A CA 1
ATOM 2528 C C . ALA A 1 320 ? -0.672 -3.953 -11.053 1.00 72.06 320 ALA A C 1
ATOM 2530 O O . ALA A 1 320 ? -0.879 -3.977 -9.840 1.00 72.06 320 ALA A O 1
ATOM 2531 N N . HIS A 1 321 ? 0.121 -4.845 -11.649 1.00 80.00 321 HIS A N 1
ATOM 2532 C CA . HIS A 1 321 ? 0.901 -5.818 -10.876 1.00 80.00 321 HIS A CA 1
ATOM 2533 C C . HIS A 1 321 ? 2.195 -5.211 -10.344 1.00 80.00 321 HIS A C 1
ATOM 2535 O O . HIS A 1 321 ? 2.642 -5.567 -9.258 1.00 80.00 321 HIS A O 1
ATOM 2541 N N . LEU A 1 322 ? 2.778 -4.279 -11.095 1.00 84.81 322 LEU A N 1
ATOM 2542 C CA . LEU A 1 322 ? 3.904 -3.470 -10.658 1.00 84.81 322 LEU A CA 1
ATOM 2543 C C . LEU A 1 322 ? 3.647 -2.030 -11.070 1.00 84.81 322 LEU A C 1
ATOM 2545 O O . LEU A 1 322 ? 3.379 -1.767 -12.241 1.00 84.81 322 LEU A O 1
ATOM 2549 N N . ARG A 1 323 ? 3.765 -1.103 -10.127 1.00 86.81 323 ARG A N 1
ATOM 2550 C CA . ARG A 1 323 ? 3.785 0.332 -10.385 1.00 86.81 323 ARG A CA 1
ATOM 2551 C C . ARG A 1 323 ? 4.969 0.957 -9.673 1.00 86.81 323 ARG A C 1
ATOM 2553 O O . ARG A 1 323 ? 5.203 0.669 -8.507 1.00 86.81 323 ARG A O 1
ATOM 2560 N N . ILE A 1 324 ? 5.694 1.815 -10.374 1.00 85.00 324 ILE A N 1
ATOM 2561 C CA . ILE A 1 324 ? 6.810 2.592 -9.849 1.00 85.00 324 ILE A CA 1
ATOM 2562 C C . ILE A 1 324 ? 6.549 4.035 -10.232 1.00 85.00 324 ILE A C 1
ATOM 2564 O O . ILE A 1 324 ? 6.528 4.363 -11.411 1.00 85.00 324 ILE A O 1
ATOM 2568 N N . ASN A 1 325 ? 6.299 4.871 -9.240 1.00 84.94 325 ASN A N 1
ATOM 2569 C CA . ASN A 1 325 ? 6.090 6.299 -9.373 1.00 84.94 325 ASN A CA 1
ATOM 2570 C C . ASN A 1 325 ? 7.298 7.027 -8.770 1.00 84.94 325 ASN A C 1
ATOM 2572 O O . ASN A 1 325 ? 7.801 6.618 -7.731 1.00 84.94 325 ASN A O 1
ATOM 2576 N N . MET A 1 326 ? 7.764 8.074 -9.428 1.00 82.56 326 MET A N 1
ATOM 2577 C CA . MET A 1 326 ? 8.869 8.944 -9.061 1.00 82.56 326 MET A CA 1
ATOM 2578 C C . MET A 1 326 ? 8.302 10.357 -8.979 1.00 82.56 326 MET A C 1
ATOM 2580 O O . MET A 1 326 ? 8.055 10.998 -10.000 1.00 82.56 326 MET A O 1
ATOM 2584 N N . MET A 1 327 ? 8.051 10.823 -7.760 1.00 69.81 327 MET A N 1
ATOM 2585 C CA . MET A 1 327 ? 7.518 12.160 -7.517 1.00 69.81 327 MET A CA 1
ATOM 2586 C C . MET A 1 327 ? 8.664 13.090 -7.119 1.00 69.81 327 MET A C 1
ATOM 2588 O O . MET A 1 327 ? 9.381 12.830 -6.146 1.00 69.81 327 MET A O 1
ATOM 2592 N N . GLY A 1 328 ? 8.812 14.190 -7.860 1.00 60.91 328 GLY A N 1
ATOM 2593 C CA . GLY A 1 328 ? 9.648 15.309 -7.441 1.00 60.91 328 GLY A CA 1
ATOM 2594 C C . GLY A 1 328 ? 9.064 15.956 -6.184 1.00 60.91 328 GLY A C 1
ATOM 2595 O O . GLY A 1 328 ? 7.848 16.089 -6.056 1.00 60.91 328 GLY A O 1
ATOM 2596 N N . VAL A 1 329 ? 9.930 16.348 -5.250 1.00 54.69 329 VAL A N 1
ATOM 2597 C CA . VAL A 1 329 ? 9.545 16.952 -3.957 1.00 54.69 329 VAL A CA 1
ATOM 2598 C C . VAL A 1 329 ? 8.785 18.266 -4.152 1.00 54.69 329 VAL A C 1
ATOM 2600 O O . VAL A 1 329 ? 7.896 18.587 -3.371 1.00 54.69 329 VAL A O 1
ATOM 2603 N N . ASP A 1 330 ? 9.083 18.978 -5.238 1.00 49.69 330 ASP A N 1
ATOM 2604 C CA . ASP A 1 330 ? 8.553 20.315 -5.517 1.00 49.69 330 ASP A CA 1
ATOM 2605 C C . ASP A 1 330 ? 7.147 20.304 -6.144 1.00 49.69 330 ASP A C 1
ATOM 2607 O O . ASP A 1 330 ? 6.564 21.357 -6.390 1.00 49.69 330 ASP A O 1
ATOM 2611 N N . PHE A 1 331 ? 6.572 19.124 -6.402 1.00 47.84 331 PHE A N 1
ATOM 2612 C CA . PHE A 1 331 ? 5.281 19.018 -7.089 1.00 47.84 331 PHE A CA 1
ATOM 2613 C C . PHE A 1 331 ? 4.075 19.308 -6.182 1.00 47.84 331 PHE A C 1
ATOM 2615 O O . PHE A 1 331 ? 2.979 19.548 -6.680 1.00 47.84 331 PHE A O 1
ATOM 2622 N N . ILE A 1 332 ? 4.251 19.260 -4.858 1.00 52.47 332 ILE A N 1
ATOM 2623 C CA . ILE A 1 332 ? 3.125 19.324 -3.914 1.00 52.47 332 ILE A CA 1
ATOM 2624 C C . ILE A 1 332 ? 2.610 20.763 -3.737 1.00 52.47 332 ILE A C 1
ATOM 2626 O O . ILE A 1 332 ? 1.407 20.947 -3.567 1.00 52.47 332 ILE A O 1
ATOM 2630 N N . ASP A 1 333 ? 3.468 21.780 -3.888 1.00 45.69 333 ASP A N 1
ATOM 2631 C CA . ASP A 1 333 ? 3.102 23.169 -3.560 1.00 45.69 333 ASP A CA 1
ATOM 2632 C C . ASP A 1 333 ? 2.965 24.110 -4.770 1.00 45.69 333 ASP A C 1
ATOM 2634 O O . ASP A 1 333 ? 2.392 25.195 -4.646 1.00 45.69 333 ASP A O 1
ATOM 2638 N N . SER A 1 334 ? 3.419 23.716 -5.965 1.00 46.41 334 SER A N 1
ATOM 2639 C CA . SER A 1 334 ? 3.218 24.512 -7.180 1.00 46.41 334 SER A CA 1
ATOM 2640 C C . SER A 1 334 ? 2.779 23.640 -8.349 1.00 46.41 334 SER A C 1
ATOM 2642 O O . SER A 1 334 ? 3.586 22.931 -8.943 1.00 46.41 334 SER A O 1
ATOM 2644 N N . TRP A 1 335 ? 1.510 23.767 -8.739 1.00 49.53 335 TRP A N 1
ATOM 2645 C CA . TRP A 1 335 ? 0.936 23.227 -9.982 1.00 49.53 335 TRP A CA 1
ATOM 2646 C C . TRP A 1 335 ? 1.495 23.910 -11.246 1.00 49.53 335 TRP A C 1
ATOM 2648 O O . TRP A 1 335 ? 0.834 23.962 -12.282 1.00 49.53 335 TRP A O 1
ATOM 2658 N N . ASP A 1 336 ? 2.690 24.492 -11.169 1.00 55.19 336 ASP A N 1
ATOM 2659 C CA . ASP A 1 336 ? 3.333 25.089 -12.323 1.00 55.19 336 ASP A CA 1
ATOM 2660 C C . ASP A 1 336 ? 3.883 23.955 -13.197 1.00 55.19 336 ASP A C 1
ATOM 2662 O O . ASP A 1 336 ? 4.957 23.402 -12.951 1.00 55.19 336 ASP A O 1
ATOM 2666 N N . GLU A 1 337 ? 3.108 23.582 -14.218 1.00 51.69 337 GLU A N 1
ATOM 2667 C CA . GLU A 1 337 ? 3.437 22.551 -15.211 1.00 51.69 337 GLU A CA 1
ATOM 2668 C C . GLU A 1 337 ? 4.820 22.758 -15.856 1.00 51.69 337 GLU A C 1
ATOM 2670 O O . GLU A 1 337 ? 5.403 21.815 -16.392 1.00 51.69 337 GLU A O 1
ATOM 2675 N N . SER A 1 338 ? 5.374 23.974 -15.784 1.00 48.34 338 SER A N 1
ATOM 2676 C CA . SER A 1 338 ? 6.701 24.304 -16.302 1.00 48.34 338 SER A CA 1
ATOM 2677 C C . SER A 1 338 ? 7.866 23.821 -15.422 1.00 48.34 338 SER A C 1
ATOM 2679 O O . SER A 1 338 ? 8.982 23.684 -15.926 1.00 48.34 338 SER A O 1
ATOM 2681 N N . ALA A 1 339 ? 7.621 23.513 -14.142 1.00 47.12 339 ALA A N 1
ATOM 2682 C CA . ALA A 1 339 ? 8.638 23.087 -13.175 1.00 47.12 339 ALA A CA 1
ATOM 2683 C C . ALA A 1 339 ? 8.621 21.578 -12.883 1.00 47.12 339 ALA A C 1
ATOM 2685 O O . ALA A 1 339 ? 9.422 21.105 -12.073 1.00 47.12 339 ALA A O 1
ATOM 2686 N N . ALA A 1 340 ? 7.756 20.811 -13.558 1.00 54.31 340 ALA A N 1
ATOM 2687 C CA . ALA A 1 340 ? 7.741 19.356 -13.500 1.00 54.31 340 ALA A CA 1
ATOM 2688 C C . ALA A 1 340 ? 9.110 18.804 -13.931 1.00 54.31 340 ALA A C 1
ATOM 2690 O O . ALA A 1 340 ? 9.386 18.623 -15.117 1.00 54.31 340 ALA A O 1
ATOM 2691 N N . HIS A 1 341 ? 9.997 18.553 -12.967 1.00 57.91 341 HIS A N 1
ATOM 2692 C CA . HIS A 1 341 ? 11.255 17.865 -13.218 1.00 57.91 341 HIS A CA 1
ATOM 2693 C C . HIS A 1 341 ? 10.901 16.422 -13.560 1.00 57.91 341 HIS A C 1
ATOM 2695 O O . HIS A 1 341 ? 10.708 15.575 -12.692 1.00 57.91 341 HIS A O 1
ATOM 2701 N N . PHE A 1 342 ? 10.722 16.169 -14.851 1.00 64.75 342 PHE A N 1
ATOM 2702 C CA . PHE A 1 342 ? 10.408 14.850 -15.356 1.00 64.75 342 PHE A CA 1
ATOM 2703 C C . PHE A 1 342 ? 11.576 13.915 -15.054 1.00 64.75 342 PHE A C 1
ATOM 2705 O O . PHE A 1 342 ? 12.639 14.039 -15.661 1.00 64.75 342 PHE A O 1
ATOM 2712 N N . HIS A 1 343 ? 11.354 12.931 -14.184 1.00 73.31 343 HIS A N 1
ATOM 2713 C CA . HIS A 1 343 ? 12.306 11.849 -13.892 1.00 73.31 343 HIS A CA 1
ATOM 2714 C C . HIS A 1 343 ? 12.367 10.806 -15.022 1.00 73.31 343 HIS A C 1
ATOM 2716 O O . HIS A 1 343 ? 12.635 9.622 -14.816 1.00 73.31 343 HIS A O 1
ATOM 2722 N N . LEU A 1 344 ? 12.061 11.239 -16.246 1.00 72.94 344 LEU A N 1
ATOM 2723 C CA . LEU A 1 344 ? 12.019 10.398 -17.426 1.00 72.94 344 LEU A CA 1
ATOM 2724 C C . LEU A 1 344 ? 13.388 9.758 -17.722 1.00 72.94 344 LEU A C 1
ATOM 2726 O O . LEU A 1 344 ? 13.401 8.571 -18.038 1.00 72.94 344 LEU A O 1
ATOM 2730 N N . PRO A 1 345 ? 14.539 10.453 -17.613 1.00 75.38 345 PRO A N 1
ATOM 2731 C CA . PRO A 1 345 ? 15.839 9.809 -17.792 1.00 75.38 345 PRO A CA 1
ATOM 2732 C C . PRO A 1 345 ? 16.082 8.654 -16.810 1.00 75.38 345 PRO A C 1
ATOM 2734 O O . PRO A 1 345 ? 16.530 7.588 -17.230 1.00 75.38 345 PRO A O 1
ATOM 2737 N N . GLU A 1 346 ? 15.762 8.834 -15.529 1.00 77.44 346 GLU A N 1
ATOM 2738 C CA . GLU A 1 346 ? 15.928 7.842 -14.462 1.00 77.44 346 GLU A CA 1
ATOM 2739 C C . GLU A 1 346 ? 14.994 6.651 -14.660 1.00 77.44 346 GLU A C 1
ATOM 2741 O O . GLU A 1 346 ? 15.415 5.497 -14.566 1.00 77.44 346 GLU A O 1
ATOM 2746 N N . LEU A 1 347 ? 13.740 6.925 -15.023 1.00 76.31 347 LEU A N 1
ATOM 2747 C CA . LEU A 1 347 ? 12.788 5.910 -15.449 1.00 76.31 347 LEU A CA 1
ATOM 2748 C C . LEU A 1 347 ? 13.363 5.121 -16.637 1.00 76.31 347 LEU A C 1
ATOM 2750 O O . LEU A 1 347 ? 13.448 3.892 -16.608 1.00 76.31 347 LEU A O 1
ATOM 2754 N N . LEU A 1 348 ? 13.840 5.794 -17.680 1.00 77.62 348 LEU A N 1
ATOM 2755 C CA . LEU A 1 348 ? 14.294 5.113 -18.890 1.00 77.62 348 LEU A CA 1
ATOM 2756 C C . LEU A 1 348 ? 15.545 4.247 -18.673 1.00 77.62 348 LEU A C 1
ATOM 2758 O O . LEU A 1 348 ? 15.737 3.269 -19.397 1.00 77.62 348 LEU A O 1
ATOM 2762 N N . GLN A 1 349 ? 16.325 4.485 -17.616 1.00 81.19 349 GLN A N 1
ATOM 2763 C CA . GLN A 1 349 ? 17.385 3.560 -17.196 1.00 81.19 349 GLN A CA 1
ATOM 2764 C C . GLN A 1 349 ? 16.865 2.188 -16.752 1.00 81.19 349 GLN A C 1
ATOM 2766 O O . GLN A 1 349 ? 17.634 1.233 -16.748 1.00 81.19 349 GLN A O 1
ATOM 2771 N N . MET A 1 350 ? 15.580 2.053 -16.415 1.00 82.38 350 MET A N 1
ATOM 2772 C CA . MET A 1 350 ? 14.935 0.775 -16.087 1.00 82.38 350 MET A CA 1
ATOM 2773 C C . MET A 1 350 ? 14.559 -0.042 -17.335 1.00 82.38 350 MET A C 1
ATOM 2775 O O . MET A 1 350 ? 14.233 -1.224 -17.227 1.00 82.38 350 MET A O 1
ATOM 2779 N N . CYS A 1 351 ? 14.635 0.542 -18.533 1.00 79.44 351 CYS A N 1
ATOM 2780 C CA . CYS A 1 351 ? 14.215 -0.105 -19.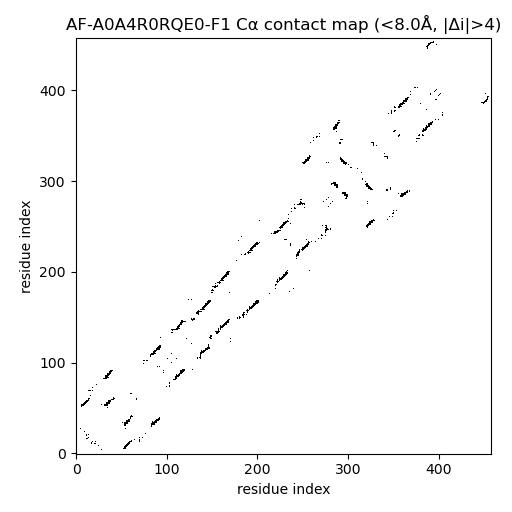781 1.00 79.44 351 CYS A CA 1
ATOM 2781 C C . CYS A 1 351 ? 15.083 -1.277 -20.263 1.00 79.44 351 CYS A C 1
ATOM 2783 O O . CYS A 1 351 ? 14.537 -2.205 -20.862 1.00 79.44 351 CYS A O 1
ATOM 2785 N N . PRO A 1 352 ? 16.408 -1.298 -20.026 1.00 81.44 352 PRO A N 1
ATOM 2786 C CA . PRO A 1 352 ? 17.246 -2.432 -20.406 1.00 81.44 352 PRO A CA 1
ATOM 2787 C C . PRO A 1 352 ? 16.965 -3.714 -19.610 1.00 81.44 352 PRO A C 1
ATOM 2789 O O . PRO A 1 352 ? 17.492 -4.773 -19.959 1.00 81.44 352 PRO A O 1
ATOM 2792 N N . TYR A 1 353 ? 16.177 -3.651 -18.534 1.00 83.12 353 TYR A N 1
ATOM 2793 C CA . TYR A 1 353 ? 15.971 -4.793 -17.649 1.00 83.12 353 TYR A CA 1
ATOM 2794 C C . TYR A 1 353 ? 14.941 -5.782 -18.208 1.00 83.12 353 TYR A C 1
ATOM 2796 O O . TYR A 1 353 ? 13.939 -5.343 -18.774 1.00 83.12 353 TYR A O 1
ATOM 2804 N N . PRO A 1 354 ? 15.143 -7.106 -18.021 1.00 81.69 354 PRO A N 1
ATOM 2805 C CA . PRO A 1 354 ? 14.401 -8.160 -18.725 1.00 81.69 354 PRO A CA 1
ATOM 2806 C C . PRO A 1 354 ? 12.883 -7.993 -18.737 1.00 81.69 354 PRO A C 1
ATOM 2808 O O . PRO A 1 354 ? 12.274 -8.114 -19.801 1.00 81.69 354 PRO A O 1
ATOM 2811 N N . TRP A 1 355 ? 12.300 -7.615 -17.597 1.00 80.31 355 TRP A N 1
ATOM 2812 C CA . TRP A 1 355 ? 10.857 -7.452 -17.493 1.00 80.31 355 TRP A CA 1
ATOM 2813 C C . TRP A 1 355 ? 10.357 -6.346 -18.423 1.00 80.31 355 TRP A C 1
ATOM 2815 O O . TRP A 1 355 ? 9.469 -6.596 -19.220 1.00 80.31 355 TRP A O 1
ATOM 2825 N N . VAL A 1 356 ? 10.974 -5.160 -18.448 1.00 81.19 356 VAL A N 1
ATOM 2826 C CA . VAL A 1 356 ? 10.569 -4.094 -19.384 1.00 81.19 356 VAL A CA 1
ATOM 2827 C C . VAL A 1 356 ? 10.698 -4.565 -20.832 1.00 81.19 356 VAL A C 1
ATOM 2829 O O . VAL A 1 356 ? 9.804 -4.326 -21.641 1.00 81.19 356 VAL A O 1
ATOM 2832 N N . ARG A 1 357 ? 11.768 -5.303 -21.151 1.00 84.19 357 ARG A N 1
ATOM 2833 C CA . ARG A 1 357 ? 12.026 -5.828 -22.503 1.00 84.19 357 ARG A CA 1
ATOM 2834 C C . ARG A 1 357 ? 10.968 -6.819 -22.992 1.00 84.19 357 ARG A C 1
ATOM 2836 O O . ARG A 1 357 ? 10.823 -6.985 -24.204 1.00 84.19 357 ARG A O 1
ATOM 2843 N N . SER A 1 358 ? 10.262 -7.485 -22.078 1.00 83.44 358 SER A N 1
ATOM 2844 C CA . SER A 1 358 ? 9.207 -8.456 -22.382 1.00 83.44 358 SER A CA 1
ATOM 2845 C C . SER A 1 358 ? 7.808 -7.834 -22.515 1.00 83.44 358 SER A C 1
ATOM 2847 O O . SER A 1 358 ? 6.858 -8.545 -22.858 1.00 83.44 358 SER A O 1
ATOM 2849 N N . ALA A 1 359 ? 7.678 -6.510 -22.357 1.00 85.12 359 ALA A N 1
ATOM 2850 C CA . ALA A 1 359 ? 6.447 -5.788 -22.664 1.00 85.12 359 ALA A CA 1
ATOM 2851 C C . ALA A 1 359 ? 6.043 -5.972 -24.139 1.00 85.12 359 ALA A C 1
ATOM 2853 O O . ALA A 1 359 ? 6.856 -5.815 -25.053 1.00 85.12 359 ALA A O 1
ATOM 2854 N N . ARG A 1 360 ? 4.761 -6.279 -24.380 1.00 85.94 360 ARG A N 1
ATOM 2855 C CA . ARG A 1 360 ? 4.209 -6.429 -25.743 1.00 85.94 360 ARG A CA 1
ATOM 2856 C C . ARG A 1 360 ? 3.496 -5.189 -26.246 1.00 85.94 360 ARG A C 1
ATOM 2858 O O . ARG A 1 360 ? 3.336 -5.012 -27.451 1.00 85.94 360 ARG A O 1
ATOM 2865 N N . ALA A 1 361 ? 3.067 -4.339 -25.330 1.00 85.31 361 ALA A N 1
ATOM 2866 C CA . ALA A 1 361 ? 2.410 -3.089 -25.637 1.00 85.31 361 ALA A CA 1
ATOM 2867 C C . ALA A 1 361 ? 2.994 -1.986 -24.762 1.00 85.31 361 ALA A C 1
ATOM 2869 O O . ALA A 1 361 ? 3.272 -2.226 -23.589 1.00 85.31 361 ALA A O 1
ATOM 2870 N N . ILE A 1 362 ? 3.149 -0.792 -25.325 1.00 85.31 362 ILE A N 1
ATOM 2871 C CA . ILE A 1 362 ? 3.504 0.410 -24.578 1.00 85.31 362 ILE A CA 1
ATOM 2872 C C . ILE A 1 362 ? 2.363 1.412 -24.702 1.00 85.31 362 ILE A C 1
ATOM 2874 O O . ILE A 1 362 ? 1.925 1.732 -25.807 1.00 85.31 362 ILE A O 1
ATOM 2878 N N . HIS A 1 363 ? 1.888 1.895 -23.561 1.00 85.25 363 HIS A N 1
ATOM 2879 C CA . HIS A 1 363 ? 0.983 3.029 -23.465 1.00 85.25 363 HIS A CA 1
ATOM 2880 C C . HIS A 1 363 ? 1.768 4.235 -22.953 1.00 85.25 363 HIS A C 1
ATOM 2882 O O . HIS A 1 363 ? 2.472 4.121 -21.956 1.00 85.25 363 HIS A O 1
ATOM 2888 N N . ILE A 1 364 ? 1.698 5.358 -23.663 1.00 81.38 364 ILE A N 1
ATOM 2889 C CA . ILE A 1 364 ? 2.381 6.600 -23.300 1.00 81.38 364 ILE A CA 1
ATOM 2890 C C . ILE A 1 364 ? 1.318 7.626 -22.921 1.00 81.38 364 ILE A C 1
ATOM 2892 O O . ILE A 1 364 ? 0.562 8.090 -23.781 1.00 81.38 364 ILE A O 1
ATOM 2896 N N . GLU A 1 365 ? 1.291 7.973 -21.641 1.00 76.19 365 GLU A N 1
ATOM 2897 C CA . GLU A 1 365 ? 0.458 9.034 -21.084 1.00 76.19 365 GLU A CA 1
ATOM 2898 C C . GLU A 1 365 ? 1.142 10.399 -21.269 1.00 76.19 365 GLU A C 1
ATOM 2900 O O . GLU A 1 365 ? 2.357 10.539 -21.090 1.00 76.19 365 GLU A O 1
ATOM 2905 N N . SER A 1 366 ? 0.341 11.432 -21.550 1.00 67.06 366 SER A N 1
ATOM 2906 C CA . SER A 1 366 ? 0.764 12.844 -21.606 1.00 67.06 366 SER A CA 1
ATOM 2907 C C . SER A 1 366 ? 1.741 13.257 -22.738 1.00 67.06 366 SER A C 1
ATOM 2909 O O . SER A 1 366 ? 2.239 12.462 -23.537 1.00 67.06 366 SER A O 1
ATOM 2911 N N . ASN A 1 367 ? 2.008 14.568 -22.832 1.00 60.00 367 ASN A N 1
ATOM 2912 C CA . ASN A 1 367 ? 2.762 15.271 -23.888 1.00 60.00 367 ASN A CA 1
ATOM 2913 C C . ASN A 1 367 ? 4.292 15.153 -23.745 1.00 60.00 367 ASN A C 1
ATOM 2915 O O . ASN A 1 367 ? 5.041 16.098 -23.990 1.00 60.00 367 ASN A O 1
ATOM 2919 N N . MET A 1 368 ? 4.773 13.968 -23.391 1.00 58.72 368 MET A N 1
ATOM 2920 C CA . MET A 1 368 ? 6.160 13.623 -23.033 1.00 58.72 368 MET A CA 1
ATOM 2921 C C . MET A 1 368 ? 7.197 13.639 -24.171 1.00 58.72 368 MET A C 1
ATOM 2923 O O . MET A 1 368 ? 8.282 13.061 -24.088 1.00 58.72 368 MET A O 1
ATOM 2927 N N . LEU A 1 369 ? 6.847 14.245 -25.296 1.00 55.97 369 LEU A N 1
ATOM 2928 C CA . LEU A 1 369 ? 7.419 13.892 -26.595 1.00 55.97 369 LEU A CA 1
ATOM 2929 C C . LEU A 1 369 ? 8.578 14.792 -27.002 1.00 55.97 369 LEU A C 1
ATOM 2931 O O . LEU A 1 369 ? 9.382 14.427 -27.859 1.00 55.97 369 LEU A O 1
ATOM 2935 N N . PHE A 1 370 ? 8.652 15.972 -26.392 1.00 56.72 370 PHE A N 1
ATOM 2936 C CA . PHE A 1 370 ? 9.639 16.987 -26.734 1.00 56.72 370 PHE A CA 1
ATOM 2937 C C . PHE A 1 370 ? 10.910 16.895 -25.887 1.00 56.72 370 PHE A C 1
ATOM 2939 O O . PHE A 1 370 ? 11.929 17.448 -26.286 1.00 56.72 370 PHE A O 1
ATOM 2946 N N . SER A 1 371 ? 10.881 16.196 -24.748 1.00 57.12 371 SER A N 1
ATOM 2947 C CA . SER A 1 371 ? 11.936 16.328 -23.741 1.00 57.12 371 SER A CA 1
ATOM 2948 C C . SER A 1 371 ? 13.140 15.403 -23.943 1.00 57.12 371 SER A C 1
ATOM 2950 O O . SER A 1 371 ? 14.229 15.779 -23.518 1.00 57.12 371 SER A O 1
ATOM 2952 N N . ASN A 1 372 ? 13.020 14.234 -24.601 1.00 69.50 372 ASN A N 1
ATOM 2953 C CA . ASN A 1 372 ? 14.189 13.358 -24.807 1.00 69.50 372 ASN A CA 1
ATOM 2954 C C . ASN A 1 372 ? 14.020 12.262 -25.892 1.00 69.50 372 ASN A C 1
ATOM 2956 O O . ASN A 1 372 ? 13.707 11.108 -25.591 1.00 69.50 372 ASN A O 1
ATOM 2960 N N . LYS A 1 373 ? 14.258 12.585 -27.176 1.00 75.06 373 LYS A N 1
ATOM 2961 C CA . LYS A 1 373 ? 14.158 11.609 -28.289 1.00 75.06 373 LYS A CA 1
ATOM 2962 C C . LYS A 1 373 ? 15.085 10.400 -28.123 1.00 75.06 373 LYS A C 1
ATOM 2964 O O . LYS A 1 373 ? 14.707 9.283 -28.468 1.00 75.06 373 LYS A O 1
ATOM 2969 N N . GLU A 1 374 ? 16.305 10.609 -27.636 1.00 75.94 374 GLU A N 1
ATOM 2970 C CA . GLU A 1 374 ? 17.297 9.537 -27.501 1.00 75.94 374 GLU A CA 1
ATOM 2971 C C . GLU A 1 374 ? 16.863 8.492 -26.483 1.00 75.94 374 GLU A C 1
ATOM 2973 O O . GLU A 1 374 ? 16.983 7.292 -26.733 1.00 75.94 374 GLU A O 1
ATOM 2978 N N . ALA A 1 375 ? 16.283 8.940 -25.376 1.00 74.00 375 ALA A N 1
ATOM 2979 C CA . ALA A 1 375 ? 15.826 8.043 -24.336 1.00 74.00 375 ALA A CA 1
ATOM 2980 C C . ALA A 1 375 ? 14.616 7.202 -24.805 1.00 74.00 375 ALA A C 1
ATOM 2982 O O . ALA A 1 375 ? 14.587 5.990 -24.581 1.00 74.00 375 ALA A O 1
ATOM 2983 N N . TRP A 1 376 ? 13.691 7.785 -25.581 1.00 78.00 376 TRP A N 1
ATOM 2984 C CA . TRP A 1 376 ? 12.623 7.030 -26.256 1.00 78.00 376 TRP A CA 1
ATOM 2985 C C . TRP A 1 376 ? 13.166 6.005 -27.263 1.00 78.00 376 TRP A C 1
ATOM 2987 O O . TRP A 1 376 ? 12.707 4.863 -27.287 1.00 78.00 376 TRP A O 1
ATOM 2997 N N . ARG A 1 377 ? 14.185 6.363 -28.061 1.00 82.12 377 ARG A N 1
ATOM 2998 C CA . ARG A 1 377 ? 14.874 5.399 -28.942 1.00 82.12 377 ARG A CA 1
ATOM 2999 C C . ARG A 1 377 ? 15.500 4.263 -28.133 1.00 82.12 377 ARG A C 1
ATOM 3001 O O . ARG A 1 377 ? 15.420 3.109 -28.549 1.00 82.12 377 ARG A O 1
ATOM 3008 N N . GLY A 1 378 ? 16.099 4.576 -26.985 1.00 80.56 378 GLY A N 1
ATOM 3009 C CA . GLY A 1 378 ? 16.663 3.593 -26.063 1.00 80.56 378 GLY A CA 1
ATOM 3010 C C . GLY A 1 378 ? 15.617 2.594 -25.568 1.00 80.56 378 GLY A C 1
ATOM 3011 O O . GLY A 1 378 ? 15.852 1.389 -25.644 1.00 80.56 378 GLY A O 1
ATOM 3012 N N . LEU A 1 379 ? 14.435 3.060 -25.156 1.00 82.69 379 LEU A N 1
ATOM 3013 C CA . LEU A 1 379 ? 13.325 2.189 -24.751 1.00 82.69 379 LEU A CA 1
ATOM 3014 C C . LEU A 1 379 ? 12.850 1.283 -25.895 1.00 82.69 379 LEU A C 1
ATOM 3016 O O . LEU A 1 379 ? 12.755 0.069 -25.714 1.00 82.69 379 LEU A O 1
ATOM 3020 N N . LEU A 1 380 ? 12.586 1.848 -27.077 1.00 84.31 380 LEU A N 1
ATOM 3021 C CA . LEU A 1 380 ? 12.088 1.082 -28.228 1.00 84.31 380 LEU A CA 1
ATOM 3022 C C . LEU A 1 380 ? 13.095 0.018 -28.684 1.00 84.31 380 LEU A C 1
ATOM 3024 O O . LEU A 1 380 ? 12.726 -1.121 -28.948 1.00 84.31 380 LEU A O 1
ATOM 3028 N N . ARG A 1 381 ? 14.392 0.346 -28.694 1.00 84.25 381 ARG A N 1
ATOM 3029 C CA . ARG A 1 381 ? 15.463 -0.626 -28.979 1.00 84.25 381 ARG A CA 1
ATOM 3030 C C . ARG A 1 381 ? 15.585 -1.697 -27.899 1.00 84.25 381 ARG A C 1
ATOM 3032 O O . ARG A 1 381 ? 15.971 -2.826 -28.193 1.00 84.25 381 ARG A O 1
ATOM 3039 N N . SER A 1 382 ? 15.273 -1.347 -26.652 1.00 81.38 382 SER A N 1
ATOM 3040 C CA . SER A 1 382 ? 15.345 -2.279 -25.524 1.00 81.38 382 SER A CA 1
ATOM 3041 C C . SER A 1 382 ? 14.168 -3.255 -25.497 1.00 81.38 382 SER A C 1
ATOM 3043 O O . SER A 1 382 ? 14.284 -4.302 -24.866 1.00 81.38 382 SER A O 1
ATOM 3045 N N . THR A 1 383 ? 13.076 -2.976 -26.217 1.00 83.25 383 THR A N 1
ATOM 3046 C CA . THR A 1 383 ? 11.815 -3.739 -26.196 1.00 83.25 383 THR A CA 1
ATOM 3047 C C . THR A 1 383 ? 11.568 -4.495 -27.516 1.00 83.25 383 THR A C 1
ATOM 3049 O O . THR A 1 383 ? 10.659 -4.170 -28.276 1.00 83.25 383 THR A O 1
ATOM 3052 N N . PRO A 1 384 ? 12.351 -5.550 -27.826 1.00 84.75 384 PRO A N 1
ATOM 3053 C CA . PRO A 1 384 ? 12.288 -6.246 -29.118 1.00 84.75 384 PRO A CA 1
ATOM 3054 C C . PRO A 1 384 ? 10.983 -7.022 -29.353 1.00 84.75 384 PRO A C 1
ATOM 3056 O O . PRO A 1 384 ? 10.713 -7.438 -30.475 1.00 84.75 384 PRO A O 1
ATOM 3059 N N . HIS A 1 385 ? 10.195 -7.262 -28.302 1.00 84.12 385 HIS A N 1
ATOM 3060 C CA . HIS A 1 385 ? 8.927 -7.997 -28.360 1.00 84.12 385 HIS A CA 1
ATOM 3061 C C . HIS A 1 385 ? 7.701 -7.091 -28.432 1.00 84.12 385 HIS A C 1
ATOM 3063 O O . HIS A 1 385 ? 6.569 -7.580 -28.375 1.00 84.12 385 HIS A O 1
ATOM 3069 N N . LEU A 1 386 ? 7.920 -5.785 -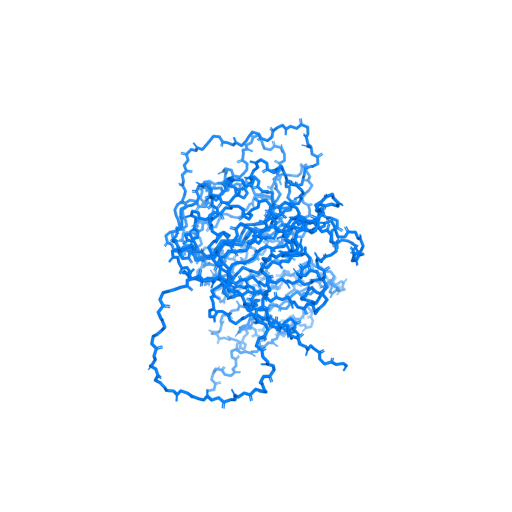28.520 1.00 85.56 386 LEU A N 1
ATOM 3070 C CA . LEU A 1 386 ? 6.856 -4.812 -28.592 1.00 85.56 386 LEU A CA 1
ATOM 3071 C C . LEU A 1 386 ? 6.102 -4.990 -29.925 1.00 85.56 386 LEU A C 1
ATOM 3073 O O . LEU A 1 386 ? 6.686 -5.209 -30.980 1.00 85.56 386 LEU A O 1
ATOM 3077 N N . GLN A 1 387 ? 4.776 -4.996 -29.851 1.00 86.56 387 GLN A N 1
ATOM 3078 C CA . GLN A 1 387 ? 3.863 -5.212 -30.982 1.00 86.56 387 GLN A CA 1
ATOM 3079 C C . GLN A 1 387 ? 2.974 -3.988 -31.206 1.00 86.56 387 GLN A C 1
ATOM 3081 O O . GLN A 1 387 ? 2.508 -3.730 -32.318 1.00 86.56 387 GLN A O 1
ATOM 3086 N N . TYR A 1 388 ? 2.730 -3.242 -30.128 1.00 84.38 388 TYR A N 1
ATOM 3087 C CA . TYR A 1 388 ? 1.745 -2.181 -30.082 1.00 84.38 388 TYR A CA 1
ATOM 3088 C C . TYR A 1 388 ? 2.257 -0.979 -29.296 1.00 84.38 388 TYR A C 1
ATOM 3090 O O . TYR A 1 388 ? 2.817 -1.125 -28.210 1.00 84.38 388 TYR A O 1
ATOM 3098 N N . ILE A 1 389 ? 2.025 0.216 -29.832 1.00 83.69 389 ILE A N 1
ATOM 3099 C CA . ILE A 1 389 ? 2.293 1.473 -29.135 1.00 83.69 389 ILE A CA 1
ATOM 3100 C C . ILE A 1 389 ? 1.051 2.348 -29.253 1.00 83.69 389 ILE A C 1
ATOM 3102 O O . ILE A 1 389 ? 0.592 2.631 -30.363 1.00 83.69 389 ILE A O 1
ATOM 3106 N N . ARG A 1 390 ? 0.529 2.783 -28.105 1.00 83.19 390 ARG A N 1
ATOM 3107 C CA . ARG A 1 390 ? -0.541 3.779 -27.991 1.00 83.19 390 ARG A CA 1
ATOM 3108 C C . ARG A 1 390 ? 0.012 5.001 -27.285 1.00 83.19 390 ARG A C 1
ATOM 3110 O O . ARG A 1 390 ? 0.664 4.875 -26.255 1.00 83.19 390 ARG A O 1
ATOM 3117 N N . ALA A 1 391 ? -0.282 6.170 -27.826 1.00 79.31 391 ALA A N 1
ATOM 3118 C CA . ALA A 1 391 ? -0.018 7.439 -27.170 1.00 79.31 391 ALA A CA 1
ATOM 3119 C C . ALA A 1 391 ? -1.316 8.238 -27.134 1.00 79.31 391 ALA A C 1
ATOM 3121 O O . ALA A 1 391 ? -2.024 8.292 -28.141 1.00 79.31 391 ALA A O 1
ATOM 3122 N N . GLU A 1 392 ? -1.617 8.852 -25.992 1.00 74.00 392 GLU A N 1
ATOM 3123 C CA . GLU A 1 392 ? -2.844 9.641 -25.831 1.00 74.00 392 GLU A CA 1
ATOM 3124 C C . GLU A 1 392 ? -2.838 10.910 -26.705 1.00 74.00 392 GLU A C 1
ATOM 3126 O O . GLU A 1 392 ? -3.894 11.355 -27.149 1.00 74.00 392 GLU A O 1
ATOM 3131 N N . ASN A 1 393 ? -1.662 11.468 -27.033 1.00 68.81 393 ASN A N 1
ATOM 3132 C CA . ASN A 1 393 ? -1.555 12.631 -27.920 1.00 68.81 393 ASN A CA 1
ATOM 3133 C C . ASN A 1 393 ? -1.150 12.258 -29.362 1.00 68.81 393 ASN A C 1
ATOM 3135 O O . ASN A 1 393 ? -0.051 11.756 -29.622 1.00 68.81 393 ASN A O 1
ATOM 3139 N N . MET A 1 394 ? -2.003 12.632 -30.325 1.00 54.50 394 MET A N 1
ATOM 3140 C CA . MET A 1 394 ? -1.797 12.456 -31.771 1.00 54.50 394 MET A CA 1
ATOM 3141 C C . MET A 1 394 ? -0.492 13.049 -32.333 1.00 54.50 394 MET A C 1
ATOM 3143 O O . MET A 1 394 ? 0.009 12.556 -33.350 1.00 54.50 394 MET A O 1
ATOM 3147 N N . ASN A 1 395 ? 0.089 14.072 -31.699 1.00 63.84 395 ASN A N 1
ATOM 3148 C CA . ASN A 1 395 ? 1.349 14.672 -32.146 1.00 63.84 395 ASN A CA 1
ATOM 3149 C C . ASN A 1 395 ? 2.528 13.686 -32.056 1.00 63.84 395 ASN A C 1
ATOM 3151 O O . ASN A 1 395 ? 3.448 13.764 -32.876 1.00 63.84 395 ASN A O 1
ATOM 3155 N N . PHE A 1 396 ? 2.481 12.710 -31.136 1.00 63.97 396 PHE A N 1
ATOM 3156 C CA . PHE A 1 396 ? 3.495 11.655 -31.044 1.00 63.97 396 PHE A CA 1
ATOM 3157 C C . PHE A 1 396 ? 3.567 10.832 -32.311 1.00 63.97 396 PHE A C 1
ATOM 3159 O O . PHE A 1 396 ? 4.617 10.742 -32.946 1.00 63.97 396 PHE A O 1
ATOM 3166 N N . ALA A 1 397 ? 2.432 10.250 -32.679 1.00 61.56 397 ALA A N 1
ATOM 3167 C CA . ALA A 1 397 ? 2.370 9.267 -33.737 1.00 61.56 397 ALA A CA 1
ATOM 3168 C C . ALA A 1 397 ? 2.663 9.875 -35.111 1.00 61.56 397 ALA A C 1
ATOM 3170 O O . ALA A 1 397 ? 3.222 9.200 -35.971 1.00 61.56 397 ALA A O 1
ATOM 3171 N N . ARG A 1 398 ? 2.316 11.154 -35.314 1.00 66.75 398 ARG A N 1
ATOM 3172 C CA . ARG A 1 398 ? 2.494 11.828 -36.607 1.00 66.75 398 ARG A CA 1
ATOM 3173 C C . ARG A 1 398 ? 3.867 12.468 -36.790 1.00 66.75 398 ARG A C 1
ATOM 3175 O O . ARG A 1 398 ? 4.419 12.359 -37.879 1.00 66.75 398 ARG A O 1
ATOM 3182 N N . ALA A 1 399 ? 4.411 13.139 -35.773 1.00 68.25 399 ALA A N 1
ATOM 3183 C CA . ALA A 1 399 ? 5.625 13.947 -35.935 1.00 68.25 399 ALA A CA 1
ATOM 3184 C C . ALA A 1 399 ? 6.874 13.300 -35.324 1.00 68.25 399 ALA A C 1
ATOM 3186 O O . ALA A 1 399 ? 7.950 13.328 -35.920 1.00 68.25 399 ALA A O 1
ATOM 3187 N N . VAL A 1 400 ? 6.749 12.715 -34.131 1.00 69.44 400 VAL A N 1
ATOM 3188 C CA . VAL A 1 400 ? 7.909 12.265 -33.349 1.00 69.44 400 VAL A CA 1
ATOM 3189 C C . VAL A 1 400 ? 8.244 10.810 -33.649 1.00 69.44 400 VAL A C 1
ATOM 3191 O O . VAL A 1 400 ? 9.409 10.493 -33.880 1.00 69.44 400 VAL A O 1
ATOM 3194 N N . PHE A 1 401 ? 7.238 9.942 -33.726 1.00 73.50 401 PHE A N 1
ATOM 3195 C CA . PHE A 1 401 ? 7.422 8.506 -33.903 1.00 73.50 401 PHE A CA 1
ATOM 3196 C C . PHE A 1 401 ? 8.210 8.129 -35.173 1.00 73.50 401 PHE A C 1
ATOM 3198 O O . PHE A 1 401 ? 9.179 7.379 -35.047 1.00 73.50 401 PHE A O 1
ATOM 3205 N N . PRO A 1 402 ? 7.939 8.708 -36.363 1.00 78.81 402 PRO A N 1
ATOM 3206 C CA . PRO A 1 402 ? 8.769 8.448 -37.542 1.00 78.81 402 PRO A CA 1
ATOM 3207 C C . PRO A 1 402 ? 10.242 8.833 -37.334 1.00 78.81 402 PRO A C 1
ATOM 3209 O O . PRO A 1 402 ? 11.132 8.099 -37.754 1.00 78.81 402 PRO A O 1
ATOM 3212 N N . SER A 1 403 ? 10.511 9.937 -36.623 1.00 77.06 403 SER A N 1
ATOM 3213 C CA . SER A 1 403 ? 11.880 10.381 -36.305 1.00 77.06 403 SER A CA 1
ATOM 3214 C C . SER A 1 403 ? 12.573 9.531 -35.229 1.00 77.06 403 SER A C 1
ATOM 3216 O O . SER A 1 403 ? 13.802 9.508 -35.137 1.00 77.06 403 SER A O 1
ATOM 3218 N N . LEU A 1 404 ? 11.809 8.827 -34.389 1.00 76.25 404 LEU A N 1
ATOM 3219 C CA . LEU A 1 404 ? 12.355 7.853 -33.441 1.00 76.25 404 LEU A CA 1
ATOM 3220 C C . LEU A 1 404 ? 12.774 6.566 -34.158 1.00 76.25 404 LEU A C 1
ATOM 3222 O O . LEU A 1 404 ? 13.781 5.972 -33.781 1.00 76.25 404 LEU A O 1
ATOM 3226 N N . LEU A 1 405 ? 12.030 6.171 -35.196 1.00 75.88 405 LEU A N 1
ATOM 3227 C CA . LEU A 1 405 ? 12.297 4.969 -35.985 1.00 75.88 405 LEU A CA 1
ATOM 3228 C C . LEU A 1 405 ? 13.344 5.159 -37.088 1.00 75.88 405 LEU A C 1
ATOM 3230 O O . LEU A 1 405 ? 13.941 4.175 -37.512 1.00 75.88 405 LEU A O 1
ATOM 3234 N N . SER A 1 406 ? 13.580 6.384 -37.562 1.00 77.69 406 SER A N 1
ATOM 3235 C CA . SER A 1 406 ? 14.605 6.637 -38.577 1.00 77.69 406 SER A CA 1
ATOM 3236 C C . SER A 1 406 ? 15.995 6.283 -38.037 1.00 77.69 406 SER A C 1
ATOM 3238 O O . SER A 1 406 ? 16.458 6.873 -37.054 1.00 77.69 406 SER A O 1
ATOM 3240 N N . GLU A 1 407 ? 16.658 5.319 -38.676 1.00 61.84 407 GLU A N 1
ATOM 3241 C CA . GLU A 1 407 ? 18.033 4.938 -38.367 1.00 61.84 407 GLU A CA 1
ATOM 3242 C C . GLU A 1 407 ? 18.964 6.118 -38.660 1.00 61.84 407 GLU A C 1
ATOM 3244 O O . GLU A 1 407 ? 19.227 6.439 -39.810 1.00 61.84 407 GLU A O 1
ATOM 3249 N N . SER A 1 408 ? 19.469 6.753 -37.599 1.00 56.03 408 SER A N 1
ATOM 3250 C CA . SER A 1 408 ? 20.580 7.708 -37.644 1.00 56.03 408 SER A CA 1
ATOM 3251 C C . SER A 1 408 ? 20.323 8.995 -38.448 1.00 56.03 408 SER A C 1
ATOM 3253 O O . SER A 1 408 ? 20.522 9.057 -39.658 1.00 56.03 408 SER A O 1
ATOM 3255 N N . GLU A 1 409 ? 20.025 10.093 -37.747 1.00 55.09 409 GLU A N 1
ATOM 3256 C CA . GLU A 1 409 ? 20.326 11.444 -38.245 1.00 55.09 409 GLU A CA 1
ATOM 3257 C C . GLU A 1 409 ? 21.853 11.642 -38.201 1.00 55.09 409 GLU A C 1
ATOM 3259 O O . GLU A 1 409 ? 22.357 12.435 -37.414 1.00 55.09 409 GLU A O 1
ATOM 3264 N N . ASP A 1 410 ? 22.618 10.869 -38.978 1.00 53.62 410 ASP A N 1
ATOM 3265 C CA . ASP A 1 410 ? 24.012 11.220 -39.233 1.00 53.62 410 ASP A CA 1
ATOM 3266 C C . ASP A 1 410 ? 23.989 12.269 -40.352 1.00 53.62 410 ASP A C 1
ATOM 3268 O O . ASP A 1 410 ? 23.720 11.918 -41.506 1.00 53.62 410 ASP A O 1
ATOM 3272 N N . PRO A 1 411 ? 24.223 13.561 -40.057 1.00 55.12 411 PRO A N 1
ATOM 3273 C CA . PRO A 1 411 ? 24.158 14.613 -41.067 1.00 55.12 411 PRO A CA 1
ATOM 3274 C C . PRO A 1 411 ? 25.206 14.430 -42.179 1.00 55.12 411 PRO A C 1
ATOM 3276 O O . PRO A 1 411 ? 25.141 15.122 -43.195 1.00 55.12 411 PRO A O 1
ATOM 3279 N N . ASN A 1 412 ? 26.153 13.494 -42.015 1.00 51.75 412 ASN A N 1
ATOM 3280 C CA . ASN A 1 412 ? 27.185 13.167 -42.994 1.00 51.75 412 ASN A CA 1
ATOM 3281 C C . ASN A 1 412 ? 26.936 11.870 -43.781 1.00 51.75 412 ASN A C 1
ATOM 3283 O O . ASN A 1 412 ? 27.680 11.592 -44.729 1.00 51.75 412 ASN A O 1
ATOM 3287 N N . ALA A 1 413 ? 25.894 11.097 -43.461 1.00 47.84 413 ALA A N 1
ATOM 3288 C CA . ALA A 1 413 ? 25.518 9.929 -44.248 1.00 47.84 413 ALA A CA 1
ATOM 3289 C C . ALA A 1 413 ? 24.843 10.384 -45.552 1.00 47.84 413 ALA A C 1
ATOM 3291 O O . ALA A 1 413 ? 23.625 10.527 -45.652 1.00 47.84 413 ALA A O 1
ATOM 3292 N N . LYS A 1 414 ? 25.654 10.653 -46.583 1.00 40.91 414 LYS A N 1
ATOM 3293 C CA . LYS A 1 414 ? 25.154 10.868 -47.945 1.00 40.91 414 LYS A CA 1
ATOM 3294 C C . LYS A 1 414 ? 24.332 9.650 -48.369 1.00 40.91 414 LYS A C 1
ATOM 3296 O O . LYS A 1 414 ? 24.878 8.561 -48.516 1.00 40.91 414 LYS A O 1
ATOM 3301 N N . LEU A 1 415 ? 23.037 9.893 -48.579 1.00 38.72 415 LEU A N 1
ATOM 3302 C CA . LEU A 1 415 ? 22.037 8.997 -49.156 1.00 38.72 415 LEU A CA 1
ATOM 3303 C C . LEU A 1 415 ? 22.634 8.065 -50.228 1.00 38.72 415 LEU A C 1
ATOM 3305 O O . LEU A 1 415 ? 22.843 8.468 -51.373 1.00 38.72 415 LEU A O 1
ATOM 3309 N N . GLY A 1 416 ? 22.822 6.797 -49.873 1.00 34.72 416 GLY A N 1
ATOM 3310 C CA . GLY A 1 416 ? 22.583 5.703 -50.802 1.00 34.72 416 GLY A CA 1
ATOM 3311 C C . GLY A 1 416 ? 21.084 5.441 -50.782 1.00 34.72 416 GLY A C 1
ATOM 3312 O O . GLY A 1 416 ? 20.569 4.901 -49.809 1.00 34.72 416 GLY A O 1
ATOM 3313 N N . GLN A 1 417 ? 20.369 5.903 -51.808 1.00 41.22 417 GLN A N 1
ATOM 3314 C CA . GLN A 1 417 ? 18.987 5.494 -52.043 1.00 41.22 417 GLN A CA 1
ATOM 3315 C C . GLN A 1 417 ? 18.988 4.007 -52.374 1.00 41.22 417 GLN A C 1
ATOM 3317 O O . GLN A 1 417 ? 19.252 3.645 -53.510 1.00 41.22 417 GLN A O 1
ATOM 3322 N N . ASP A 1 418 ? 18.775 3.170 -51.370 1.00 37.44 418 ASP A N 1
ATOM 3323 C CA . ASP A 1 418 ? 17.999 1.937 -51.443 1.00 37.44 418 ASP A CA 1
ATOM 3324 C C . ASP A 1 418 ? 18.054 1.275 -50.066 1.00 37.44 418 ASP A C 1
ATOM 3326 O O . ASP A 1 418 ? 19.097 1.289 -49.421 1.00 37.44 418 ASP A O 1
ATOM 3330 N N . VAL A 1 419 ? 16.927 0.677 -49.668 1.00 32.94 419 VAL A N 1
ATOM 3331 C CA . VAL A 1 419 ? 16.657 -0.126 -48.456 1.00 32.94 419 VAL A CA 1
ATOM 3332 C C . VAL A 1 419 ? 15.631 0.523 -47.500 1.00 32.94 419 VAL A C 1
ATOM 3334 O O . VAL A 1 419 ? 15.855 1.558 -46.886 1.00 32.94 419 VAL A O 1
ATOM 3337 N N . LEU A 1 420 ? 14.486 -0.178 -47.409 1.00 27.19 420 LEU A N 1
ATOM 3338 C CA . LEU A 1 420 ? 13.323 -0.053 -46.510 1.00 27.19 420 LEU A CA 1
ATOM 3339 C C . LEU A 1 420 ? 12.294 1.059 -46.801 1.00 27.19 420 LEU A C 1
ATOM 3341 O O . LEU A 1 420 ? 12.147 2.038 -46.077 1.00 27.19 420 LEU A O 1
ATOM 3345 N N . ARG A 1 421 ? 11.446 0.818 -47.815 1.00 27.05 421 ARG A N 1
ATOM 3346 C CA . ARG A 1 421 ? 10.073 1.354 -47.824 1.00 27.05 421 ARG A CA 1
ATOM 3347 C C . ARG A 1 421 ? 9.180 0.480 -46.929 1.00 27.05 421 ARG A C 1
ATOM 3349 O O . ARG A 1 421 ? 9.100 -0.721 -47.194 1.00 27.05 421 ARG A O 1
ATOM 3356 N N . PRO A 1 422 ? 8.437 1.043 -45.962 1.00 28.81 422 PRO A N 1
ATOM 3357 C CA . PRO A 1 422 ? 7.286 0.358 -45.398 1.00 28.81 422 PRO A CA 1
ATOM 3358 C C . PRO A 1 422 ? 6.201 0.255 -46.474 1.00 28.81 422 PRO A C 1
ATOM 3360 O O . PRO A 1 422 ? 5.917 1.214 -47.198 1.00 28.81 422 PRO A O 1
ATOM 3363 N N . ARG A 1 423 ? 5.601 -0.927 -46.604 1.00 25.28 423 ARG A N 1
ATOM 3364 C CA . ARG A 1 423 ? 4.470 -1.163 -47.500 1.00 25.28 423 ARG A CA 1
ATOM 3365 C C . ARG A 1 423 ? 3.234 -0.536 -46.851 1.00 25.28 423 ARG A C 1
ATOM 3367 O O . ARG A 1 423 ? 2.593 -1.156 -46.013 1.00 25.28 423 ARG A O 1
ATOM 3374 N N . THR A 1 424 ? 2.908 0.702 -47.211 1.00 30.66 424 THR A N 1
ATOM 3375 C CA . THR A 1 424 ? 1.606 1.299 -46.896 1.00 30.66 424 THR A CA 1
ATOM 3376 C C . THR A 1 424 ? 0.527 0.518 -47.645 1.00 30.66 424 THR A C 1
ATOM 3378 O O . THR A 1 424 ? 0.343 0.687 -48.850 1.00 30.66 424 THR A O 1
ATOM 3381 N N . GLN A 1 425 ? -0.159 -0.392 -46.952 1.00 29.06 425 GLN A N 1
ATOM 3382 C CA . GLN A 1 425 ? -1.434 -0.903 -47.440 1.00 29.06 425 GLN A CA 1
ATOM 3383 C C . GLN A 1 425 ? -2.495 0.189 -47.303 1.00 29.06 425 GLN A C 1
ATOM 3385 O O . GLN A 1 425 ? -2.500 0.973 -46.354 1.00 29.06 425 GLN A O 1
ATOM 3390 N N . GLN A 1 426 ? -3.323 0.264 -48.338 1.00 29.72 426 GLN A N 1
ATOM 3391 C CA . GLN A 1 426 ? -4.381 1.238 -48.531 1.00 29.72 426 GLN A CA 1
ATOM 3392 C C . GLN A 1 426 ? -5.359 1.254 -47.356 1.00 29.72 426 GLN A C 1
ATOM 3394 O O . GLN A 1 426 ? -5.668 0.230 -46.755 1.00 29.72 426 GLN A O 1
ATOM 3399 N N . THR A 1 427 ? -5.865 2.450 -47.085 1.00 32.25 427 THR A N 1
ATOM 3400 C CA . THR A 1 427 ? -7.088 2.722 -46.340 1.00 32.25 427 THR A CA 1
ATOM 3401 C C . THR A 1 427 ? -8.230 1.836 -46.841 1.00 32.25 427 THR A C 1
ATOM 3403 O O . THR A 1 427 ? -8.853 2.142 -47.856 1.00 32.25 427 THR A O 1
ATOM 3406 N N . GLU A 1 428 ? -8.538 0.771 -46.105 1.00 27.45 428 GLU A N 1
ATOM 3407 C CA . GLU A 1 428 ? -9.860 0.150 -46.127 1.00 27.45 428 GLU A CA 1
ATOM 3408 C C . GLU A 1 428 ? -10.635 0.604 -44.886 1.00 27.45 428 GLU A C 1
ATOM 3410 O O . GLU A 1 428 ? -10.121 0.652 -43.767 1.00 27.45 428 GLU A O 1
ATOM 3415 N N . SER A 1 429 ? -11.866 1.043 -45.133 1.00 27.12 429 SER A N 1
ATOM 3416 C CA . SER A 1 429 ? -12.854 1.504 -44.156 1.00 27.12 429 SER A CA 1
ATOM 3417 C C . SER A 1 429 ? -13.146 0.426 -43.095 1.00 27.12 429 SER A C 1
ATOM 3419 O O . SER A 1 429 ? -12.888 -0.750 -43.346 1.00 27.12 429 SER A O 1
ATOM 3421 N N . PRO A 1 430 ? -13.700 0.772 -41.914 1.00 27.17 430 PRO A N 1
ATOM 3422 C CA . PRO A 1 430 ? -13.850 -0.186 -40.825 1.00 27.17 430 PRO A CA 1
ATOM 3423 C C . PRO A 1 430 ? -14.860 -1.272 -41.201 1.00 27.17 430 PRO A C 1
ATOM 3425 O O . PRO A 1 430 ? -16.062 -1.027 -41.306 1.00 27.17 430 PRO A O 1
ATOM 3428 N N . ILE A 1 431 ? -14.352 -2.486 -41.388 1.00 25.36 431 ILE A N 1
ATOM 3429 C CA . ILE A 1 431 ? -15.149 -3.696 -41.517 1.00 25.36 431 ILE A CA 1
ATOM 3430 C C . ILE A 1 431 ? -15.392 -4.234 -40.100 1.00 25.36 431 ILE A C 1
ATOM 3432 O O . ILE A 1 431 ? -14.494 -4.772 -39.457 1.00 25.36 431 ILE A O 1
ATOM 3436 N N . LEU A 1 432 ? -16.623 -4.074 -39.613 1.00 31.48 432 LEU A N 1
ATOM 3437 C CA . LEU A 1 432 ? -17.173 -4.878 -38.522 1.00 31.48 432 LEU A CA 1
ATOM 3438 C C . LEU A 1 432 ? -17.387 -6.296 -39.062 1.00 31.48 432 LEU A C 1
ATOM 3440 O O . LEU A 1 432 ? -18.265 -6.478 -39.900 1.00 31.48 432 LEU A O 1
ATOM 3444 N N . TYR A 1 433 ? -16.636 -7.291 -38.584 1.00 24.98 433 TYR A N 1
ATOM 3445 C CA . TYR A 1 433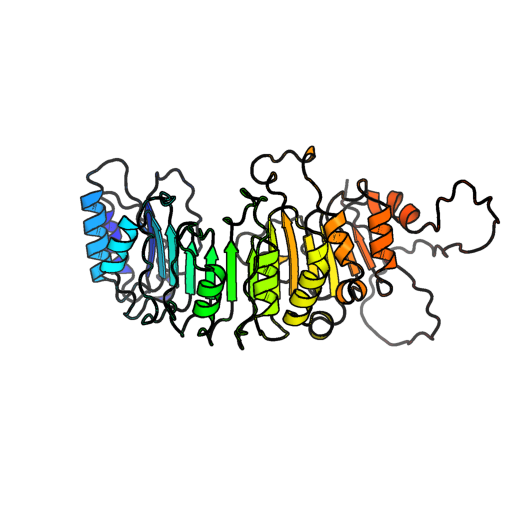 ? -17.074 -8.685 -38.677 1.00 24.98 433 TYR A CA 1
ATOM 3446 C C . TYR A 1 433 ? -16.787 -9.473 -37.401 1.00 24.98 433 TYR A C 1
ATOM 3448 O O . TYR A 1 433 ? -15.694 -9.459 -36.840 1.00 24.98 433 TYR A O 1
ATOM 3456 N N . SER A 1 434 ? -17.862 -10.136 -36.992 1.00 26.97 434 SER A N 1
ATOM 3457 C CA . SER A 1 434 ? -18.014 -11.193 -36.004 1.00 26.97 434 SER A CA 1
ATOM 3458 C C . SER A 1 434 ? -17.260 -12.471 -36.377 1.00 26.97 434 SER A C 1
ATOM 3460 O O . SER A 1 434 ? -16.951 -12.696 -37.545 1.00 26.97 434 SER A O 1
ATOM 3462 N N . ASP A 1 435 ? -17.057 -13.316 -35.365 1.00 30.61 435 ASP A N 1
ATOM 3463 C CA . ASP A 1 435 ? -16.492 -14.669 -35.396 1.00 30.61 435 ASP A CA 1
ATOM 3464 C C . ASP A 1 435 ? -16.707 -15.480 -36.692 1.00 30.61 435 ASP A C 1
ATOM 3466 O O . ASP A 1 435 ? -17.827 -15.602 -37.188 1.00 30.61 435 ASP A O 1
ATOM 3470 N N . VAL A 1 436 ? -15.636 -16.131 -37.170 1.00 29.38 436 VAL A N 1
ATOM 3471 C CA . VAL A 1 436 ? -15.435 -17.602 -37.202 1.00 29.38 436 VAL A CA 1
ATOM 3472 C C . VAL A 1 436 ? -14.307 -17.976 -38.193 1.00 29.38 436 VAL A C 1
ATOM 3474 O O . VAL A 1 436 ? -14.293 -17.576 -39.351 1.00 29.38 436 VAL A O 1
ATOM 3477 N N . SER A 1 437 ? -13.435 -18.880 -37.725 1.00 29.55 437 SER A N 1
ATOM 3478 C CA . SER A 1 437 ? -12.545 -19.814 -38.449 1.00 29.55 437 SER A CA 1
ATOM 3479 C C . SER A 1 437 ? -11.225 -19.326 -39.075 1.00 29.55 437 SER A C 1
ATOM 3481 O O . SER A 1 437 ? -11.163 -18.790 -40.171 1.00 29.55 437 SER A O 1
ATOM 3483 N N . GLY A 1 438 ? -10.131 -19.690 -38.395 1.00 39.34 438 GLY A N 1
ATOM 3484 C CA . GLY A 1 438 ? -9.234 -20.755 -38.862 1.00 39.34 438 GLY A CA 1
ATOM 3485 C C . GLY A 1 438 ? -8.452 -20.531 -40.156 1.00 39.34 438 GLY A C 1
ATOM 3486 O O . GLY A 1 438 ? -8.790 -21.119 -41.177 1.00 39.34 438 GLY A O 1
ATOM 3487 N N . GLN A 1 439 ? -7.309 -19.847 -40.065 1.00 29.42 439 GLN A N 1
ATOM 3488 C CA . GLN A 1 439 ? -6.158 -20.117 -40.933 1.00 29.42 439 GLN A CA 1
ATOM 3489 C C . GLN A 1 439 ? -4.860 -19.633 -40.274 1.00 29.42 439 GLN A C 1
ATOM 3491 O O . GLN A 1 439 ? -4.765 -18.499 -39.812 1.00 29.42 439 GLN A O 1
ATOM 3496 N N . ALA A 1 440 ? -3.869 -20.522 -40.194 1.00 39.00 440 ALA A N 1
ATOM 3497 C CA . ALA A 1 440 ? -2.532 -20.220 -39.689 1.00 39.00 440 ALA A CA 1
ATOM 3498 C C . ALA A 1 440 ? -1.682 -19.548 -40.783 1.00 39.00 440 ALA A C 1
ATOM 3500 O O . ALA A 1 440 ? -1.713 -20.033 -41.918 1.00 39.00 440 ALA A O 1
ATOM 3501 N N . PRO A 1 441 ? -0.883 -18.507 -40.478 1.00 40.09 441 PRO A N 1
ATOM 3502 C CA . PRO A 1 441 ? 0.132 -18.025 -41.397 1.00 40.09 441 PRO A CA 1
ATOM 3503 C C . PRO A 1 441 ? 1.530 -18.546 -41.037 1.00 40.09 441 PRO A C 1
ATOM 3505 O O . PRO A 1 441 ? 1.898 -18.722 -39.877 1.00 40.09 441 PRO A O 1
ATOM 3508 N N . SER A 1 442 ? 2.270 -18.797 -42.109 1.00 35.44 442 SER A N 1
ATOM 3509 C CA . SER A 1 442 ? 3.637 -19.292 -42.226 1.00 35.44 442 SER A CA 1
ATOM 3510 C C . SER A 1 442 ? 4.705 -18.335 -41.693 1.00 35.44 442 SER A C 1
ATOM 3512 O O . SER A 1 442 ? 4.592 -17.119 -41.846 1.00 35.44 442 SER A O 1
ATOM 3514 N N . ASP A 1 443 ? 5.776 -18.932 -41.170 1.00 36.72 443 ASP A N 1
ATOM 3515 C CA . ASP A 1 443 ? 6.993 -18.301 -40.663 1.00 36.72 443 ASP A CA 1
ATOM 3516 C C . ASP A 1 443 ? 7.656 -17.334 -41.657 1.00 36.72 443 ASP A C 1
ATOM 3518 O O . ASP A 1 443 ? 8.041 -17.696 -42.770 1.00 36.72 443 ASP A O 1
ATOM 3522 N N . GLY A 1 444 ? 7.833 -16.096 -41.199 1.00 35.09 444 GLY A N 1
ATOM 3523 C CA . GLY A 1 444 ? 8.538 -15.021 -41.889 1.00 35.09 444 GLY A CA 1
ATOM 3524 C C . GLY A 1 444 ? 8.458 -13.733 -41.072 1.00 35.09 444 GLY A C 1
ATOM 3525 O O . GLY A 1 444 ? 7.734 -12.813 -41.436 1.00 35.09 444 GLY A O 1
ATOM 3526 N N . ALA A 1 445 ? 9.138 -13.692 -39.922 1.00 32.75 445 ALA A N 1
ATOM 3527 C CA . ALA A 1 445 ? 9.050 -12.593 -38.960 1.00 32.75 445 ALA A CA 1
ATOM 3528 C C . ALA A 1 445 ? 9.788 -11.326 -39.442 1.00 32.75 445 ALA A C 1
ATOM 3530 O O . ALA A 1 445 ? 10.928 -11.065 -39.065 1.00 32.75 445 ALA A O 1
ATOM 3531 N N . SER A 1 446 ? 9.107 -10.521 -40.256 1.00 36.12 446 SER A N 1
ATOM 3532 C CA . SER A 1 446 ? 9.222 -9.062 -40.206 1.00 36.12 446 SER A CA 1
ATOM 3533 C C . SER A 1 446 ? 8.329 -8.589 -39.060 1.00 36.12 446 SER A C 1
ATOM 3535 O O . SER A 1 446 ? 7.156 -8.955 -39.019 1.00 36.12 446 SER A O 1
ATOM 3537 N N . ALA A 1 447 ? 8.867 -7.835 -38.100 1.00 36.44 447 ALA A N 1
ATOM 3538 C CA . ALA A 1 447 ? 8.064 -7.257 -37.026 1.00 36.44 447 ALA A CA 1
ATOM 3539 C C . ALA A 1 447 ? 7.140 -6.182 -37.622 1.00 36.44 447 ALA A C 1
ATOM 3541 O O . ALA A 1 447 ? 7.559 -5.048 -37.843 1.00 36.44 447 ALA A O 1
ATOM 3542 N N . ASP A 1 448 ? 5.899 -6.557 -37.932 1.00 45.38 448 ASP A N 1
ATOM 3543 C CA . ASP A 1 448 ? 4.854 -5.622 -38.342 1.00 45.38 448 ASP A CA 1
ATOM 3544 C C . ASP A 1 448 ? 4.296 -4.930 -37.095 1.00 45.38 448 ASP A C 1
ATOM 3546 O O . ASP A 1 448 ? 3.559 -5.511 -36.296 1.00 45.38 448 ASP A O 1
ATOM 3550 N N . TRP A 1 449 ? 4.674 -3.669 -36.921 1.00 41.97 449 TRP A N 1
ATOM 3551 C CA . TRP A 1 449 ? 4.201 -2.817 -35.836 1.00 41.97 449 TRP A CA 1
ATOM 3552 C C . TRP A 1 449 ? 2.847 -2.208 -36.193 1.00 41.97 449 TRP A C 1
ATOM 3554 O O . TRP A 1 449 ? 2.660 -1.708 -37.304 1.00 41.97 449 TRP A O 1
ATOM 3564 N N . ARG A 1 450 ? 1.909 -2.175 -35.238 1.00 56.69 450 ARG A N 1
ATOM 3565 C CA . ARG A 1 450 ? 0.667 -1.396 -35.371 1.00 56.69 450 ARG A CA 1
ATOM 3566 C C . ARG A 1 450 ? 0.706 -0.192 -34.438 1.00 56.69 450 ARG A C 1
ATOM 3568 O O . ARG A 1 450 ? 0.796 -0.346 -33.222 1.00 56.69 450 ARG A O 1
ATOM 3575 N N . VAL A 1 451 ? 0.604 1.002 -35.017 1.00 54.25 451 VAL A N 1
ATOM 3576 C CA . VAL A 1 451 ? 0.426 2.261 -34.283 1.00 54.25 451 VAL A CA 1
ATOM 3577 C C . VAL A 1 451 ? -1.049 2.631 -34.357 1.00 54.25 451 VAL A C 1
ATOM 3579 O O . VAL A 1 451 ? -1.577 2.823 -35.452 1.00 54.25 451 VAL A O 1
ATOM 3582 N N . VAL A 1 452 ? -1.719 2.726 -33.210 1.00 53.66 452 VAL A N 1
ATOM 3583 C CA . VAL A 1 452 ? -3.110 3.191 -33.130 1.00 53.66 452 VAL A CA 1
ATOM 3584 C C . VAL A 1 452 ? -3.120 4.538 -32.428 1.00 53.66 452 VAL A C 1
ATOM 3586 O O . VAL A 1 452 ? -2.556 4.700 -31.348 1.00 53.66 452 VAL A O 1
ATOM 3589 N N . CYS A 1 453 ? -3.738 5.513 -33.086 1.00 47.16 453 CYS A N 1
ATOM 3590 C CA . CYS A 1 453 ? -3.929 6.856 -32.560 1.00 47.16 453 CYS A CA 1
ATOM 3591 C C . CYS A 1 453 ? -5.410 7.026 -32.266 1.00 47.16 453 CYS A C 1
ATOM 3593 O O . CYS A 1 453 ? -6.217 6.880 -33.186 1.00 47.16 453 CYS A O 1
ATOM 3595 N N . ASP A 1 454 ? -5.760 7.377 -31.034 1.00 44.03 454 ASP A N 1
ATOM 3596 C CA . ASP A 1 454 ? -7.121 7.813 -30.759 1.00 44.03 454 ASP A CA 1
ATOM 3597 C C . ASP A 1 454 ? -7.295 9.239 -31.272 1.00 44.03 454 ASP A C 1
ATOM 3599 O O . ASP A 1 454 ? -6.615 10.179 -30.856 1.00 44.03 454 ASP A O 1
ATOM 3603 N N . VAL A 1 455 ? -8.200 9.389 -32.234 1.00 37.78 455 VAL A N 1
ATOM 3604 C CA . VAL A 1 455 ? -8.639 10.693 -32.715 1.00 37.78 455 VAL A CA 1
ATOM 3605 C C . VAL A 1 455 ? -9.715 11.173 -31.750 1.00 37.78 455 VAL A C 1
ATOM 3607 O O . VAL A 1 455 ? -10.887 10.846 -31.924 1.00 37.78 455 VAL A O 1
ATOM 3610 N N . GLN A 1 456 ? -9.333 11.913 -30.708 1.00 37.34 456 GLN A N 1
ATOM 3611 C CA . GLN A 1 456 ? -10.327 12.664 -29.942 1.00 37.34 456 GLN A CA 1
ATOM 3612 C C . GLN A 1 456 ? -10.881 13.780 -30.842 1.00 37.34 456 GLN A C 1
ATOM 3614 O O . GLN A 1 456 ? -10.120 14.502 -31.490 1.00 37.34 456 GLN A O 1
ATOM 3619 N N . GLY A 1 457 ? -12.210 13.812 -30.970 1.00 33.22 457 GLY A N 1
ATOM 3620 C CA . GLY A 1 457 ? -12.951 14.716 -31.849 1.00 33.22 457 GLY A CA 1
ATOM 3621 C C . GLY A 1 457 ? -12.695 16.191 -31.538 1.00 33.22 457 GLY A C 1
ATOM 3622 O O . GLY A 1 457 ? -12.400 16.544 -30.400 1.00 33.22 457 GLY A O 1
ATOM 3623 N N . ALA A 1 458 ? -12.778 16.998 -32.598 1.00 28.97 458 ALA A N 1
ATOM 3624 C CA . ALA A 1 458 ? -12.560 18.443 -32.628 1.00 28.97 458 ALA A CA 1
ATOM 3625 C C . ALA A 1 458 ? -13.502 19.249 -31.725 1.00 28.97 458 ALA A C 1
ATOM 3627 O O . ALA A 1 458 ? -14.662 18.807 -31.542 1.00 28.97 458 ALA A O 1
#

pLDDT: mean 70.67, std 19.52, range [24.98, 97.12]

Nearest PDB structures (foldseek):
  7me1-assembly2_B  TM=4.217E-01  e=1.892E+00  Yersinia pestis
  3mp5-assembly1_B  TM=3.131E-01  e=1.617E+00  Homo sapiens
  3n6q-assembly1_C  TM=3.003E-01  e=3.366E+00  Escherichia coli DH5[alpha]
  4ast-assembly1_A  TM=2.806E-01  e=2.877E+00  Escherichia coli K-12
  3kft-assembly1_A  TM=2.293E-01  e=4.857E+00  Enterobacter cloacae

Solvent-accessible surface area (backbone atoms only — not comparable to full-atom values): 26556 Å² total; per-residue (Å²): 120,75,81,74,60,51,60,51,76,47,73,56,59,48,50,92,79,31,50,64,52,49,53,51,50,58,60,71,42,69,91,54,54,31,32,41,36,37,41,66,56,68,91,82,61,84,73,84,81,75,90,64,88,38,30,43,41,40,46,44,60,59,94,80,75,63,49,68,58,56,51,48,53,53,46,53,53,46,40,78,46,34,70,35,33,30,29,40,35,39,40,23,42,66,75,60,46,53,58,50,52,69,49,42,59,63,73,42,72,47,39,33,33,41,36,41,34,34,71,47,80,75,58,94,83,55,81,69,64,77,68,77,81,35,41,75,23,66,31,32,34,42,36,40,29,39,45,41,72,81,58,54,93,48,44,55,23,51,58,24,29,35,45,35,40,30,52,37,41,77,66,85,83,53,96,61,64,64,66,56,36,48,53,59,29,57,55,63,31,65,49,24,30,35,44,35,42,32,38,68,61,66,63,74,85,63,80,85,57,84,83,78,71,76,81,88,84,72,69,36,66,24,82,49,29,43,36,40,37,41,36,18,42,57,66,62,48,35,54,49,41,70,29,48,45,51,36,50,78,21,24,37,39,37,36,31,45,52,89,72,68,73,84,48,50,66,54,42,52,52,24,54,42,68,33,22,35,47,63,77,65,50,51,63,23,30,34,37,38,42,59,40,32,44,33,38,30,43,68,85,54,79,77,74,67,97,82,64,89,74,82,88,75,77,60,80,72,71,66,33,44,36,33,43,33,46,45,56,75,69,59,82,87,44,91,50,78,89,69,66,70,59,48,45,71,66,54,49,67,55,26,79,39,70,66,56,20,56,23,28,26,38,36,37,48,68,89,73,71,81,82,49,64,67,56,54,37,50,40,58,69,36,23,80,56,51,44,36,47,37,39,70,45,56,66,42,70,71,64,48,45,60,65,52,68,50,82,70,93,50,96,77,68,75,81,73,92,78,89,84,80,81,83,80,74,78,92,73,77,92,77,88,77,77,94,84,83,90,82,88,84,82,93,73,91,67,90,77,71,49,78,55,66,65,80,77,79,132

Mean predicted aligned error: 12.93 Å

Secondary structure (DSSP, 8-state):
-GGGSTT--------TTTHHHHHHHHHHTTTSPEEEEEE-S-TTS-------SSEEEEEEPPSSS-HHHHHHHHHHHHHHTGGGEEEEEEEE-HHHHHHHHHHS-TTSTT--EEEEEE-----TTSPP-PPP--TT---SEEEEES------SS-S-TT-SEEEEES----TT--S-HHHHHHHHHTT-TT--EEEEE--TT--S-TTS---PPPP---EE-TT--EEEEEE-HHHHHHHHHHEE--TT-EEEEEEES---GGGHHHHHHHHHHHH-HHHHHSSEEEEE-SSEEEEEETTSPPPPTT----SS--GGGG-SEEEEEE-GGGTT---GGG----HHHHHTTTTSHHHHT-SEEEE-SSTTSS-HHHHHHHHHH-TT--EEEESSHHIIIIIHHHHHSS---TT------S--------------------PPPS------EEEE-----

Organism: NCBI:txid92696